Protein AF-A0A953PNM9-F1 (afdb_monomer)

Nearest PDB structures (foldseek):
  2f4l-assembly2_D  TM=9.201E-01  e=1.831E-27  Thermotoga maritima MSB8
  3tkk-assembly2_D  TM=8.934E-01  e=8.738E-28  Caldanaerobacter subterraneus subsp. tengcongensis
  2f4l-assembly1_B  TM=9.139E-01  e=3.236E-27  Thermotoga maritima MSB8
  2ii1-assembly2_B  TM=9.065E-01  e=7.600E-27  Halalkalibacterium halodurans
  5ubu-assembly1_A  TM=8.613E-01  e=2.979E-26  Yersinia enterocolitica subsp. palearctica Y11

Secondary structure (DSSP, 8-state):
---TT------------------------------PPPPP--SEEE---TTTEEESB--SSPPPSEEEETT-EEEEE---STTTSSSS-HHHHHHHTT--GGGS-HHHHHHHHHGGGS--TT--S-EEEEEEEEET--TT-EEEEEEEEEEESSSEEEEEE-TTSGGGSTTS-PPTTPPPP----EEEEEEEEEETTEEEEE-SSS-EEEP--EEEEEEPPPS---BTBTTEEETTEEBSSS-BTTEEE---TT--TT-EEEEE--STT--EEEEEEES---TB-TTT---B--EEEEEEEEEETT---SS-EEE-SSEEEEEEEESSHHHHHHHHHHHHHHHHHHHH---HHHHHHHHHHH-EEEEEES-SSSEEEEEEEEGGGS--

Foldseek 3Di:
DDAPPPPDDPDDDDDDDDDDDDDDDDDDDDPPPPDDDPDDDAPEEFELALLQKAFFFFAPPDDWPEEDEAQGKYKYWFAFLQLQPDPDHSCVRVVVLPDDPVLDDPRSRRNNVPCVVHDQVLGHRWIKGGQYFYAPDDALWKKKKAWADKFFPGQKFKDWAACCAFCNNPLHDDDVPDDGDHIDTDIHIWGWDDDPRFIWTCRDPPDTHGWQKAFQFKFFRDAWQDPPPQSRPDGSTRTQFFADQGGGRQLASVRGHQKMKMGGARHHRSRMMTYQIARDADFANRRNHHRRTIIITMIRIHIGPNHGDRGMWMDGPWKTKAKFKALDPVNRQVRQLVRQLVCCCPNVVDDSVVSSVCLVVAWDWTWSHNGRSMTMIITIHTPVVDDD

Sequence (388 aa):
MHSWDRRRSILAMVPIAACVFLAGASGGRLNAQARSAPSATATAHVLSTPENVVLGWFPIDRTPVVRVASGSTVRIETLSQRGATQEQDPVAFLGALGVKPDDILKDVRDVWASKATRPREERGGHILTGPIYVEGAEPGDTLAVEILELTPRVPYGINSTSSTTGVFASNYPAQAGDSVPNIPNTLHLIRTGQANGKPVAFFSDTIQVPMSPFMGTMAVAPGNPTVGQPGVRAAGVQTSGPPGAYGGNMDFRELKVGATLYLPVFHRGALFYTGDPHGVQGDGEVSGNALEQSLTGVFRFTVLKGKTIPGPRAESAAQYFLMGIDTDLNRATRKAVVETIEFLVKEKGLTPAKALSLCSLAIDFHIAEVVDGTQVVVGKIPKSLFPT

pLDDT: mean 89.61, std 19.66, range [27.55, 98.94]

Mean predicted aligned error: 7.38 Å

Radius of gyration: 22.22 Å; Cα contacts (8 Å, |Δi|>4): 926; chains: 1; bounding box: 67×71×57 Å

Solvent-accessible surface area (backbone atoms only — not comparable to full-atom values): 20612 Å² total; per-residue (Å²): 143,82,73,94,75,79,78,76,83,90,70,82,88,74,89,81,81,87,78,84,89,76,92,79,92,77,93,74,88,81,81,79,72,80,78,74,75,81,78,74,82,52,74,41,76,44,64,46,39,60,89,27,37,37,68,2,44,48,70,77,83,62,75,56,70,46,77,41,54,57,68,38,31,38,31,37,33,34,38,29,39,78,42,28,70,58,93,54,57,38,63,62,50,36,37,74,64,68,48,54,73,88,66,52,58,66,45,42,50,49,33,33,73,52,41,89,83,48,84,50,81,70,39,31,77,35,32,30,28,39,26,39,26,31,55,90,31,39,62,47,16,22,39,35,42,33,31,72,41,74,42,74,74,44,64,41,26,41,32,50,43,37,55,60,32,20,68,46,19,90,86,38,98,73,61,96,83,67,83,76,66,94,43,67,81,44,78,45,70,32,45,40,49,76,53,97,94,38,54,25,32,49,74,47,101,86,40,71,45,71,53,48,49,30,50,27,22,44,24,35,23,55,68,81,44,44,64,81,43,84,40,18,71,41,78,62,35,33,20,42,38,22,40,50,48,28,26,28,36,45,41,41,64,75,54,19,68,64,16,33,42,34,29,32,23,53,35,73,23,29,34,33,32,36,14,38,17,26,38,32,67,58,76,26,30,57,43,55,50,39,29,36,18,28,26,35,37,30,36,33,38,35,64,40,80,80,40,70,52,91,32,37,34,34,35,46,94,57,31,40,35,24,52,5,72,28,76,43,63,69,57,3,42,52,40,6,52,50,48,40,29,50,46,34,29,75,78,66,70,39,52,69,71,56,24,52,52,44,42,78,74,68,37,51,75,43,48,24,26,58,48,47,70,27,18,31,20,32,27,40,38,53,50,84,79,54,85,131

Structure (mmCIF, N/CA/C/O backbone):
data_AF-A0A953PNM9-F1
#
_entry.id   AF-A0A953PNM9-F1
#
loop_
_atom_site.group_PDB
_atom_site.id
_atom_site.type_symbol
_atom_site.label_atom_id
_atom_site.label_alt_id
_atom_site.label_comp_id
_atom_site.label_asym_id
_atom_site.label_entity_id
_atom_site.label_seq_id
_atom_site.pdbx_PDB_ins_code
_atom_site.Cartn_x
_atom_site.Cartn_y
_atom_site.Cartn_z
_atom_site.occupancy
_atom_site.B_iso_or_equiv
_atom_site.auth_seq_id
_atom_site.auth_comp_id
_atom_site.auth_asym_id
_atom_site.auth_atom_id
_atom_site.pdbx_PDB_model_num
ATOM 1 N N . MET A 1 1 ? -24.582 5.232 21.047 1.00 35.00 1 MET A N 1
ATOM 2 C CA . MET A 1 1 ? -24.405 3.770 21.193 1.00 35.00 1 MET A CA 1
ATOM 3 C C . MET A 1 1 ? -24.790 3.104 19.869 1.00 35.00 1 MET A C 1
ATOM 5 O O . MET A 1 1 ? -25.936 2.716 19.685 1.00 35.00 1 MET A O 1
ATOM 9 N N . HIS A 1 2 ? -23.872 3.068 18.898 1.00 31.19 2 HIS A N 1
ATOM 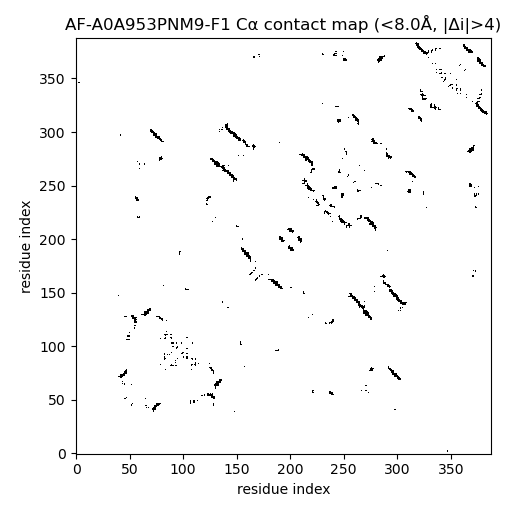10 C CA . HIS A 1 2 ? -24.097 2.464 17.578 1.00 31.19 2 HIS A CA 1
ATOM 11 C C . HIS A 1 2 ? -22.902 1.575 17.237 1.00 31.19 2 HIS A C 1
ATOM 13 O O . HIS A 1 2 ? -21.833 2.067 16.893 1.00 31.19 2 HIS A O 1
ATOM 19 N N . SER A 1 3 ? -23.101 0.269 17.423 1.00 36.06 3 SER A N 1
ATOM 20 C CA . SER A 1 3 ? -22.108 -0.778 17.217 1.00 36.06 3 SER A CA 1
ATOM 21 C C . SER A 1 3 ? -21.868 -1.040 15.731 1.00 36.06 3 SER A C 1
ATOM 23 O O . SER A 1 3 ? -22.791 -1.013 14.915 1.00 36.06 3 SER A O 1
ATOM 25 N N . TRP A 1 4 ? -20.617 -1.355 15.400 1.00 41.69 4 TRP A N 1
ATOM 26 C CA . TRP A 1 4 ? -20.172 -1.870 14.102 1.00 41.69 4 TRP A CA 1
ATOM 27 C C . TRP A 1 4 ? -20.804 -3.228 13.709 1.00 41.69 4 TRP A C 1
ATOM 29 O O . TRP A 1 4 ? -20.631 -3.670 12.579 1.00 41.69 4 TRP A O 1
ATOM 39 N N . ASP A 1 5 ? -21.596 -3.852 14.588 1.00 41.53 5 ASP A N 1
ATOM 40 C CA . ASP A 1 5 ? -22.060 -5.244 14.459 1.00 41.53 5 ASP A CA 1
ATOM 41 C C . ASP A 1 5 ? -23.437 -5.466 13.808 1.00 41.53 5 ASP A C 1
ATOM 43 O O . ASP A 1 5 ? -23.933 -6.591 13.767 1.00 41.53 5 ASP A O 1
ATOM 47 N N . ARG A 1 6 ? -24.108 -4.450 13.251 1.00 34.81 6 ARG A N 1
ATOM 48 C CA . ARG A 1 6 ? -25.392 -4.690 12.555 1.00 34.81 6 ARG A CA 1
ATOM 49 C C . ARG A 1 6 ? -25.222 -4.955 11.060 1.00 34.81 6 ARG A C 1
ATOM 51 O O . ARG A 1 6 ? -25.705 -4.186 10.235 1.00 34.81 6 ARG A O 1
ATOM 58 N N . ARG A 1 7 ? -24.656 -6.114 10.711 1.00 35.78 7 ARG A N 1
ATOM 59 C CA . ARG A 1 7 ? -25.043 -6.836 9.484 1.00 35.78 7 ARG A CA 1
ATOM 60 C C . ARG A 1 7 ? -26.083 -7.891 9.861 1.00 35.78 7 ARG A C 1
ATOM 62 O O . ARG A 1 7 ? -25.756 -9.040 10.129 1.00 35.78 7 ARG A O 1
ATOM 69 N N . ARG A 1 8 ? -27.358 -7.488 9.895 1.00 32.94 8 ARG A N 1
ATOM 70 C CA . ARG A 1 8 ? -28.462 -8.448 9.793 1.00 32.94 8 ARG A CA 1
ATOM 71 C C . ARG A 1 8 ? -28.576 -8.877 8.335 1.00 32.94 8 ARG A C 1
ATOM 73 O O . ARG A 1 8 ? -28.746 -8.048 7.447 1.00 32.94 8 ARG A O 1
ATOM 80 N N . SER A 1 9 ? -28.454 -10.180 8.154 1.00 33.62 9 SER A N 1
ATOM 81 C CA . SER A 1 9 ? -28.696 -10.982 6.967 1.00 33.62 9 SER A CA 1
ATOM 82 C C . SER A 1 9 ? -29.851 -10.464 6.104 1.00 33.62 9 SER A C 1
ATOM 84 O O . SER A 1 9 ? -31.007 -10.505 6.517 1.00 33.62 9 SER A O 1
ATOM 86 N N . ILE A 1 10 ? -29.538 -10.044 4.878 1.00 28.33 10 ILE A N 1
ATOM 87 C CA . ILE A 1 10 ? -30.486 -10.042 3.761 1.00 28.33 10 ILE A CA 1
ATOM 88 C C . ILE A 1 10 ? -30.075 -11.220 2.878 1.00 28.33 10 ILE A C 1
ATOM 90 O O . ILE A 1 10 ? -29.297 -11.083 1.941 1.00 28.33 10 ILE A O 1
ATOM 94 N N . LEU A 1 11 ? -30.551 -12.406 3.237 1.00 29.22 11 LEU A N 1
ATOM 95 C CA . LEU A 1 11 ? -30.625 -13.543 2.330 1.00 29.22 11 LEU A CA 1
ATOM 96 C C . LEU A 1 11 ? -32.034 -14.099 2.480 1.00 29.22 11 LEU A C 1
ATOM 98 O O . LEU A 1 11 ? -32.416 -14.602 3.535 1.00 29.22 11 LEU A O 1
ATOM 102 N N . ALA A 1 12 ? -32.822 -13.888 1.430 1.00 28.16 12 ALA A N 1
ATOM 103 C CA . ALA A 1 12 ? -34.154 -14.432 1.289 1.00 28.16 12 ALA A CA 1
ATOM 104 C C . ALA A 1 12 ? -34.109 -15.963 1.413 1.00 28.16 12 ALA A C 1
ATOM 106 O O . ALA A 1 12 ? -33.201 -16.620 0.903 1.00 28.16 12 ALA A O 1
ATOM 107 N N . MET A 1 13 ? -35.102 -16.499 2.121 1.00 28.52 13 MET A N 1
ATOM 108 C CA . MET A 1 13 ? -35.336 -17.925 2.312 1.00 28.52 13 MET A CA 1
ATOM 109 C C . MET A 1 13 ? -35.404 -18.669 0.972 1.00 28.52 13 MET A C 1
ATOM 111 O O . MET A 1 13 ? -36.197 -18.317 0.102 1.00 28.52 13 MET A O 1
ATOM 115 N N . VAL A 1 14 ? -34.648 -19.760 0.863 1.00 28.58 14 VAL A N 1
ATOM 116 C CA . VAL A 1 14 ? -34.940 -20.876 -0.045 1.00 28.58 14 VAL A CA 1
ATOM 117 C C . VAL A 1 14 ? -35.185 -22.094 0.852 1.00 28.58 14 VAL A C 1
ATOM 119 O O . VAL A 1 14 ? -34.369 -22.340 1.744 1.00 28.58 14 VAL A O 1
ATOM 122 N N . PRO A 1 15 ? -36.301 -22.832 0.707 1.00 28.92 15 PRO A N 1
ATOM 123 C CA . PRO A 1 15 ? -36.623 -23.919 1.619 1.00 28.92 15 PRO A CA 1
ATOM 124 C C . PRO A 1 15 ? -35.704 -25.118 1.360 1.00 28.92 15 PRO A C 1
ATOM 126 O O . PRO A 1 15 ? -35.554 -25.577 0.229 1.00 28.92 15 PRO A O 1
ATOM 129 N N . ILE A 1 16 ? -35.093 -25.630 2.428 1.00 29.89 16 ILE A N 1
ATOM 130 C CA . ILE A 1 16 ? -34.325 -26.876 2.418 1.00 29.89 16 ILE A CA 1
ATOM 131 C C . ILE A 1 16 ? -35.324 -28.036 2.468 1.00 29.89 16 ILE A C 1
ATOM 133 O O . ILE A 1 16 ? -36.017 -28.221 3.467 1.00 29.89 16 ILE A O 1
ATOM 137 N N . ALA A 1 17 ? -35.390 -28.822 1.394 1.00 28.69 17 ALA A N 1
ATOM 138 C CA . ALA A 1 17 ? -36.014 -30.137 1.418 1.00 28.69 17 ALA A CA 1
ATOM 139 C C . ALA A 1 17 ? -35.112 -31.105 2.202 1.00 28.69 17 ALA A C 1
ATOM 141 O O . ALA A 1 17 ? -33.921 -31.238 1.915 1.00 28.69 17 ALA A O 1
ATOM 142 N N . ALA A 1 18 ? -35.681 -31.760 3.212 1.00 29.88 18 ALA A N 1
ATOM 143 C CA . ALA A 1 18 ? -35.010 -32.777 4.004 1.00 29.88 18 ALA A CA 1
ATOM 144 C C . ALA A 1 18 ? -34.806 -34.055 3.172 1.00 29.88 18 ALA A C 1
ATOM 146 O O . ALA A 1 18 ? -35.779 -34.665 2.733 1.00 29.88 18 ALA A O 1
ATOM 147 N N . CYS A 1 19 ? -33.553 -34.484 3.001 1.00 27.55 19 CYS A N 1
ATOM 148 C CA . CYS A 1 19 ? -33.224 -35.827 2.526 1.00 27.55 19 CYS A CA 1
ATOM 149 C C . CYS A 1 19 ? -32.673 -36.659 3.686 1.00 27.55 19 CYS A C 1
ATOM 151 O O . CYS A 1 19 ? -31.671 -36.317 4.311 1.00 27.55 19 CYS A O 1
ATOM 153 N N . VAL A 1 20 ? -33.378 -37.754 3.956 1.00 28.30 20 VAL A N 1
ATOM 154 C CA . VAL A 1 20 ? -33.054 -38.811 4.913 1.00 28.30 20 VAL A CA 1
ATOM 155 C C . VAL A 1 20 ? -31.788 -39.547 4.458 1.00 28.30 20 VAL A C 1
ATOM 157 O O . VAL A 1 20 ? -31.692 -39.962 3.305 1.00 28.30 20 VAL A O 1
ATOM 160 N N . PHE A 1 21 ? -30.825 -39.731 5.364 1.00 28.52 21 PHE A N 1
ATOM 161 C CA . PHE A 1 21 ? -29.649 -40.571 5.132 1.00 28.52 21 PHE A CA 1
ATOM 162 C C . PHE A 1 21 ? -30.007 -42.053 5.306 1.00 28.52 21 PHE A C 1
ATOM 164 O O . PHE A 1 21 ? -30.369 -42.482 6.400 1.00 28.52 21 PHE A O 1
ATOM 171 N N . LEU A 1 22 ? -29.834 -42.841 4.245 1.00 28.97 22 LEU A N 1
ATOM 172 C CA . LEU A 1 22 ? -29.642 -44.289 4.322 1.00 28.97 22 LEU A CA 1
ATOM 173 C C . LEU A 1 22 ? -28.181 -44.592 3.979 1.00 28.97 22 LEU A C 1
ATOM 175 O O . LEU A 1 22 ? -27.663 -44.156 2.952 1.00 28.97 22 LEU A O 1
ATOM 179 N N . ALA A 1 23 ? -27.515 -45.302 4.887 1.00 33.41 23 ALA A N 1
ATOM 180 C CA . ALA A 1 23 ? -26.127 -45.712 4.763 1.00 33.41 23 ALA A CA 1
ATOM 181 C C . ALA A 1 23 ? -25.967 -46.818 3.707 1.00 33.41 23 ALA A C 1
ATOM 183 O O . ALA A 1 23 ? -26.688 -47.813 3.722 1.00 33.41 23 ALA A O 1
ATOM 184 N N . GLY A 1 24 ? -24.972 -46.662 2.836 1.00 28.06 24 GLY A N 1
ATOM 185 C CA . GLY A 1 24 ? -24.514 -47.683 1.899 1.00 28.06 24 GLY A CA 1
ATOM 186 C C . GLY A 1 24 ? -23.066 -47.403 1.513 1.00 28.06 24 GLY A C 1
ATOM 187 O O . GLY A 1 24 ? -22.760 -46.360 0.941 1.00 28.06 24 GLY A O 1
ATOM 188 N N . ALA A 1 25 ? -22.165 -48.306 1.893 1.00 38.12 25 ALA A N 1
ATOM 189 C CA . ALA A 1 25 ? -20.738 -48.217 1.626 1.00 38.12 25 ALA A CA 1
ATOM 190 C C . ALA A 1 25 ? -20.406 -48.633 0.184 1.00 38.12 25 ALA A C 1
ATOM 192 O O .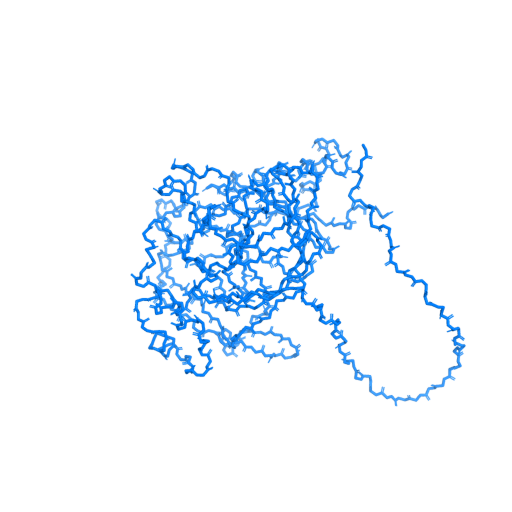 ALA A 1 25 ? -20.787 -49.721 -0.236 1.00 38.12 25 ALA A O 1
ATOM 193 N N . SER A 1 26 ? -19.614 -47.825 -0.524 1.00 31.78 26 SER A N 1
ATOM 194 C CA . SER A 1 26 ? -18.691 -48.285 -1.575 1.00 31.78 26 SER A CA 1
ATOM 195 C C . SER A 1 26 ? -17.762 -47.146 -1.998 1.00 31.78 26 SER A C 1
ATOM 197 O O . SER A 1 26 ? -18.201 -46.012 -2.175 1.00 31.78 26 SER A O 1
ATOM 199 N N . GLY A 1 27 ? -16.471 -47.456 -2.127 1.00 40.31 27 GLY A N 1
ATOM 200 C CA . GLY A 1 27 ? -15.398 -46.500 -2.377 1.00 40.31 27 GLY A CA 1
ATOM 201 C C . GLY A 1 27 ? -15.513 -45.732 -3.695 1.00 40.31 27 GLY A C 1
ATOM 202 O O . GLY A 1 27 ? -15.848 -46.280 -4.740 1.00 40.31 27 GLY A O 1
ATOM 203 N N . GLY A 1 28 ? -15.146 -44.454 -3.633 1.00 27.70 28 GLY A N 1
ATOM 204 C CA . GLY A 1 28 ? -14.969 -43.573 -4.780 1.00 27.70 28 GLY A CA 1
ATOM 205 C C . GLY A 1 28 ? -14.094 -42.393 -4.371 1.00 27.70 28 GLY A C 1
ATOM 206 O O . GLY A 1 28 ? -14.368 -41.726 -3.377 1.00 27.70 28 GLY A O 1
ATOM 207 N N . ARG A 1 29 ? -12.997 -42.177 -5.101 1.00 34.41 29 ARG A N 1
ATOM 208 C CA . ARG A 1 29 ? -12.044 -41.080 -4.888 1.00 34.41 29 ARG A CA 1
ATOM 209 C C . ARG A 1 29 ? -12.783 -39.737 -4.940 1.00 34.41 29 ARG A C 1
ATOM 211 O O . ARG A 1 29 ? -13.331 -39.378 -5.979 1.00 34.41 29 ARG A O 1
ATOM 218 N N . LEU A 1 30 ? -12.778 -38.992 -3.836 1.00 31.59 30 LEU A N 1
ATOM 219 C CA . LEU A 1 30 ? -13.311 -37.633 -3.791 1.00 31.59 30 LEU A CA 1
ATOM 220 C C . LEU A 1 30 ? -12.317 -36.682 -4.467 1.00 31.59 30 LEU A C 1
ATOM 222 O O . LEU A 1 30 ? -11.335 -36.251 -3.868 1.00 31.59 30 LEU A O 1
ATOM 226 N N . ASN A 1 31 ? -12.589 -36.356 -5.731 1.00 29.94 31 ASN A N 1
ATOM 227 C CA . ASN A 1 31 ? -12.048 -35.169 -6.385 1.00 29.94 31 ASN A CA 1
ATOM 228 C C . ASN A 1 31 ? -12.627 -33.936 -5.677 1.00 29.94 31 ASN A C 1
ATOM 230 O O . ASN A 1 31 ? -13.744 -33.505 -5.961 1.00 29.94 31 ASN A O 1
ATOM 234 N N . ALA A 1 32 ? -11.867 -33.367 -4.745 1.00 31.73 32 ALA A N 1
ATOM 235 C CA . ALA A 1 32 ? -12.149 -32.051 -4.196 1.00 31.73 32 ALA A CA 1
ATOM 236 C C . ALA A 1 32 ? -11.769 -30.988 -5.242 1.00 31.73 32 ALA A C 1
ATOM 238 O O . ALA A 1 32 ? -10.685 -30.413 -5.207 1.00 31.73 32 ALA A O 1
ATOM 239 N N . GLN A 1 33 ? -12.659 -30.738 -6.204 1.00 29.08 33 GLN A N 1
ATOM 240 C CA . GLN A 1 33 ? -12.631 -29.484 -6.952 1.00 29.08 33 GLN A CA 1
ATOM 241 C C . GLN A 1 33 ? -12.960 -28.361 -5.968 1.00 29.08 33 GLN A C 1
ATOM 243 O O . GLN A 1 33 ? -14.085 -28.258 -5.474 1.00 29.08 33 GLN A O 1
ATOM 248 N N . ALA A 1 34 ? -11.958 -27.537 -5.662 1.00 32.00 34 ALA A N 1
ATOM 249 C CA . ALA A 1 34 ? -12.154 -26.271 -4.980 1.00 32.00 34 ALA A CA 1
ATOM 250 C C . ALA A 1 34 ? -13.186 -25.458 -5.775 1.00 32.00 34 ALA A C 1
ATOM 252 O O . ALA A 1 34 ? -12.927 -25.033 -6.901 1.00 32.00 34 ALA A O 1
ATOM 253 N N . ARG A 1 35 ? -14.386 -25.286 -5.215 1.00 29.52 35 ARG A N 1
ATOM 254 C CA . ARG A 1 35 ? -15.390 -24.384 -5.777 1.00 29.52 35 ARG A CA 1
ATOM 255 C C . ARG A 1 35 ? -14.862 -22.961 -5.617 1.00 29.52 35 ARG A C 1
ATOM 257 O O . ARG A 1 35 ? -14.861 -22.428 -4.510 1.00 29.52 35 ARG A O 1
ATOM 264 N N . SER A 1 36 ? -14.400 -22.365 -6.711 1.00 36.91 36 SER A N 1
ATOM 265 C CA . SER A 1 36 ? -14.186 -20.924 -6.800 1.00 36.91 36 SER A CA 1
ATOM 266 C C . SER A 1 36 ? -15.509 -20.222 -6.493 1.00 36.91 36 SER A C 1
ATOM 268 O O . SER A 1 36 ? -16.539 -20.570 -7.077 1.00 36.91 36 SER A O 1
ATOM 270 N N . ALA A 1 37 ? -15.495 -19.253 -5.576 1.00 39.47 37 ALA A N 1
ATOM 271 C CA . ALA A 1 37 ? -16.629 -18.355 -5.401 1.00 39.47 37 ALA A CA 1
ATOM 272 C C . ALA A 1 37 ? -16.978 -17.709 -6.760 1.00 39.47 37 ALA A C 1
ATOM 274 O O . ALA A 1 37 ? -16.065 -17.450 -7.550 1.00 39.47 37 ALA A O 1
ATOM 275 N N . PRO A 1 38 ? -18.265 -17.481 -7.076 1.00 37.72 38 PRO A N 1
ATOM 276 C CA . PRO A 1 38 ? -18.636 -16.801 -8.311 1.00 37.72 38 PRO A CA 1
ATOM 277 C C . PRO A 1 38 ? -17.958 -15.425 -8.356 1.00 37.72 38 PRO A C 1
ATOM 279 O O . PRO A 1 38 ? -18.071 -14.654 -7.403 1.00 37.72 38 PRO A O 1
ATOM 282 N N . SER A 1 39 ? -17.231 -15.148 -9.446 1.00 51.16 39 SER A N 1
ATOM 283 C CA . SER A 1 39 ? -16.610 -13.842 -9.696 1.00 51.16 39 SER A CA 1
ATOM 284 C C . SER A 1 39 ? -17.693 -12.769 -9.594 1.00 51.16 39 SER A C 1
ATOM 286 O O . SER A 1 39 ? -18.727 -12.854 -10.262 1.00 51.16 39 SER A O 1
ATOM 288 N N . ALA A 1 40 ? -17.506 -11.804 -8.694 1.00 56.09 40 ALA A N 1
ATOM 289 C CA . ALA A 1 40 ? -18.445 -10.705 -8.542 1.00 56.09 40 ALA A CA 1
ATOM 290 C C . ALA A 1 40 ? -18.417 -9.873 -9.829 1.00 56.09 40 ALA A C 1
ATOM 292 O O . ALA A 1 40 ? -17.385 -9.296 -10.168 1.00 56.09 40 ALA A O 1
ATOM 293 N N . THR A 1 41 ? -19.535 -9.807 -10.554 1.00 72.12 41 THR A N 1
ATOM 294 C CA . THR A 1 41 ? -19.637 -8.991 -11.767 1.00 72.12 41 THR A CA 1
ATOM 295 C C . THR A 1 41 ? -19.389 -7.528 -11.402 1.00 72.12 41 THR A C 1
ATOM 297 O O . THR A 1 41 ? -20.204 -6.913 -10.713 1.00 72.12 41 THR A O 1
ATOM 300 N N . ALA A 1 42 ? -18.242 -6.985 -11.820 1.00 75.38 42 ALA A N 1
ATOM 301 C CA . ALA A 1 42 ? -17.862 -5.618 -11.496 1.00 75.38 42 ALA A CA 1
ATOM 302 C C . ALA A 1 42 ? -18.826 -4.613 -12.145 1.00 75.38 42 ALA A C 1
ATOM 304 O O . ALA A 1 42 ? -19.180 -4.748 -13.315 1.00 75.38 42 ALA A O 1
ATOM 305 N N . THR A 1 43 ? -19.230 -3.585 -11.398 1.00 88.81 43 THR A N 1
ATOM 306 C CA . THR A 1 43 ? -20.095 -2.499 -11.891 1.00 88.81 43 THR A CA 1
ATOM 307 C C . THR A 1 43 ? -19.374 -1.598 -12.899 1.00 88.81 43 THR A C 1
ATOM 309 O O . THR A 1 43 ? -20.012 -1.019 -13.773 1.00 88.81 43 THR A O 1
ATOM 312 N N . ALA A 1 44 ? -18.049 -1.484 -12.797 1.00 95.75 44 ALA A N 1
ATOM 313 C CA . ALA A 1 44 ? -17.207 -0.756 -13.741 1.00 95.75 44 ALA A CA 1
ATOM 314 C C . ALA A 1 44 ? -15.848 -1.448 -13.928 1.00 95.75 44 ALA A C 1
ATOM 316 O O . ALA A 1 44 ? -15.403 -2.206 -13.063 1.00 95.75 44 ALA A O 1
ATOM 317 N N . HIS A 1 45 ? -15.176 -1.156 -15.043 1.00 97.88 45 HIS A N 1
ATOM 318 C CA . HIS A 1 45 ? -13.825 -1.628 -15.339 1.00 97.88 45 HIS A CA 1
ATOM 319 C C . HIS A 1 45 ? -12.934 -0.449 -15.738 1.00 97.88 45 HIS A C 1
ATOM 321 O O . HIS A 1 45 ? -13.256 0.281 -16.673 1.00 97.88 45 HIS A O 1
ATOM 327 N N . VAL A 1 46 ? -11.824 -0.265 -15.025 1.00 98.50 46 VAL A N 1
ATOM 328 C CA . VAL A 1 46 ? -10.837 0.790 -15.264 1.00 98.50 46 VAL A CA 1
ATOM 329 C C . VAL A 1 46 ? -9.530 0.153 -15.720 1.00 98.50 46 VAL A C 1
ATOM 331 O O . VAL A 1 46 ? -8.883 -0.570 -14.964 1.00 98.50 46 VAL A O 1
ATOM 334 N N . LEU A 1 47 ? -9.158 0.436 -16.966 1.00 98.50 47 LEU A N 1
ATOM 335 C CA . LEU A 1 47 ? -7.916 -0.025 -17.587 1.00 98.50 47 LEU A CA 1
ATOM 336 C C . LEU A 1 47 ? -6.734 0.856 -17.162 1.00 98.50 47 LEU A C 1
ATOM 338 O O . LEU A 1 47 ? -6.910 2.061 -16.983 1.00 98.50 47 LEU A O 1
ATOM 342 N N . SER A 1 48 ? -5.524 0.301 -17.106 1.00 98.12 48 SER A N 1
ATOM 343 C CA . SER A 1 48 ? -4.273 1.025 -16.814 1.00 98.12 48 SER A CA 1
ATOM 344 C C . SER A 1 48 ? -3.681 1.739 -18.041 1.00 98.12 48 SER A C 1
ATOM 346 O O . SER A 1 48 ? -2.486 1.651 -18.312 1.00 98.12 48 SER A O 1
ATOM 348 N N . THR A 1 49 ? -4.510 2.457 -18.805 1.00 98.00 49 THR A N 1
ATOM 349 C CA . THR A 1 49 ? -4.047 3.266 -19.949 1.00 98.00 49 THR A CA 1
ATOM 350 C C . THR A 1 49 ? -3.349 4.549 -19.481 1.00 98.00 49 THR A C 1
ATOM 352 O O . THR A 1 49 ? -3.576 4.985 -18.346 1.00 98.00 49 THR A O 1
ATOM 355 N N . PRO A 1 50 ? -2.542 5.213 -20.334 1.00 97.06 50 PRO A N 1
ATOM 356 C CA . PRO A 1 50 ? -1.929 6.499 -19.998 1.00 97.06 50 PRO A CA 1
ATOM 357 C C . PRO A 1 50 ? -2.923 7.533 -19.449 1.00 97.06 50 PRO A C 1
ATOM 359 O O . PRO A 1 50 ? -2.603 8.264 -18.509 1.00 97.06 50 PRO A O 1
ATOM 362 N N . GLU A 1 51 ? -4.140 7.585 -19.984 1.00 96.31 51 GLU A N 1
ATOM 363 C CA . GLU A 1 51 ? -5.186 8.527 -19.576 1.00 96.31 51 GLU A CA 1
ATOM 364 C C . GLU A 1 51 ? -5.700 8.226 -18.167 1.00 96.31 51 GLU A C 1
ATOM 366 O O . GLU A 1 51 ? -6.007 9.153 -17.422 1.00 96.31 51 GLU A O 1
ATOM 371 N N . ASN A 1 52 ? -5.735 6.953 -17.770 1.00 98.12 52 ASN A N 1
ATOM 372 C CA . ASN A 1 52 ? -6.311 6.497 -16.505 1.00 98.12 52 ASN A CA 1
ATOM 373 C C . ASN A 1 52 ? -5.302 6.390 -15.358 1.00 98.12 52 ASN A C 1
ATOM 375 O O . ASN A 1 52 ? -5.716 6.331 -14.196 1.00 98.12 52 ASN A O 1
ATOM 379 N N . VAL A 1 53 ? -4.001 6.415 -15.656 1.00 97.69 53 VAL A N 1
ATOM 380 C CA . VAL A 1 53 ? -2.950 6.374 -14.632 1.00 97.69 53 VAL A CA 1
ATOM 381 C C . VAL A 1 53 ? -2.340 7.745 -14.344 1.00 97.69 53 VAL A C 1
ATOM 383 O O . VAL A 1 53 ? -2.333 8.651 -15.185 1.00 97.69 53 VAL A O 1
ATOM 386 N N . VAL A 1 54 ? -1.764 7.888 -13.155 1.00 95.75 54 VAL A N 1
ATOM 387 C CA . VAL A 1 54 ? -0.855 8.968 -12.747 1.00 95.75 54 VAL A CA 1
ATOM 388 C C . VAL A 1 54 ? 0.516 8.379 -12.423 1.00 95.75 54 VAL A C 1
ATOM 390 O O . VAL A 1 54 ? 0.629 7.216 -12.044 1.00 95.75 54 VAL A O 1
ATOM 393 N N . LEU A 1 55 ? 1.570 9.180 -12.600 1.00 95.31 55 LEU A N 1
ATOM 394 C CA . LEU A 1 55 ? 2.950 8.752 -12.361 1.00 95.31 55 LEU A CA 1
ATOM 395 C C . LEU A 1 55 ? 3.478 9.428 -11.094 1.00 95.31 55 LEU A C 1
ATOM 397 O O . LEU A 1 55 ? 3.822 10.610 -11.126 1.00 95.31 55 LEU A O 1
ATOM 401 N N . GLY A 1 56 ? 3.526 8.681 -9.994 1.00 94.12 56 GLY A N 1
ATOM 402 C CA . GLY A 1 56 ? 4.280 9.034 -8.794 1.00 94.12 56 GLY A CA 1
ATOM 403 C C . GLY A 1 56 ? 3.629 10.011 -7.812 1.00 94.12 56 GLY A C 1
ATOM 404 O O . GLY A 1 56 ? 4.325 10.522 -6.940 1.00 94.12 56 GLY A O 1
ATOM 405 N N . TRP A 1 57 ? 2.346 10.342 -7.920 1.00 95.44 57 TRP A N 1
ATOM 406 C CA . TRP A 1 57 ? 1.714 11.316 -7.016 1.00 95.44 57 TRP A CA 1
ATOM 407 C C . TRP A 1 57 ? 0.192 11.187 -7.005 1.00 95.44 57 TRP A C 1
ATOM 409 O O . TRP A 1 57 ? -0.371 10.502 -7.859 1.00 95.44 57 TRP A O 1
ATOM 419 N N . PHE A 1 58 ? -0.464 11.876 -6.070 1.00 95.69 58 PHE A N 1
ATOM 420 C CA . PHE A 1 58 ? -1.921 11.869 -5.909 1.00 95.69 58 PHE A CA 1
ATOM 421 C C . PHE A 1 58 ? -2.528 13.245 -6.244 1.00 95.69 58 PHE A C 1
ATOM 423 O O . PHE A 1 58 ? -2.673 14.077 -5.345 1.00 95.69 58 PHE A O 1
ATOM 430 N N . PRO A 1 59 ? -2.885 13.526 -7.512 1.00 92.56 59 PRO A N 1
ATOM 431 C CA . PRO A 1 59 ? -3.532 14.788 -7.853 1.00 92.56 59 PRO A CA 1
ATOM 432 C C . PRO A 1 59 ? -4.923 14.890 -7.219 1.00 92.56 59 PRO A C 1
ATOM 434 O O . PRO A 1 59 ? -5.733 13.963 -7.312 1.00 92.56 59 PRO A O 1
ATOM 437 N N . ILE A 1 60 ? -5.210 16.035 -6.605 1.00 90.81 60 ILE A N 1
ATOM 438 C CA . ILE A 1 60 ? -6.495 16.307 -5.939 1.00 90.81 60 ILE A CA 1
ATOM 439 C C . ILE A 1 60 ? -7.536 16.922 -6.890 1.00 90.81 60 ILE A C 1
ATOM 441 O O . ILE A 1 60 ? -8.732 16.867 -6.626 1.00 90.81 60 ILE A O 1
ATOM 445 N N . ASP A 1 61 ? -7.086 17.484 -8.011 1.00 91.06 61 ASP A N 1
ATOM 446 C CA . ASP A 1 61 ? -7.867 18.218 -9.015 1.00 91.06 61 ASP A CA 1
ATOM 447 C C . ASP A 1 61 ? -8.091 17.421 -10.314 1.00 91.06 61 ASP A C 1
ATOM 449 O O . ASP A 1 61 ? -8.734 17.890 -11.256 1.00 91.06 61 ASP A O 1
ATOM 453 N N . ARG A 1 62 ? -7.584 16.186 -10.375 1.00 93.62 62 ARG A N 1
ATOM 454 C CA . ARG A 1 62 ? -7.728 15.314 -11.541 1.00 93.62 62 ARG A CA 1
ATOM 455 C C . ARG A 1 62 ? -9.182 14.883 -11.728 1.00 93.62 62 ARG A C 1
ATOM 457 O O . ARG A 1 62 ? -9.845 14.430 -10.797 1.00 93.62 62 ARG A O 1
ATOM 464 N N . THR A 1 63 ? -9.649 14.949 -12.976 1.00 97.12 63 THR A N 1
ATOM 465 C CA . THR A 1 63 ? -10.971 14.431 -13.350 1.00 97.12 63 THR A CA 1
ATOM 466 C C . THR A 1 63 ? -11.051 12.932 -13.035 1.00 97.12 63 THR A C 1
ATOM 468 O O . THR A 1 63 ? -10.156 12.188 -13.446 1.00 97.12 63 THR A O 1
ATOM 471 N N . PRO A 1 64 ? -12.094 12.466 -12.324 1.00 98.25 64 PRO A N 1
ATOM 472 C CA . PRO A 1 64 ? -12.265 11.048 -12.048 1.00 98.25 64 PRO A CA 1
ATOM 473 C C . PRO A 1 64 ? -12.327 10.203 -13.313 1.00 98.25 64 PRO A C 1
ATOM 475 O O . PRO A 1 64 ? -13.053 10.537 -14.247 1.00 98.25 64 PRO A O 1
ATOM 478 N N . VAL A 1 65 ? -11.619 9.073 -13.308 1.00 98.12 65 VAL A N 1
ATOM 479 C CA . VAL A 1 65 ? -11.645 8.112 -14.427 1.00 98.12 65 VAL A CA 1
ATOM 480 C C . VAL A 1 65 ? -12.989 7.389 -14.499 1.00 98.12 65 VAL A C 1
ATOM 482 O O . VAL A 1 65 ? -13.444 7.004 -15.570 1.00 98.12 65 VAL A O 1
ATOM 485 N N . VAL A 1 66 ? -13.649 7.229 -13.349 1.00 98.31 66 VAL A N 1
ATOM 486 C CA . VAL A 1 66 ? -15.013 6.712 -13.238 1.00 98.31 66 VAL A CA 1
ATOM 487 C C . VAL A 1 66 ? -15.680 7.269 -11.981 1.00 98.31 66 VAL A C 1
ATOM 489 O O . VAL A 1 66 ? -15.011 7.575 -10.989 1.00 98.31 66 VAL A O 1
ATOM 492 N N . ARG A 1 67 ? -17.010 7.381 -12.017 1.00 98.50 67 ARG A N 1
ATOM 493 C CA . ARG A 1 67 ? -17.851 7.702 -10.857 1.00 98.50 67 ARG A CA 1
ATOM 494 C C . ARG A 1 67 ? -18.765 6.519 -10.564 1.00 98.50 67 ARG A C 1
ATOM 496 O O . ARG A 1 67 ? -19.375 5.981 -11.486 1.00 98.50 67 ARG A O 1
ATOM 503 N N . VAL A 1 68 ? -18.850 6.104 -9.305 1.00 98.50 68 VAL A N 1
ATOM 504 C CA . VAL A 1 68 ? -19.635 4.937 -8.881 1.00 98.50 68 VAL A CA 1
ATOM 505 C C . VAL A 1 68 ? -20.418 5.229 -7.607 1.00 98.50 68 VAL A C 1
ATOM 507 O O . VAL A 1 68 ? -19.980 6.003 -6.760 1.00 98.50 68 VAL A O 1
ATOM 510 N N . ALA A 1 69 ? -21.575 4.593 -7.438 1.00 98.44 69 ALA A N 1
ATOM 511 C CA . ALA A 1 69 ? -22.333 4.688 -6.195 1.00 98.44 69 ALA A CA 1
ATOM 512 C C . ALA A 1 69 ? -21.638 3.923 -5.053 1.00 98.44 69 ALA A C 1
ATOM 514 O O . ALA A 1 69 ? -20.961 2.920 -5.293 1.00 98.44 69 ALA A O 1
ATOM 515 N N . SER A 1 70 ? -21.862 4.336 -3.804 1.00 98.38 70 SER A N 1
ATOM 516 C CA . SER A 1 70 ? -21.516 3.519 -2.630 1.00 98.38 70 SER A CA 1
ATOM 517 C C . SER A 1 70 ? -22.133 2.111 -2.738 1.00 98.38 70 SER A C 1
ATOM 519 O O . SER A 1 70 ? -23.287 1.959 -3.132 1.00 98.38 70 SER A O 1
ATOM 521 N N . GLY A 1 71 ? -21.359 1.081 -2.406 1.00 97.62 71 GLY A N 1
ATOM 522 C CA . GLY A 1 71 ? -21.671 -0.338 -2.584 1.00 97.62 71 GLY A CA 1
ATOM 523 C C . GLY A 1 71 ? -21.246 -0.927 -3.936 1.00 97.62 71 GLY A C 1
ATOM 524 O O . GLY A 1 71 ? -21.258 -2.151 -4.085 1.00 97.62 71 GLY A O 1
ATOM 525 N N . SER A 1 72 ? -20.845 -0.099 -4.908 1.00 98.25 72 SER A N 1
ATOM 526 C CA . SER A 1 72 ? -20.439 -0.568 -6.241 1.00 98.25 72 SER A CA 1
ATOM 527 C C . SER A 1 72 ? -19.107 -1.307 -6.210 1.00 98.25 72 SER A C 1
ATOM 529 O O . SER A 1 72 ? -18.249 -1.057 -5.359 1.00 98.25 72 SER A O 1
ATOM 531 N N . THR A 1 73 ? -18.922 -2.189 -7.190 1.00 98.56 73 THR A N 1
ATOM 532 C CA . THR A 1 73 ? -17.663 -2.906 -7.411 1.00 98.56 73 THR A CA 1
ATOM 533 C C . THR A 1 73 ? -16.952 -2.372 -8.649 1.00 98.56 73 THR A C 1
ATOM 535 O O . THR A 1 73 ? -17.593 -2.085 -9.659 1.00 98.56 73 THR A O 1
ATOM 538 N N . VAL A 1 74 ? -15.631 -2.233 -8.595 1.00 98.75 74 VAL A N 1
ATOM 539 C CA . VAL A 1 74 ? -14.820 -1.770 -9.727 1.00 98.75 74 VAL A CA 1
ATOM 540 C C . VAL A 1 74 ? -13.666 -2.735 -9.931 1.00 98.75 74 VAL A C 1
ATOM 542 O O . VAL A 1 74 ? -12.916 -3.018 -8.997 1.00 98.75 74 VAL A O 1
ATOM 545 N N . ARG A 1 75 ? -13.526 -3.233 -11.159 1.00 98.81 75 ARG A N 1
ATOM 546 C CA . ARG A 1 75 ? -12.329 -3.933 -11.621 1.00 98.81 75 ARG A CA 1
ATOM 547 C C . ARG A 1 75 ? -11.304 -2.884 -12.041 1.00 98.81 75 ARG A C 1
ATOM 549 O O . ARG A 1 75 ? -11.638 -1.999 -12.823 1.00 98.81 75 ARG A O 1
ATOM 556 N N . ILE A 1 76 ? -10.089 -2.953 -11.517 1.00 98.88 76 ILE A N 1
ATOM 557 C CA . ILE A 1 76 ? -9.033 -1.964 -11.736 1.00 98.88 76 ILE A CA 1
ATOM 558 C C . ILE A 1 76 ? -7.767 -2.701 -12.158 1.00 98.88 76 ILE A C 1
ATOM 560 O O . ILE A 1 76 ? -7.239 -3.524 -11.407 1.00 98.88 76 ILE A O 1
ATOM 564 N N . GLU A 1 77 ? -7.285 -2.416 -13.360 1.00 98.81 77 GLU A N 1
ATOM 565 C CA . GLU A 1 77 ? -5.975 -2.873 -13.812 1.00 98.81 77 GLU A CA 1
ATOM 566 C C . GLU A 1 77 ? -4.884 -1.956 -13.254 1.00 98.81 77 GLU A C 1
ATOM 568 O O . GLU A 1 77 ? -5.018 -0.728 -13.258 1.00 98.81 77 GLU A O 1
ATOM 573 N N . THR A 1 78 ? -3.805 -2.552 -12.752 1.00 98.81 78 THR A N 1
ATOM 574 C CA . THR A 1 78 ? -2.629 -1.834 -12.264 1.00 98.81 78 THR A CA 1
ATOM 575 C C . THR A 1 78 ? -1.371 -2.355 -12.946 1.00 98.81 78 THR A C 1
ATOM 577 O O . THR A 1 78 ? -1.352 -3.426 -13.572 1.00 98.81 78 THR A O 1
ATOM 580 N N . LEU A 1 79 ? -0.314 -1.553 -12.859 1.00 98.00 79 LEU A N 1
ATOM 581 C CA . LEU A 1 79 ? 0.979 -1.827 -13.459 1.00 98.00 79 LEU A CA 1
ATOM 582 C C . LEU A 1 79 ? 2.068 -1.724 -12.409 1.00 98.00 79 LEU A C 1
ATOM 584 O O . LEU A 1 79 ? 2.119 -0.742 -11.672 1.00 98.00 79 LEU A O 1
ATOM 588 N N . SER A 1 80 ? 2.968 -2.703 -12.403 1.00 96.88 80 SER A N 1
ATOM 589 C CA . SER A 1 80 ? 4.275 -2.492 -11.796 1.00 96.88 80 SER A CA 1
ATOM 590 C C . SER A 1 80 ? 5.008 -1.376 -12.545 1.00 96.88 80 SER A C 1
ATOM 592 O O . SER A 1 80 ? 4.983 -1.304 -13.777 1.00 96.88 80 SER A O 1
ATOM 594 N N . GLN A 1 81 ? 5.721 -0.532 -11.805 1.00 93.50 81 GLN A N 1
ATOM 595 C CA . GLN A 1 81 ? 6.630 0.478 -12.345 1.00 93.50 81 GLN A CA 1
ATOM 596 C C . GLN A 1 81 ? 7.752 -0.121 -13.202 1.00 93.50 81 GLN A C 1
ATOM 598 O O . GLN A 1 81 ? 8.331 0.594 -14.027 1.00 93.50 81 GLN A O 1
ATOM 603 N N . ARG A 1 82 ? 8.091 -1.403 -13.016 1.00 93.69 82 ARG A N 1
ATOM 604 C CA . ARG A 1 82 ? 9.212 -2.066 -13.693 1.00 93.69 82 ARG A CA 1
ATOM 605 C C . ARG A 1 82 ? 8.880 -2.313 -15.169 1.00 93.69 82 ARG A C 1
ATOM 607 O O . ARG A 1 82 ? 7.913 -2.983 -15.510 1.00 93.69 82 ARG A O 1
ATOM 614 N N . GLY A 1 83 ? 9.701 -1.754 -16.051 1.00 91.44 83 GLY A N 1
ATOM 615 C CA . GLY A 1 83 ? 9.495 -1.681 -17.497 1.00 91.44 83 GLY A CA 1
ATOM 616 C C . GLY A 1 83 ? 8.769 -0.416 -17.948 1.00 91.44 83 GLY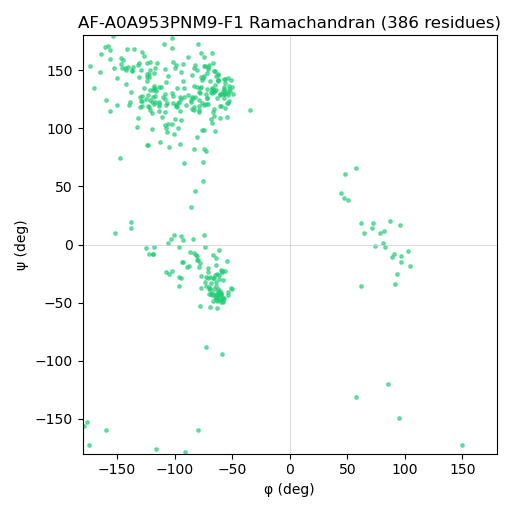 A C 1
ATOM 617 O O . GLY A 1 83 ? 9.088 0.111 -19.003 1.00 91.44 83 GLY A O 1
ATOM 618 N N . ALA A 1 84 ? 7.841 0.121 -17.155 1.00 93.25 84 ALA A N 1
ATOM 619 C CA . ALA A 1 84 ? 7.016 1.259 -17.569 1.00 93.25 84 ALA A CA 1
ATOM 620 C C . ALA A 1 84 ? 7.649 2.631 -17.271 1.00 93.25 84 ALA A C 1
ATOM 622 O O . ALA A 1 84 ? 7.242 3.646 -17.836 1.00 93.25 84 ALA A O 1
ATOM 623 N N . THR A 1 85 ? 8.633 2.683 -16.369 1.00 92.50 85 THR A N 1
ATOM 624 C CA . THR A 1 85 ? 9.167 3.947 -15.831 1.00 92.50 85 THR A CA 1
ATOM 625 C C . THR A 1 85 ? 10.647 4.188 -16.117 1.00 92.50 85 THR A C 1
ATOM 627 O O . THR A 1 85 ? 11.146 5.277 -15.833 1.00 92.50 85 THR A O 1
ATOM 630 N N . GLN A 1 86 ? 11.346 3.195 -16.667 1.00 92.88 86 GLN A N 1
ATOM 631 C CA . GLN A 1 86 ? 12.777 3.246 -16.977 1.00 92.88 86 GLN A CA 1
ATOM 632 C C . GLN A 1 86 ? 13.052 4.060 -18.245 1.00 92.88 86 GLN A C 1
ATOM 634 O O . GLN A 1 86 ? 12.142 4.365 -19.014 1.00 92.88 86 GLN A O 1
ATOM 639 N N . GLU A 1 87 ? 14.309 4.451 -18.463 1.00 92.81 87 GLU A N 1
ATOM 640 C CA . GLU A 1 87 ? 14.704 5.196 -19.668 1.00 92.81 87 GLU A CA 1
ATOM 641 C C . GLU A 1 87 ? 14.714 4.341 -20.927 1.00 92.81 87 GLU A C 1
ATOM 643 O O . GLU A 1 87 ? 14.336 4.808 -21.997 1.00 92.81 87 GLU A O 1
ATOM 648 N N . GLN A 1 88 ? 15.096 3.077 -20.797 1.00 95.56 88 GLN A N 1
ATOM 649 C CA . GLN A 1 88 ? 15.106 2.135 -21.904 1.00 95.56 88 GLN A CA 1
ATOM 650 C C . GLN A 1 88 ? 13.678 1.743 -22.291 1.00 95.56 88 GLN A C 1
ATOM 652 O O . GLN A 1 88 ? 12.805 1.645 -21.429 1.00 95.56 88 GLN A O 1
ATOM 657 N N . ASP A 1 89 ? 13.477 1.471 -23.582 1.00 96.25 89 ASP A N 1
ATOM 658 C CA . ASP A 1 89 ? 12.245 0.870 -24.097 1.00 96.25 89 ASP A CA 1
ATOM 659 C C . ASP A 1 89 ? 11.887 -0.410 -23.306 1.00 96.25 89 ASP A C 1
ATOM 661 O O . ASP A 1 89 ? 12.794 -1.181 -22.970 1.00 96.25 89 ASP A O 1
ATOM 665 N N . PRO A 1 90 ? 10.600 -0.683 -23.009 1.00 97.44 90 PRO A N 1
ATOM 666 C CA . PRO A 1 90 ? 10.224 -1.801 -22.151 1.00 97.44 90 PRO A CA 1
ATOM 667 C C . PRO A 1 90 ? 10.592 -3.166 -22.732 1.00 97.44 90 PRO A C 1
ATOM 669 O O . PRO A 1 90 ? 10.912 -4.074 -21.964 1.00 97.44 90 PRO A O 1
ATOM 672 N N . VAL A 1 91 ? 10.571 -3.328 -24.061 1.00 97.69 91 VAL A N 1
ATOM 673 C CA . VAL A 1 91 ? 10.974 -4.579 -24.725 1.00 97.69 91 VAL A CA 1
ATOM 674 C C . VAL A 1 91 ? 12.469 -4.796 -24.556 1.00 97.69 91 VAL A C 1
ATOM 676 O O . VAL A 1 91 ? 12.885 -5.902 -24.215 1.00 97.69 91 VAL A O 1
ATOM 679 N N . ALA A 1 92 ? 13.274 -3.745 -24.713 1.00 97.69 92 ALA A N 1
ATOM 680 C CA . ALA A 1 92 ? 14.712 -3.820 -24.471 1.00 97.69 92 ALA A CA 1
ATOM 681 C C . ALA A 1 92 ? 15.036 -4.068 -22.985 1.00 97.69 92 ALA A C 1
ATOM 683 O O . ALA A 1 92 ? 15.805 -4.974 -22.663 1.00 97.69 92 ALA A O 1
ATOM 684 N N . PHE A 1 93 ? 14.427 -3.301 -22.075 1.00 97.94 93 PHE A N 1
ATOM 685 C CA . PHE A 1 93 ? 14.676 -3.383 -20.634 1.00 97.94 93 PHE A CA 1
ATOM 686 C C . PHE A 1 93 ? 14.277 -4.740 -20.047 1.00 97.94 93 PHE A C 1
ATOM 688 O O . PHE A 1 93 ? 15.095 -5.415 -19.426 1.00 97.94 93 PHE A O 1
ATOM 695 N N . LEU A 1 94 ? 13.026 -5.161 -20.251 1.00 98.19 94 LEU A N 1
ATOM 696 C CA . LEU A 1 94 ? 12.526 -6.428 -19.713 1.00 98.19 94 LEU A CA 1
ATOM 697 C C . LEU A 1 94 ? 13.108 -7.623 -20.480 1.00 98.19 94 LEU A C 1
ATOM 699 O O . LEU A 1 94 ? 13.371 -8.666 -19.880 1.00 98.19 94 LEU A O 1
ATOM 703 N N . GLY A 1 95 ? 13.367 -7.468 -21.782 1.00 97.88 95 GLY A N 1
ATOM 704 C CA . GLY A 1 95 ? 14.039 -8.477 -22.599 1.00 97.88 95 GLY A CA 1
ATOM 705 C C . GLY A 1 95 ? 15.448 -8.793 -22.101 1.00 97.88 95 GLY A C 1
ATOM 706 O O . GLY A 1 95 ? 15.807 -9.966 -22.015 1.00 97.88 95 GLY A O 1
ATOM 707 N N . ALA A 1 96 ? 16.210 -7.781 -21.670 1.00 97.75 96 ALA A N 1
ATOM 708 C CA . ALA A 1 96 ? 17.530 -7.972 -21.063 1.00 97.75 96 ALA A CA 1
ATOM 709 C C . ALA A 1 96 ? 17.484 -8.764 -19.740 1.00 97.75 96 ALA A C 1
ATOM 711 O O . ALA A 1 96 ? 18.462 -9.418 -19.388 1.00 97.75 96 ALA A O 1
ATOM 712 N N . LEU A 1 97 ? 16.349 -8.747 -19.032 1.00 97.38 97 LEU A N 1
ATOM 713 C CA . LEU A 1 97 ? 16.110 -9.563 -17.835 1.00 97.38 97 LEU A CA 1
ATOM 714 C C . LEU A 1 97 ? 15.575 -10.968 -18.162 1.00 97.38 97 LEU A C 1
ATOM 716 O O . LEU A 1 97 ? 15.436 -11.795 -17.265 1.00 97.38 97 LEU A O 1
ATOM 720 N N . GLY A 1 98 ? 15.264 -11.250 -19.431 1.00 97.38 98 GLY A N 1
ATOM 721 C CA . GLY A 1 98 ? 14.747 -12.540 -19.890 1.00 97.38 98 GLY A CA 1
ATOM 722 C C . GLY A 1 98 ? 13.222 -12.624 -20.002 1.00 97.38 98 GLY A C 1
ATOM 723 O O . GLY A 1 98 ? 12.682 -13.732 -20.068 1.00 97.38 98 GLY A O 1
ATOM 724 N N . VAL A 1 99 ? 12.501 -11.497 -20.017 1.00 98.12 99 VAL A N 1
ATOM 725 C CA . VAL A 1 99 ? 11.056 -11.463 -20.309 1.00 98.12 99 VAL A CA 1
ATOM 726 C C . VAL A 1 99 ? 10.828 -11.588 -21.818 1.00 98.12 99 VAL A C 1
ATOM 728 O O . VAL A 1 99 ? 11.495 -10.933 -22.616 1.00 98.12 99 VAL A O 1
ATOM 731 N N . LYS A 1 100 ? 9.874 -12.429 -22.231 1.00 96.38 100 LYS A N 1
ATOM 732 C CA . LYS A 1 100 ? 9.521 -12.580 -23.649 1.00 96.38 100 LYS A CA 1
ATOM 733 C C . LYS A 1 100 ? 8.661 -11.392 -24.094 1.00 96.38 100 LYS A C 1
ATOM 735 O O . LYS A 1 100 ? 7.810 -10.983 -23.310 1.00 96.38 100 LYS A O 1
ATOM 740 N N . PRO A 1 101 ? 8.788 -10.885 -25.333 1.00 95.06 101 PRO A N 1
ATOM 741 C CA . PRO A 1 101 ? 7.959 -9.776 -25.816 1.00 95.06 101 PRO A CA 1
ATOM 742 C C . PRO A 1 101 ? 6.446 -9.979 -25.621 1.00 95.06 101 PRO A C 1
ATOM 744 O O . PRO A 1 101 ? 5.754 -9.035 -25.244 1.00 95.06 101 PRO A O 1
ATOM 747 N N . ASP A 1 102 ? 5.960 -11.213 -25.791 1.00 94.62 102 ASP A N 1
ATOM 748 C CA . ASP A 1 102 ? 4.545 -11.577 -25.612 1.00 94.62 102 ASP A CA 1
ATOM 749 C C . ASP A 1 102 ? 4.086 -11.565 -24.143 1.00 94.62 102 ASP A C 1
ATOM 751 O O . ASP A 1 102 ? 2.901 -11.384 -23.873 1.00 94.62 102 ASP A O 1
ATOM 755 N N . ASP A 1 103 ? 5.015 -11.712 -23.189 1.00 95.62 103 ASP A N 1
ATOM 756 C CA . ASP A 1 103 ? 4.731 -11.588 -21.752 1.00 95.62 103 ASP A CA 1
ATOM 757 C C . ASP A 1 103 ? 4.679 -10.109 -21.312 1.00 95.62 103 ASP A C 1
ATOM 759 O O . ASP A 1 103 ? 4.235 -9.809 -20.202 1.00 95.62 103 ASP A O 1
ATOM 763 N N . ILE A 1 104 ? 5.151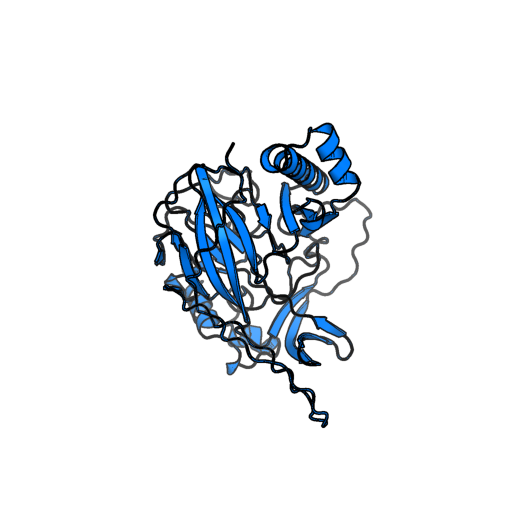 -9.172 -22.147 1.00 97.94 104 ILE A N 1
ATOM 764 C CA . ILE A 1 104 ? 5.145 -7.739 -21.836 1.00 97.94 104 ILE A CA 1
ATOM 765 C C . ILE A 1 104 ? 3.771 -7.175 -22.183 1.00 97.94 104 ILE A C 1
ATOM 767 O O . ILE A 1 104 ? 3.360 -7.151 -23.349 1.00 97.94 104 ILE A O 1
ATOM 771 N N . LEU A 1 105 ? 3.075 -6.663 -21.170 1.00 98.19 105 LEU A N 1
ATOM 772 C CA . LEU A 1 105 ? 1.753 -6.078 -21.352 1.00 98.19 105 LEU A CA 1
ATOM 773 C C . LEU A 1 105 ? 1.794 -4.859 -22.287 1.00 98.19 105 LEU A C 1
ATOM 775 O O . LEU A 1 105 ? 2.747 -4.075 -22.301 1.00 98.19 105 LEU A O 1
ATOM 779 N N . LYS A 1 106 ? 0.730 -4.679 -23.076 1.00 97.81 106 LYS A N 1
ATOM 780 C CA . LYS A 1 106 ? 0.609 -3.541 -23.999 1.00 97.81 106 LYS A CA 1
ATOM 781 C C . LYS A 1 106 ? 0.605 -2.203 -23.260 1.00 97.81 106 LYS A C 1
ATOM 783 O O . LYS A 1 106 ? 1.275 -1.272 -23.688 1.00 97.81 106 LYS A O 1
ATOM 788 N N . ASP A 1 107 ? -0.108 -2.125 -22.151 1.00 97.94 107 ASP A N 1
ATOM 789 C CA . ASP A 1 107 ? -0.228 -0.918 -21.337 1.00 97.94 107 ASP A CA 1
ATOM 790 C C . ASP A 1 107 ? 1.092 -0.500 -20.666 1.00 97.94 107 ASP A C 1
ATOM 792 O O . ASP A 1 107 ? 1.332 0.694 -20.531 1.00 97.94 107 ASP A O 1
ATOM 796 N N . VAL A 1 108 ? 2.009 -1.428 -20.357 1.00 98.06 108 VAL A N 1
ATOM 797 C CA . VAL A 1 108 ? 3.397 -1.082 -19.977 1.00 98.06 108 VAL A CA 1
ATOM 798 C C . VAL A 1 108 ? 4.075 -0.263 -21.081 1.00 98.06 108 VAL A C 1
ATOM 800 O O . VAL A 1 108 ? 4.686 0.767 -20.795 1.00 98.06 108 VAL A O 1
ATOM 803 N N . ARG A 1 109 ? 3.938 -0.690 -22.345 1.00 97.50 109 ARG A N 1
ATOM 804 C CA . ARG A 1 109 ? 4.495 0.025 -23.508 1.00 97.50 109 ARG A CA 1
ATOM 805 C C . ARG A 1 109 ? 3.809 1.367 -23.734 1.00 97.50 109 ARG A C 1
ATOM 807 O O . ARG A 1 109 ? 4.493 2.362 -23.957 1.00 97.50 109 ARG A O 1
ATOM 814 N N . ASP A 1 110 ? 2.484 1.402 -23.634 1.00 97.62 110 ASP A N 1
ATOM 815 C CA . ASP A 1 110 ? 1.707 2.628 -23.828 1.00 97.62 110 ASP A CA 1
ATOM 816 C C . ASP A 1 110 ? 2.052 3.683 -22.759 1.00 97.62 110 ASP A C 1
ATOM 818 O O . ASP A 1 110 ? 2.286 4.851 -23.079 1.00 97.62 110 ASP A O 1
ATOM 822 N N . VAL A 1 111 ? 2.133 3.278 -21.485 1.00 97.06 111 VAL A N 1
ATOM 823 C CA . VAL A 1 111 ? 2.495 4.177 -20.379 1.00 97.06 111 VAL A CA 1
ATOM 824 C C . VAL A 1 111 ? 3.924 4.679 -20.537 1.00 97.06 111 VAL A C 1
ATOM 826 O O . VAL A 1 111 ? 4.139 5.891 -20.434 1.00 97.06 111 VAL A O 1
ATOM 829 N N . TRP A 1 112 ? 4.875 3.797 -20.855 1.00 96.62 112 TRP A N 1
ATOM 830 C CA . TRP A 1 112 ? 6.257 4.193 -21.119 1.00 96.62 112 TRP A CA 1
ATOM 831 C C . TRP A 1 112 ? 6.354 5.210 -22.262 1.00 96.62 112 TRP A C 1
ATOM 833 O O . TRP A 1 112 ? 6.971 6.260 -22.092 1.00 96.62 112 TRP A O 1
ATOM 843 N N . ALA A 1 113 ? 5.678 4.964 -23.389 1.00 96.38 113 ALA A N 1
ATOM 844 C CA . ALA A 1 113 ? 5.691 5.864 -24.545 1.00 96.38 113 ALA A CA 1
ATOM 845 C C . ALA A 1 113 ? 5.114 7.253 -24.217 1.00 96.38 113 ALA A C 1
ATOM 847 O O . ALA A 1 113 ? 5.542 8.260 -24.780 1.00 96.38 113 ALA A O 1
ATOM 848 N N . SER A 1 114 ? 4.174 7.328 -23.270 1.00 95.12 114 SER A N 1
ATOM 849 C CA . SER A 1 114 ? 3.586 8.594 -22.820 1.00 95.12 114 SER A CA 1
ATOM 850 C C . SER A 1 114 ? 4.456 9.379 -21.826 1.00 95.12 114 SER A C 1
ATOM 852 O O . SER A 1 114 ? 4.164 10.544 -21.556 1.00 95.12 114 SER A O 1
ATOM 854 N N . LYS A 1 115 ? 5.505 8.777 -21.243 1.00 91.00 115 LYS A N 1
ATOM 855 C CA . LYS A 1 115 ? 6.207 9.350 -20.077 1.00 91.00 115 LYS A CA 1
ATOM 856 C C . LYS A 1 115 ? 6.944 10.658 -20.384 1.00 91.00 115 LYS A C 1
ATOM 858 O O . LYS A 1 115 ? 7.074 11.495 -19.499 1.00 91.00 115 LYS A O 1
ATOM 863 N N . ALA A 1 116 ? 7.389 10.852 -21.628 1.00 87.06 116 ALA A N 1
ATOM 864 C CA . ALA A 1 116 ? 8.195 12.008 -22.031 1.00 87.06 116 ALA A CA 1
ATOM 865 C C . ALA A 1 116 ? 7.471 13.356 -21.847 1.00 87.06 116 ALA A C 1
ATOM 867 O O . ALA A 1 116 ? 8.118 14.379 -21.648 1.00 87.06 116 ALA A O 1
ATOM 868 N N . THR A 1 117 ? 6.136 13.368 -21.878 1.00 86.50 117 THR A N 1
ATOM 869 C CA . THR A 1 117 ? 5.312 14.575 -21.676 1.00 86.50 117 THR A CA 1
ATOM 870 C C . THR A 1 117 ? 4.730 14.670 -20.265 1.00 86.50 117 THR A C 1
ATOM 872 O O . THR A 1 117 ? 3.886 15.523 -19.986 1.00 86.50 117 THR A O 1
ATOM 875 N N . ARG A 1 118 ? 5.149 13.781 -19.359 1.00 87.19 118 ARG A N 1
ATOM 876 C CA . ARG A 1 118 ? 4.559 13.599 -18.031 1.00 87.19 118 ARG A CA 1
ATOM 877 C C . ARG A 1 118 ? 5.655 13.759 -16.976 1.00 87.19 118 ARG A C 1
ATOM 879 O O . ARG A 1 118 ? 6.217 12.746 -16.557 1.00 87.19 118 ARG A O 1
ATOM 886 N N . PRO A 1 119 ? 5.956 14.999 -16.542 1.00 76.81 119 PRO A N 1
ATOM 887 C CA . PRO A 1 119 ? 7.054 15.266 -15.620 1.00 76.81 119 PRO A CA 1
ATOM 888 C C . PRO A 1 119 ? 6.920 14.447 -14.334 1.00 76.81 119 PRO A C 1
ATOM 890 O O . PRO A 1 119 ? 5.811 14.202 -13.830 1.00 76.81 119 PRO A O 1
ATOM 893 N N . ARG A 1 120 ? 8.069 13.991 -13.839 1.00 79.50 120 ARG A N 1
ATOM 894 C CA . ARG A 1 120 ? 8.207 13.117 -12.661 1.00 79.50 120 ARG A CA 1
ATOM 895 C C . ARG A 1 120 ? 9.141 13.689 -11.607 1.00 79.50 120 ARG A C 1
ATOM 897 O O . ARG A 1 120 ? 9.295 13.084 -10.547 1.00 79.50 120 ARG A O 1
ATOM 904 N N . GLU A 1 121 ? 9.744 14.837 -11.880 1.00 75.88 121 GLU A N 1
ATOM 905 C CA . GLU A 1 121 ? 10.466 15.620 -10.895 1.00 75.88 121 GLU A CA 1
ATOM 906 C C . GLU A 1 121 ? 9.565 15.806 -9.675 1.00 75.88 121 GLU A C 1
ATOM 908 O O . GLU A 1 121 ? 8.366 16.043 -9.808 1.00 75.88 121 GLU A O 1
ATOM 913 N N . GLU A 1 122 ? 10.135 15.624 -8.483 1.00 75.44 122 GLU A N 1
ATOM 914 C CA . GLU A 1 122 ? 9.410 15.781 -7.216 1.00 75.44 122 GLU A CA 1
ATOM 915 C C . GLU A 1 122 ? 8.270 14.776 -6.979 1.00 75.44 122 GLU A C 1
ATOM 917 O O . GLU A 1 122 ? 7.542 14.916 -6.001 1.00 75.44 122 GLU A O 1
ATOM 922 N N . ARG A 1 123 ? 8.148 13.732 -7.810 1.00 83.12 123 ARG A N 1
ATOM 923 C CA . ARG A 1 123 ? 7.166 12.644 -7.679 1.00 83.12 123 ARG A CA 1
ATOM 924 C C . ARG A 1 123 ? 7.840 11.326 -7.274 1.00 83.12 123 ARG A C 1
ATOM 926 O O . ARG A 1 123 ? 9.060 11.221 -7.176 1.00 83.12 123 ARG A O 1
ATOM 933 N N . GLY A 1 124 ? 7.020 10.327 -6.976 1.00 86.56 124 GLY A N 1
ATOM 934 C CA . GLY A 1 124 ? 7.391 8.975 -6.563 1.00 86.56 124 GLY A CA 1
ATOM 935 C C . GLY A 1 124 ? 7.536 7.966 -7.711 1.00 86.56 124 GLY A C 1
ATOM 936 O O . GLY A 1 124 ? 7.391 8.276 -8.902 1.00 86.56 124 GLY A O 1
ATOM 937 N N . GLY A 1 125 ? 7.850 6.727 -7.330 1.00 90.69 125 GLY A N 1
ATOM 938 C CA . GLY A 1 125 ? 8.149 5.623 -8.244 1.00 90.69 125 GLY A CA 1
ATOM 939 C C . GLY A 1 125 ? 6.928 4.983 -8.907 1.00 90.69 125 GLY A C 1
ATOM 940 O O . GLY A 1 125 ? 7.054 4.476 -10.021 1.00 90.69 125 GLY A O 1
ATOM 941 N N . HIS A 1 126 ? 5.767 5.049 -8.254 1.00 97.06 126 HIS A N 1
ATOM 942 C CA . HIS A 1 126 ? 4.622 4.180 -8.537 1.00 97.06 126 HIS A CA 1
ATOM 943 C C . HIS A 1 126 ? 3.757 4.671 -9.705 1.00 97.06 126 HIS A C 1
ATOM 945 O O . HIS A 1 126 ? 3.641 5.873 -9.973 1.00 97.06 126 HIS A O 1
ATOM 951 N N . ILE A 1 127 ? 3.099 3.728 -10.378 1.00 97.75 127 ILE A N 1
ATOM 952 C CA . ILE A 1 127 ? 2.032 3.992 -11.350 1.00 97.75 127 ILE A CA 1
ATOM 953 C C . ILE A 1 127 ? 0.706 3.725 -10.651 1.00 97.75 127 ILE A C 1
ATOM 955 O O . ILE A 1 127 ? 0.476 2.614 -10.176 1.00 97.75 127 ILE A O 1
ATOM 959 N N . LEU A 1 128 ? -0.166 4.730 -10.590 1.00 98.50 128 LEU A N 1
ATOM 960 C CA . LEU A 1 128 ? -1.426 4.629 -9.856 1.00 98.50 128 LEU A CA 1
ATOM 961 C C . LEU A 1 128 ? -2.605 4.807 -10.805 1.00 98.50 128 LEU A C 1
ATOM 963 O O . LEU A 1 128 ? -2.687 5.812 -11.509 1.00 98.50 128 LEU A O 1
ATOM 967 N N . THR A 1 129 ? -3.538 3.865 -10.798 1.00 98.81 129 THR A N 1
ATOM 968 C CA . THR A 1 129 ? -4.788 3.946 -11.555 1.00 98.81 129 THR A CA 1
ATOM 969 C C . THR A 1 129 ? -5.824 4.722 -10.736 1.00 98.81 129 THR A C 1
ATOM 971 O O . THR A 1 129 ? -6.067 4.396 -9.571 1.00 98.81 129 THR A O 1
ATOM 974 N N . GLY A 1 130 ? -6.431 5.762 -11.321 1.00 98.06 130 GLY A N 1
ATOM 975 C CA . GLY A 1 130 ? -7.437 6.594 -10.648 1.00 98.06 130 GLY A CA 1
ATOM 976 C C . GLY A 1 130 ? -7.495 8.066 -11.107 1.00 98.06 130 GLY A C 1
ATOM 977 O O . GLY A 1 130 ? -6.828 8.448 -12.077 1.00 98.06 130 GLY A O 1
ATOM 978 N N . PRO A 1 131 ? -8.291 8.916 -10.424 1.00 98.56 131 PRO A N 1
ATOM 979 C CA . PRO A 1 131 ? -9.065 8.589 -9.229 1.00 98.56 131 PRO A CA 1
ATOM 980 C C . PRO A 1 131 ? -10.427 7.965 -9.544 1.00 98.56 131 PRO A C 1
ATOM 982 O O . PRO A 1 131 ? -11.105 8.364 -10.492 1.00 98.56 131 PRO A O 1
ATOM 985 N N . ILE A 1 132 ? -10.866 7.045 -8.691 1.00 98.75 132 ILE A N 1
ATOM 986 C CA . ILE A 1 132 ? -12.245 6.554 -8.619 1.00 98.75 132 ILE A CA 1
ATOM 987 C C . ILE A 1 132 ? -13.043 7.502 -7.720 1.00 98.75 132 ILE A C 1
ATOM 989 O O . ILE A 1 132 ? -12.680 7.724 -6.564 1.00 98.75 132 ILE A O 1
ATOM 993 N N . TYR A 1 133 ? -14.139 8.054 -8.233 1.00 98.75 133 TYR A N 1
ATOM 994 C CA . TYR A 1 133 ? -15.042 8.905 -7.458 1.00 98.75 133 TYR A CA 1
ATOM 995 C C . TYR A 1 133 ? -16.208 8.086 -6.906 1.00 98.75 133 TYR A C 1
ATOM 997 O O . TYR A 1 133 ? -16.913 7.424 -7.669 1.00 98.75 133 TYR A O 1
ATOM 1005 N N . VAL A 1 134 ? -16.447 8.158 -5.597 1.00 98.75 134 VAL A N 1
ATOM 1006 C CA . VAL A 1 134 ? -17.536 7.435 -4.925 1.00 98.75 134 VAL A CA 1
ATOM 1007 C C . VAL A 1 134 ? -18.633 8.412 -4.507 1.00 98.75 134 VAL A C 1
ATOM 1009 O O . VAL A 1 134 ? -18.426 9.267 -3.647 1.00 98.75 134 VAL A O 1
ATOM 1012 N N . GLU A 1 135 ? -19.814 8.293 -5.112 1.00 98.56 135 GLU A N 1
ATOM 1013 C CA . GLU A 1 135 ? -20.938 9.198 -4.857 1.00 98.56 135 GLU A CA 1
ATOM 1014 C C . GLU A 1 135 ? -21.322 9.222 -3.370 1.00 98.56 135 GLU A C 1
ATOM 1016 O O . GLU A 1 135 ? -21.465 8.183 -2.720 1.00 98.56 135 GLU A O 1
ATOM 1021 N N . GLY A 1 136 ? -21.521 10.433 -2.843 1.00 97.50 136 GLY A N 1
ATOM 1022 C CA . GLY A 1 136 ? -21.943 10.670 -1.462 1.00 97.50 136 GLY A CA 1
ATOM 1023 C C . GLY A 1 136 ? -20.828 10.643 -0.411 1.00 97.50 136 GLY A C 1
ATOM 1024 O O . GLY A 1 136 ? -21.129 10.898 0.758 1.00 97.50 136 GLY A O 1
ATOM 1025 N N . ALA A 1 137 ? -19.574 10.363 -0.789 1.00 98.56 137 ALA A N 1
ATOM 1026 C CA . ALA A 1 137 ? -18.419 10.548 0.090 1.00 98.56 137 ALA A CA 1
ATOM 1027 C C . ALA A 1 137 ? -18.114 12.040 0.274 1.00 98.56 137 ALA A C 1
ATOM 1029 O O . ALA A 1 137 ? -17.922 12.758 -0.707 1.00 98.56 137 ALA A O 1
ATOM 1030 N N . GLU A 1 138 ? -18.038 12.489 1.521 1.00 98.44 138 GLU A N 1
ATOM 1031 C CA . GLU A 1 138 ? -17.731 13.868 1.908 1.00 98.44 138 GLU A CA 1
ATOM 1032 C C . GLU A 1 138 ? -16.631 13.889 2.984 1.00 98.44 138 GLU A C 1
ATOM 1034 O O . GLU A 1 138 ? -16.462 12.898 3.707 1.00 98.44 138 GLU A O 1
ATOM 1039 N N . PRO A 1 139 ? -15.878 14.996 3.129 1.00 98.12 139 PRO A N 1
ATOM 1040 C CA . PRO A 1 139 ? -14.904 15.135 4.204 1.00 98.12 139 PRO A CA 1
ATOM 1041 C C . PRO A 1 139 ? -15.510 14.833 5.582 1.00 98.12 139 PRO A C 1
ATOM 1043 O O . PRO A 1 139 ? -16.582 15.335 5.924 1.00 98.12 139 PRO A O 1
ATOM 1046 N N . GLY A 1 140 ? -14.820 14.008 6.372 1.00 96.75 140 GLY A N 1
ATOM 1047 C CA . GLY A 1 140 ? -15.302 13.523 7.675 1.00 96.75 140 GLY A CA 1
ATOM 1048 C C . GLY A 1 140 ? -15.970 12.142 7.641 1.00 96.75 140 GLY A C 1
ATOM 1049 O O . GLY A 1 140 ? -16.173 11.549 8.705 1.00 96.75 140 GLY A O 1
ATOM 1050 N N . ASP A 1 141 ? -16.247 11.599 6.454 1.00 98.62 141 ASP A N 1
ATOM 1051 C CA . ASP A 1 141 ? -16.614 10.193 6.275 1.00 98.62 141 ASP A CA 1
ATOM 1052 C C . ASP A 1 141 ? -15.382 9.267 6.292 1.00 98.62 141 ASP A C 1
ATOM 1054 O O . ASP A 1 141 ? -14.231 9.706 6.250 1.00 98.62 141 ASP A O 1
ATOM 1058 N N . THR A 1 142 ? -15.635 7.957 6.283 1.00 98.81 142 THR A N 1
ATOM 1059 C CA . THR A 1 142 ? -14.631 6.921 5.999 1.00 98.81 142 THR A CA 1
ATOM 1060 C C . THR A 1 142 ? -15.026 6.162 4.737 1.00 98.81 142 THR A C 1
ATOM 1062 O O . THR A 1 142 ? -16.173 5.732 4.602 1.00 98.81 142 THR A O 1
ATOM 1065 N N . LEU A 1 143 ? -14.078 5.945 3.831 1.00 98.94 143 LEU A N 1
ATOM 1066 C CA . LEU A 1 143 ? -14.227 5.040 2.700 1.00 98.94 143 LEU A CA 1
ATOM 1067 C C . LEU A 1 143 ? -13.765 3.637 3.106 1.00 98.94 143 LEU A C 1
ATOM 1069 O O . LEU A 1 143 ? -12.605 3.445 3.459 1.00 98.94 143 LEU A O 1
ATOM 1073 N N . ALA A 1 144 ? -14.663 2.660 3.029 1.00 98.94 144 ALA A N 1
ATOM 1074 C CA . ALA A 1 144 ? -14.335 1.244 3.128 1.00 98.94 144 ALA A CA 1
ATOM 1075 C C . ALA A 1 144 ? -14.076 0.671 1.727 1.00 98.94 144 ALA A C 1
ATOM 1077 O O . ALA A 1 144 ? -14.918 0.802 0.834 1.00 98.94 144 ALA A O 1
ATOM 1078 N N . VAL A 1 145 ? -12.926 0.028 1.551 1.00 98.94 145 VAL A N 1
ATOM 1079 C CA . VAL A 1 145 ? -12.453 -0.589 0.310 1.00 98.94 145 VAL A CA 1
ATOM 1080 C C . VAL A 1 145 ? -12.261 -2.079 0.571 1.00 98.94 145 VAL A C 1
ATOM 1082 O O . VAL A 1 145 ? -11.278 -2.499 1.177 1.00 98.94 145 VAL A O 1
ATOM 1085 N N . GLU A 1 146 ? -13.235 -2.883 0.162 1.00 98.88 146 GLU A N 1
ATOM 1086 C CA . GLU A 1 146 ? -13.201 -4.341 0.311 1.00 98.88 146 GLU A CA 1
ATOM 1087 C C . GLU A 1 146 ? -12.521 -4.969 -0.906 1.00 98.88 146 GLU A C 1
ATOM 1089 O O . GLU A 1 146 ? -12.891 -4.684 -2.048 1.00 98.88 146 GLU A O 1
ATOM 1094 N N . ILE A 1 147 ? -11.537 -5.830 -0.661 1.00 98.88 147 ILE A N 1
ATOM 1095 C CA . ILE A 1 147 ? -10.704 -6.453 -1.690 1.00 98.88 147 ILE A CA 1
ATOM 1096 C C . ILE A 1 147 ? -11.315 -7.809 -2.043 1.00 98.88 147 ILE A C 1
ATOM 1098 O O . ILE A 1 147 ? -11.260 -8.750 -1.252 1.00 98.88 147 ILE A O 1
ATOM 1102 N N . LEU A 1 148 ? -11.923 -7.913 -3.223 1.00 98.75 148 LEU A N 1
ATOM 1103 C CA . LEU A 1 148 ? -12.702 -9.087 -3.632 1.00 98.75 148 LEU A CA 1
ATOM 1104 C C . LEU A 1 148 ? -11.898 -10.076 -4.477 1.00 98.75 148 LEU A C 1
ATOM 1106 O O . LEU A 1 148 ? -12.095 -11.282 -4.369 1.00 98.75 148 LEU A O 1
ATOM 1110 N N . GLU A 1 149 ? -11.003 -9.571 -5.321 1.00 98.62 149 GLU A N 1
ATOM 1111 C CA . GLU A 1 149 ? -10.188 -10.372 -6.236 1.00 98.62 149 GLU A CA 1
ATOM 1112 C C . GLU A 1 149 ? -8.860 -9.655 -6.474 1.00 98.62 149 GLU A C 1
ATOM 1114 O O . GLU A 1 149 ? -8.831 -8.427 -6.559 1.00 98.62 149 GLU A O 1
ATOM 1119 N N . LEU A 1 150 ? -7.776 -10.420 -6.593 1.00 98.62 150 LEU A N 1
ATOM 1120 C CA . LEU A 1 150 ? -6.463 -9.952 -7.029 1.00 98.62 150 LEU A CA 1
ATOM 1121 C C . LEU A 1 150 ? -5.866 -11.018 -7.947 1.00 98.62 150 LEU A C 1
ATOM 1123 O O . LEU A 1 150 ? -5.694 -12.168 -7.538 1.00 98.62 150 LEU A O 1
ATOM 1127 N N . THR A 1 151 ? -5.575 -10.657 -9.192 1.00 98.25 151 THR A N 1
ATOM 1128 C CA . THR A 1 151 ? -5.120 -11.599 -10.222 1.00 98.25 151 THR A CA 1
ATOM 1129 C C . THR A 1 151 ? -3.845 -11.097 -10.889 1.00 98.25 151 THR A C 1
ATOM 1131 O O . THR A 1 151 ? -3.863 -10.004 -11.454 1.00 98.25 151 THR A O 1
ATOM 1134 N N . PRO A 1 152 ? -2.749 -11.879 -10.877 1.00 98.25 152 PRO A N 1
ATOM 1135 C CA . PRO A 1 152 ? -1.566 -11.572 -11.671 1.00 98.25 152 PRO A CA 1
ATOM 1136 C C . PRO A 1 152 ? -1.874 -11.430 -13.157 1.00 98.25 152 PRO A C 1
ATOM 1138 O O . PRO A 1 152 ? -2.537 -12.282 -13.745 1.00 98.25 152 PRO A O 1
ATOM 1141 N N . ARG A 1 153 ? -1.368 -10.355 -13.767 1.00 98.12 153 ARG A N 1
ATOM 1142 C CA . ARG A 1 153 ? -1.505 -10.080 -15.209 1.00 98.12 153 ARG A CA 1
ATOM 1143 C C . ARG A 1 153 ? -0.322 -10.603 -16.021 1.00 98.12 153 ARG A C 1
ATOM 1145 O O . ARG A 1 153 ? -0.416 -10.699 -17.237 1.00 98.12 153 ARG A O 1
ATOM 1152 N N . VAL A 1 154 ? 0.778 -10.942 -15.350 1.00 97.94 154 VAL A N 1
ATOM 1153 C CA . VAL A 1 154 ? 2.015 -11.454 -15.954 1.00 97.94 154 VAL A CA 1
ATOM 1154 C C . VAL A 1 154 ? 2.576 -12.629 -15.144 1.00 97.94 154 VAL A C 1
ATOM 1156 O O . VAL A 1 154 ? 2.406 -12.646 -13.924 1.00 97.94 154 VAL A O 1
ATOM 1159 N N . PRO A 1 155 ? 3.278 -13.597 -15.765 1.00 97.44 155 PRO A N 1
ATOM 1160 C CA . PRO A 1 155 ? 3.834 -14.777 -15.090 1.00 97.44 155 PRO A CA 1
ATOM 1161 C C . PRO A 1 155 ? 5.222 -14.518 -14.470 1.00 97.44 155 PRO A C 1
ATOM 1163 O O . PRO A 1 155 ? 6.090 -15.395 -14.435 1.00 97.44 155 PRO A O 1
ATOM 1166 N N . TYR A 1 156 ? 5.484 -13.295 -14.016 1.00 98.50 156 TYR A N 1
ATOM 1167 C CA . TYR A 1 156 ? 6.757 -12.898 -13.420 1.00 98.50 156 TYR A CA 1
ATOM 1168 C C . TYR A 1 156 ? 6.578 -11.693 -12.499 1.00 98.50 156 TYR A C 1
ATOM 1170 O O . TYR A 1 156 ? 5.620 -10.940 -12.646 1.00 98.50 156 TYR A O 1
ATOM 1178 N N . GLY A 1 157 ? 7.523 -11.492 -11.592 1.00 98.38 157 GLY A N 1
ATOM 1179 C CA . GLY A 1 157 ? 7.718 -10.226 -10.899 1.00 98.38 157 GLY A CA 1
ATOM 1180 C C . GLY A 1 157 ? 9.196 -9.862 -10.859 1.00 98.38 157 GLY A C 1
ATOM 1181 O O . GLY A 1 157 ? 10.052 -10.680 -11.211 1.00 98.38 157 GLY A 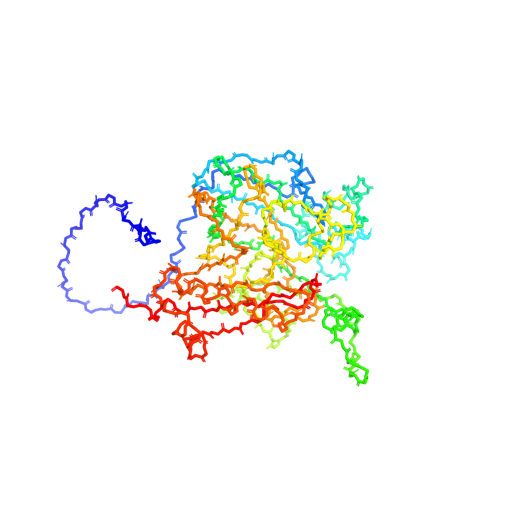O 1
ATOM 1182 N N . ILE A 1 158 ? 9.497 -8.629 -10.469 1.00 98.56 158 ILE A N 1
ATOM 1183 C CA . ILE A 1 158 ? 10.870 -8.127 -10.379 1.00 98.56 158 ILE A CA 1
ATOM 1184 C C . ILE A 1 158 ? 11.128 -7.637 -8.959 1.00 98.56 158 ILE A C 1
ATOM 1186 O O . ILE A 1 158 ? 10.378 -6.825 -8.437 1.00 98.56 158 ILE A O 1
ATOM 1190 N N . ASN A 1 159 ? 12.213 -8.102 -8.356 1.00 98.25 159 ASN A N 1
ATOM 1191 C CA . ASN A 1 159 ? 12.745 -7.570 -7.103 1.00 98.25 159 ASN A CA 1
ATOM 1192 C C . ASN A 1 159 ? 14.127 -6.955 -7.369 1.00 98.25 159 ASN A C 1
ATOM 1194 O O . ASN A 1 159 ? 14.784 -7.323 -8.344 1.00 98.25 159 ASN A O 1
ATOM 1198 N N . SER A 1 160 ? 14.589 -6.020 -6.543 1.00 96.50 160 SER A N 1
ATOM 1199 C CA . SER A 1 160 ? 15.934 -5.458 -6.667 1.00 96.50 160 SER A CA 1
ATOM 1200 C C . SER A 1 160 ? 16.696 -5.440 -5.355 1.00 96.50 160 SER A C 1
ATOM 1202 O O . SER A 1 160 ? 16.142 -5.115 -4.311 1.00 96.50 160 SER A O 1
ATOM 1204 N N . THR A 1 161 ? 18.003 -5.663 -5.437 1.00 95.81 161 THR A N 1
ATOM 1205 C CA . THR A 1 161 ? 18.922 -5.614 -4.295 1.00 95.81 161 THR A CA 1
ATOM 1206 C C . THR A 1 161 ? 20.046 -4.627 -4.556 1.00 95.81 161 THR A C 1
ATOM 1208 O O . THR A 1 161 ? 20.481 -4.502 -5.697 1.00 95.81 161 THR A O 1
ATOM 1211 N N . SER A 1 162 ? 20.546 -3.959 -3.516 1.00 96.75 162 SER A N 1
ATOM 1212 C CA . SER A 1 162 ? 21.804 -3.206 -3.562 1.00 96.75 162 SER A CA 1
ATOM 1213 C C . SER A 1 162 ? 22.310 -2.893 -2.149 1.00 96.75 162 SER A C 1
ATOM 1215 O O . SER A 1 162 ? 21.535 -2.929 -1.194 1.00 96.75 162 SER A O 1
ATOM 1217 N N . SER A 1 163 ? 23.580 -2.504 -2.020 1.00 96.62 163 SER A N 1
ATOM 1218 C CA . SER A 1 163 ? 24.140 -1.940 -0.777 1.00 96.62 163 SER A CA 1
ATOM 1219 C C . SER A 1 163 ? 23.711 -0.494 -0.479 1.00 96.62 163 SER A C 1
ATOM 1221 O O . SER A 1 163 ? 24.280 0.129 0.410 1.00 96.62 163 SER A O 1
ATOM 1223 N N . THR A 1 164 ? 22.774 0.079 -1.238 1.00 94.88 164 THR A N 1
ATOM 1224 C CA . THR A 1 164 ? 22.398 1.500 -1.138 1.00 94.88 164 THR A CA 1
ATOM 1225 C C . THR A 1 164 ? 20.884 1.734 -1.213 1.00 94.88 164 THR A C 1
ATOM 1227 O O . THR A 1 164 ? 20.454 2.858 -1.461 1.00 94.88 164 THR A O 1
ATOM 1230 N N . THR A 1 165 ? 20.063 0.689 -1.073 1.00 94.31 165 THR A N 1
ATOM 1231 C CA . THR A 1 165 ? 18.589 0.755 -1.148 1.00 94.31 165 THR A CA 1
ATOM 1232 C C . THR A 1 165 ? 17.951 0.099 0.070 1.00 94.31 165 THR A C 1
ATOM 1234 O O . THR A 1 165 ? 18.616 -0.626 0.811 1.00 94.31 165 THR A O 1
ATOM 1237 N N . GLY A 1 166 ? 16.654 0.350 0.270 1.00 94.81 166 GLY A N 1
ATOM 1238 C CA . GLY A 1 166 ? 15.913 -0.174 1.413 1.00 94.81 166 GLY A CA 1
ATOM 1239 C C . GLY A 1 166 ? 16.551 0.253 2.731 1.00 94.81 166 GLY A C 1
ATOM 1240 O O . GLY A 1 166 ? 16.937 1.410 2.892 1.00 94.81 166 GLY A O 1
ATOM 1241 N N . VAL A 1 167 ? 16.755 -0.700 3.639 1.00 95.50 167 VAL A N 1
ATOM 1242 C CA . VAL A 1 167 ? 17.397 -0.448 4.944 1.00 95.50 167 VAL A CA 1
ATOM 1243 C C . VAL A 1 167 ? 18.880 -0.057 4.853 1.00 95.50 167 VAL A C 1
ATOM 1245 O O . VAL A 1 167 ? 19.473 0.335 5.853 1.00 95.50 167 VAL A O 1
ATOM 1248 N N . PHE A 1 168 ? 19.491 -0.149 3.667 1.00 95.44 168 PHE A N 1
ATOM 1249 C CA . PHE A 1 168 ? 20.865 0.300 3.404 1.00 95.44 168 PHE A CA 1
ATOM 1250 C C . PHE A 1 168 ? 20.924 1.633 2.648 1.00 95.44 168 PHE A C 1
ATOM 1252 O O . PHE A 1 168 ? 22.004 2.078 2.255 1.00 95.44 168 PHE A O 1
ATOM 1259 N N . ALA A 1 169 ? 19.782 2.275 2.398 1.00 91.62 169 ALA A N 1
ATOM 1260 C CA . ALA A 1 169 ? 19.757 3.594 1.784 1.00 91.62 169 ALA A CA 1
ATOM 1261 C C . ALA A 1 169 ? 20.406 4.643 2.698 1.00 91.62 169 ALA A C 1
ATOM 1263 O O . ALA A 1 169 ? 20.326 4.567 3.922 1.00 91.62 169 ALA A O 1
ATOM 1264 N N . SER A 1 170 ? 21.020 5.668 2.103 1.00 87.12 170 SER A N 1
ATOM 1265 C CA . SER A 1 170 ? 21.734 6.715 2.852 1.00 87.12 170 SER A CA 1
ATOM 1266 C C . SER A 1 170 ? 20.837 7.556 3.766 1.00 87.12 170 SER A C 1
ATOM 1268 O O . SER A 1 170 ? 21.337 8.241 4.654 1.00 87.12 170 SER A O 1
ATOM 1270 N N . ASN A 1 171 ? 19.524 7.530 3.539 1.00 82.50 171 ASN A N 1
ATOM 1271 C CA . ASN A 1 171 ? 18.513 8.195 4.355 1.00 82.50 171 ASN A CA 1
ATOM 1272 C C . ASN A 1 171 ? 17.862 7.271 5.400 1.00 82.50 171 ASN A C 1
ATOM 1274 O O . ASN A 1 171 ? 17.015 7.747 6.156 1.00 82.50 171 ASN A O 1
ATOM 1278 N N . TYR A 1 172 ? 18.219 5.985 5.447 1.00 89.31 172 TYR A N 1
ATOM 1279 C CA . TYR A 1 172 ? 17.783 5.081 6.509 1.00 89.31 172 TYR A CA 1
ATOM 1280 C C . TYR A 1 172 ? 18.596 5.358 7.790 1.00 89.31 172 TYR A C 1
ATOM 1282 O O . TYR A 1 172 ? 19.790 5.658 7.689 1.00 89.31 172 TYR A O 1
ATOM 1290 N N . PRO A 1 173 ? 17.999 5.301 8.997 1.00 85.88 173 PRO A N 1
ATOM 1291 C CA . PRO A 1 173 ? 18.681 5.667 10.240 1.00 85.88 173 PRO A CA 1
ATOM 1292 C C . PRO A 1 173 ? 19.732 4.622 10.664 1.00 85.88 173 PRO A C 1
ATOM 1294 O O . PRO A 1 173 ? 19.484 3.798 11.542 1.00 85.88 173 PRO A O 1
ATOM 1297 N N . ALA A 1 174 ? 20.915 4.677 10.052 1.00 85.81 174 ALA A N 1
ATOM 1298 C CA . ALA A 1 174 ? 22.099 3.907 10.432 1.00 85.81 174 ALA A CA 1
ATOM 1299 C C . ALA A 1 174 ? 22.998 4.684 11.414 1.00 85.81 174 ALA A C 1
ATOM 1301 O O . ALA A 1 174 ? 23.002 5.919 11.448 1.00 85.81 174 ALA A O 1
ATOM 1302 N N . GLN A 1 175 ? 23.786 3.963 12.208 1.00 88.06 175 GLN A N 1
ATOM 1303 C CA . GLN A 1 175 ? 24.800 4.509 13.108 1.00 88.06 175 GLN A CA 1
ATOM 1304 C C . GLN A 1 175 ? 26.199 4.438 12.488 1.00 88.06 175 GLN A C 1
ATOM 1306 O O . GLN A 1 175 ? 26.506 3.601 11.637 1.00 88.06 175 GLN A O 1
ATOM 1311 N N . ALA A 1 176 ? 27.088 5.328 12.938 1.00 85.94 176 ALA A N 1
ATOM 1312 C CA . ALA A 1 176 ? 28.491 5.268 12.552 1.00 85.94 176 ALA A CA 1
ATOM 1313 C C . ALA A 1 176 ? 29.102 3.929 13.002 1.00 85.94 176 ALA A C 1
ATOM 1315 O O . ALA A 1 176 ? 29.148 3.638 14.195 1.00 85.94 176 ALA A O 1
ATOM 1316 N N . GLY A 1 177 ? 29.590 3.139 12.042 1.00 87.75 177 GLY A N 1
ATOM 1317 C CA . GLY A 1 177 ? 30.152 1.808 12.287 1.00 87.75 177 GLY A CA 1
ATOM 1318 C C . GLY A 1 177 ? 29.226 0.644 11.923 1.00 87.75 177 GLY A C 1
ATOM 1319 O O . GLY A 1 177 ? 29.689 -0.498 11.938 1.00 87.75 177 GLY A O 1
ATOM 1320 N N . ASP A 1 178 ? 27.972 0.904 11.539 1.00 92.56 178 ASP A N 1
ATOM 1321 C CA . ASP A 1 178 ? 27.087 -0.141 11.023 1.00 92.56 178 ASP A CA 1
ATOM 1322 C C . ASP A 1 178 ? 27.677 -0.766 9.752 1.00 92.56 178 ASP A C 1
ATOM 1324 O O . ASP A 1 178 ? 28.083 -0.085 8.806 1.00 92.56 178 ASP A O 1
ATOM 1328 N N . SER A 1 179 ? 27.752 -2.096 9.742 1.00 92.00 179 SER A N 1
ATOM 1329 C CA . SER A 1 179 ? 28.300 -2.844 8.613 1.00 92.00 179 SER A CA 1
ATOM 1330 C C . SER A 1 179 ? 27.268 -2.955 7.497 1.00 92.00 179 SER A C 1
ATOM 1332 O O . SER A 1 179 ? 26.182 -3.493 7.703 1.00 92.00 179 SER A O 1
ATOM 1334 N N . VAL A 1 180 ? 27.636 -2.518 6.294 1.00 93.12 180 VAL A N 1
ATOM 1335 C CA . VAL A 1 180 ? 26.832 -2.722 5.084 1.00 93.12 180 VAL A CA 1
ATOM 1336 C C . VAL A 1 180 ? 27.398 -3.921 4.319 1.00 93.12 180 VAL A C 1
ATOM 1338 O O . VAL A 1 180 ? 28.567 -3.886 3.921 1.00 93.12 180 VAL A O 1
ATOM 1341 N N . PRO A 1 181 ? 26.619 -4.995 4.100 1.00 93.69 181 PRO A N 1
ATOM 1342 C CA . PRO A 1 181 ? 27.078 -6.120 3.296 1.00 93.69 181 PRO A CA 1
ATOM 1343 C C . PRO A 1 181 ? 27.355 -5.684 1.850 1.00 93.69 181 PRO A C 1
ATOM 1345 O O . PRO A 1 181 ? 26.659 -4.824 1.308 1.00 93.69 181 PRO A O 1
ATOM 1348 N N . ASN A 1 182 ? 28.347 -6.302 1.202 1.00 96.25 182 ASN A N 1
ATOM 1349 C CA . ASN A 1 182 ? 28.610 -6.090 -0.222 1.00 96.25 182 ASN A CA 1
ATOM 1350 C C . ASN A 1 182 ? 27.544 -6.814 -1.063 1.00 96.25 182 ASN A C 1
ATOM 1352 O O . ASN A 1 182 ? 27.621 -8.026 -1.268 1.00 96.25 182 ASN A O 1
ATOM 1356 N N . ILE A 1 183 ? 26.541 -6.065 -1.514 1.00 97.06 183 ILE A N 1
ATOM 1357 C CA . ILE A 1 183 ? 25.366 -6.539 -2.241 1.00 97.06 183 ILE A CA 1
ATOM 1358 C C . ILE A 1 183 ? 25.366 -5.850 -3.609 1.00 97.06 183 ILE A C 1
ATOM 1360 O O . ILE A 1 183 ? 25.167 -4.632 -3.688 1.00 97.06 183 ILE A O 1
ATOM 1364 N N . PRO A 1 184 ? 25.558 -6.606 -4.703 1.00 97.00 184 PRO A N 1
ATOM 1365 C CA . PRO A 1 184 ? 25.489 -6.056 -6.047 1.00 97.00 184 PRO A CA 1
ATOM 1366 C C . PRO A 1 184 ? 24.144 -5.378 -6.319 1.00 97.00 184 PRO A C 1
ATOM 1368 O O . PRO A 1 184 ? 23.092 -5.879 -5.916 1.00 97.00 184 PRO A O 1
ATOM 1371 N N . ASN A 1 185 ? 24.183 -4.263 -7.054 1.00 96.94 185 ASN A N 1
ATOM 1372 C CA . ASN A 1 185 ? 22.976 -3.671 -7.618 1.00 96.94 185 ASN A CA 1
ATOM 1373 C C . ASN A 1 185 ? 22.438 -4.611 -8.703 1.00 96.94 185 ASN A C 1
ATOM 1375 O O . ASN A 1 185 ? 23.065 -4.779 -9.750 1.00 96.94 185 ASN A O 1
ATOM 1379 N N . THR A 1 186 ? 21.333 -5.295 -8.431 1.00 96.81 186 THR A N 1
ATOM 1380 C CA . THR A 1 186 ? 20.807 -6.348 -9.305 1.00 96.81 186 THR A CA 1
ATOM 1381 C C . THR A 1 186 ? 19.291 -6.300 -9.347 1.00 96.81 186 THR A C 1
ATOM 1383 O O . THR A 1 186 ? 18.636 -6.118 -8.322 1.00 96.81 186 THR A O 1
ATOM 1386 N N . LEU A 1 187 ? 18.743 -6.480 -10.550 1.00 97.31 187 LEU A N 1
ATOM 1387 C CA . LEU A 1 187 ? 17.329 -6.747 -10.775 1.00 97.31 187 LEU A CA 1
ATOM 1388 C C . LEU A 1 187 ? 17.137 -8.254 -10.938 1.00 97.31 187 LEU A C 1
ATOM 1390 O O . LEU A 1 187 ? 17.715 -8.865 -11.835 1.00 97.31 187 LEU A O 1
ATOM 1394 N N . HIS A 1 188 ? 16.305 -8.835 -10.087 1.00 97.62 188 HIS A N 1
ATOM 1395 C CA . HIS A 1 188 ? 15.970 -10.252 -10.078 1.00 97.62 188 HIS A CA 1
ATOM 1396 C C . HIS A 1 188 ? 14.627 -10.445 -10.774 1.00 97.62 188 HIS A C 1
ATOM 1398 O O . HIS A 1 188 ? 13.587 -10.081 -10.224 1.00 97.62 188 HIS A O 1
ATOM 1404 N N . LEU A 1 189 ? 14.635 -11.014 -11.983 1.00 98.19 189 LEU A N 1
ATOM 1405 C CA . LEU A 1 189 ? 13.410 -11.501 -12.616 1.00 98.19 189 LEU A CA 1
ATOM 1406 C C . LEU A 1 189 ? 13.040 -12.850 -12.002 1.00 98.19 189 LEU A C 1
ATOM 1408 O O . LEU A 1 189 ? 13.751 -13.836 -12.186 1.00 98.19 189 LEU A O 1
ATOM 1412 N N . ILE A 1 190 ? 11.900 -12.908 -11.325 1.00 98.56 190 ILE A N 1
ATOM 1413 C CA . ILE A 1 190 ? 11.427 -14.123 -10.664 1.00 98.56 190 ILE A CA 1
ATOM 1414 C C . ILE A 1 190 ? 10.155 -14.591 -11.366 1.00 98.56 190 ILE A C 1
ATOM 1416 O O . ILE A 1 190 ? 9.161 -13.866 -11.448 1.00 98.56 190 ILE A O 1
ATOM 1420 N N . ARG A 1 191 ? 10.177 -15.817 -11.898 1.00 98.25 191 ARG A N 1
ATOM 1421 C CA . ARG A 1 191 ? 9.012 -16.414 -12.567 1.00 98.25 191 ARG A CA 1
ATOM 1422 C C . ARG A 1 191 ? 7.975 -16.852 -11.541 1.00 98.25 191 ARG A C 1
ATOM 1424 O O . ARG A 1 191 ? 8.319 -17.356 -10.475 1.00 98.25 191 ARG A O 1
ATOM 1431 N N . THR A 1 192 ? 6.701 -16.687 -11.883 1.00 98.38 192 THR A N 1
ATOM 1432 C CA . THR A 1 192 ? 5.575 -17.116 -11.047 1.00 98.38 192 THR A CA 1
ATOM 1433 C C . THR A 1 192 ? 4.752 -18.175 -11.767 1.00 98.38 192 THR A C 1
ATOM 1435 O O . THR A 1 192 ? 4.673 -18.204 -12.996 1.00 98.38 192 THR A O 1
ATOM 1438 N N . GLY A 1 193 ? 4.167 -19.093 -11.008 1.00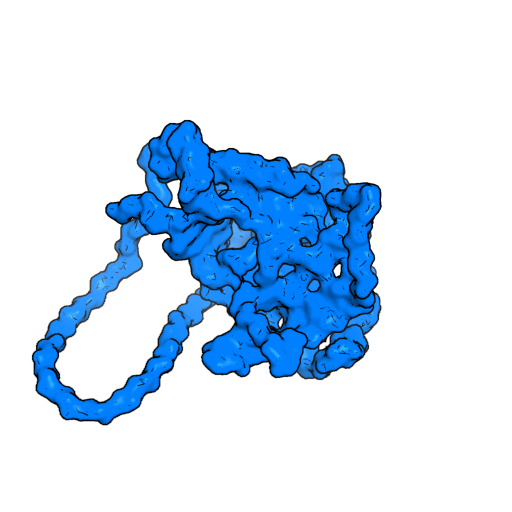 97.31 193 GLY A N 1
ATOM 1439 C CA . GLY A 1 193 ? 3.385 -20.197 -11.553 1.00 97.31 193 GLY A CA 1
ATOM 1440 C C . GLY A 1 193 ? 2.754 -21.033 -10.452 1.00 97.31 193 GLY A C 1
ATOM 1441 O O . GLY A 1 193 ? 2.470 -20.524 -9.372 1.00 97.31 193 GLY A O 1
ATOM 1442 N N . GLN A 1 194 ? 2.510 -22.311 -10.728 1.00 97.62 194 GLN A N 1
ATOM 1443 C CA . GLN A 1 194 ? 1.882 -23.239 -9.787 1.00 97.62 194 GLN A CA 1
ATOM 1444 C C . GLN A 1 194 ? 2.874 -24.323 -9.363 1.00 97.62 194 GLN A C 1
ATOM 1446 O O . GLN A 1 194 ? 3.535 -24.922 -10.209 1.00 97.62 194 GLN A O 1
ATOM 1451 N N . ALA A 1 195 ? 2.920 -24.628 -8.069 1.00 96.56 195 ALA A N 1
ATOM 1452 C CA . ALA A 1 195 ? 3.614 -25.789 -7.523 1.00 96.56 195 ALA A CA 1
ATOM 1453 C C . ALA A 1 195 ? 2.749 -26.429 -6.435 1.00 96.56 195 ALA A C 1
ATOM 1455 O O . ALA A 1 195 ? 2.217 -25.741 -5.565 1.00 96.56 195 ALA A O 1
ATOM 1456 N N . ASN A 1 196 ? 2.564 -27.752 -6.496 1.00 94.75 196 ASN A N 1
ATOM 1457 C CA . ASN A 1 196 ? 1.713 -28.500 -5.556 1.00 94.75 196 ASN A CA 1
ATOM 1458 C C . ASN A 1 196 ? 0.301 -27.893 -5.388 1.00 94.75 196 ASN A C 1
ATOM 1460 O O . ASN A 1 196 ? -0.242 -27.842 -4.285 1.00 94.75 196 ASN A O 1
ATOM 1464 N N . GLY A 1 197 ? -0.274 -27.393 -6.488 1.00 94.94 197 GLY A N 1
ATOM 1465 C CA . GLY A 1 197 ? -1.599 -26.764 -6.510 1.00 94.94 197 GLY A CA 1
ATOM 1466 C C . GLY A 1 197 ? -1.678 -25.389 -5.837 1.00 94.94 197 GLY A C 1
ATOM 1467 O O . GLY A 1 197 ? -2.782 -24.929 -5.552 1.00 94.94 197 GLY A O 1
ATOM 1468 N N . LYS A 1 198 ? -0.540 -24.746 -5.549 1.00 96.06 198 LYS A N 1
ATOM 1469 C CA . LYS A 1 198 ? -0.473 -23.408 -4.954 1.00 96.06 198 LYS A CA 1
ATOM 1470 C C . LYS A 1 198 ? 0.322 -22.455 -5.846 1.00 96.06 198 LYS A C 1
ATOM 1472 O O . LYS A 1 198 ? 1.328 -22.873 -6.426 1.00 96.06 198 LYS A O 1
ATOM 1477 N N . PRO A 1 199 ? -0.076 -21.175 -5.922 1.00 97.69 199 PRO A N 1
ATOM 1478 C CA . PRO A 1 199 ? 0.694 -20.182 -6.644 1.00 97.69 199 PRO A CA 1
ATOM 1479 C C . PRO A 1 199 ? 2.013 -19.907 -5.909 1.00 97.69 199 PRO A C 1
ATOM 1481 O O . PRO A 1 199 ? 2.021 -19.666 -4.698 1.00 97.69 199 PRO A O 1
ATOM 1484 N N . VAL A 1 200 ? 3.124 -19.935 -6.641 1.00 98.56 200 VAL A N 1
ATOM 1485 C CA . VAL A 1 200 ? 4.474 -19.695 -6.112 1.00 98.56 200 VAL A CA 1
ATOM 1486 C C . VAL A 1 200 ? 5.284 -18.782 -7.029 1.00 98.56 200 VAL A C 1
ATOM 1488 O O . VAL A 1 200 ? 5.079 -18.759 -8.244 1.00 98.56 200 VAL A O 1
ATOM 1491 N N . ALA A 1 201 ? 6.237 -18.072 -6.436 1.00 98.56 201 ALA A N 1
ATOM 1492 C CA . ALA A 1 201 ? 7.377 -17.479 -7.111 1.00 98.56 201 ALA A CA 1
ATOM 1493 C C . ALA A 1 201 ? 8.568 -18.446 -7.019 1.00 98.56 201 ALA A C 1
ATOM 1495 O O . ALA A 1 201 ? 8.951 -18.876 -5.927 1.00 98.56 201 ALA A O 1
ATOM 1496 N N . PHE A 1 202 ? 9.144 -18.805 -8.163 1.00 98.31 202 PHE A N 1
ATOM 1497 C CA . PHE A 1 202 ? 10.305 -19.688 -8.262 1.00 98.31 202 PHE A CA 1
ATOM 1498 C C . PHE A 1 202 ? 11.577 -18.863 -8.049 1.00 98.31 202 PHE A C 1
ATOM 1500 O O . PHE A 1 202 ? 12.184 -18.389 -9.007 1.00 98.31 202 PHE A O 1
ATOM 1507 N N . PHE A 1 203 ? 11.922 -18.628 -6.782 1.00 97.81 203 PHE A N 1
ATOM 1508 C CA . PHE A 1 203 ? 13.047 -17.774 -6.393 1.00 97.81 203 PHE A CA 1
ATOM 1509 C C . PHE A 1 203 ? 14.400 -18.400 -6.757 1.00 97.81 203 PHE A C 1
ATOM 1511 O O . PHE A 1 203 ? 15.305 -17.701 -7.200 1.00 97.81 203 PHE A O 1
ATOM 1518 N N . SER A 1 204 ? 14.530 -19.719 -6.601 1.00 96.50 204 SER A N 1
ATOM 1519 C CA . SER A 1 204 ? 15.682 -20.502 -7.060 1.00 96.50 204 SER A CA 1
ATOM 1520 C C . SER A 1 204 ? 15.274 -21.956 -7.324 1.00 96.50 204 SER A C 1
ATOM 1522 O O . SER A 1 204 ? 14.130 -22.338 -7.066 1.00 96.50 204 SER A O 1
ATOM 1524 N N . ASP A 1 205 ? 16.219 -22.793 -7.763 1.00 93.94 205 ASP A N 1
ATOM 1525 C CA . ASP A 1 205 ? 16.007 -24.236 -7.968 1.00 93.94 205 ASP A CA 1
ATOM 1526 C C . ASP A 1 205 ? 15.517 -24.969 -6.707 1.00 93.94 205 ASP A C 1
ATOM 1528 O O . ASP A 1 205 ? 14.906 -26.034 -6.792 1.00 93.94 205 ASP A O 1
ATOM 1532 N N . THR A 1 206 ? 15.775 -24.403 -5.525 1.00 96.62 206 THR A N 1
ATOM 1533 C CA . THR A 1 206 ? 15.460 -25.012 -4.226 1.00 96.62 206 THR A CA 1
ATOM 1534 C C . THR A 1 206 ? 14.487 -24.194 -3.382 1.00 96.62 206 THR A C 1
ATOM 1536 O O . THR A 1 206 ? 14.019 -24.687 -2.356 1.00 96.62 206 THR A O 1
ATOM 1539 N N . ILE A 1 207 ? 14.155 -22.964 -3.791 1.00 98.06 207 ILE A N 1
ATOM 1540 C CA . ILE A 1 207 ? 13.315 -22.049 -3.013 1.00 98.06 207 ILE A CA 1
ATOM 1541 C C . ILE A 1 207 ? 12.093 -21.641 -3.832 1.00 98.06 207 ILE A C 1
ATOM 1543 O O . ILE A 1 207 ? 12.186 -20.978 -4.865 1.00 98.06 207 ILE A O 1
ATOM 1547 N N . GLN A 1 208 ? 10.924 -21.992 -3.301 1.00 98.12 208 GLN A N 1
ATOM 1548 C CA . GLN A 1 208 ? 9.627 -21.542 -3.791 1.00 98.12 208 GLN A CA 1
ATOM 1549 C C . GLN A 1 208 ? 8.987 -20.649 -2.733 1.00 98.12 208 GLN A C 1
ATOM 1551 O O . GLN A 1 208 ? 8.775 -21.079 -1.598 1.00 98.12 208 GLN A O 1
ATOM 1556 N N . VAL A 1 209 ? 8.665 -19.414 -3.105 1.00 98.50 209 VAL A N 1
ATOM 1557 C CA . VAL A 1 209 ? 8.005 -18.457 -2.214 1.00 98.50 209 VAL A CA 1
ATOM 1558 C C . VAL A 1 209 ? 6.499 -18.503 -2.484 1.00 98.50 209 VAL A C 1
ATOM 1560 O O . VAL A 1 209 ? 6.092 -18.281 -3.625 1.00 98.50 209 VAL A O 1
ATOM 1563 N N . PRO A 1 210 ? 5.646 -18.793 -1.484 1.00 98.38 210 PRO A N 1
ATOM 1564 C CA . PRO A 1 210 ? 4.199 -18.760 -1.672 1.00 98.38 210 PRO A CA 1
ATOM 1565 C C . PRO A 1 210 ? 3.721 -17.367 -2.082 1.00 98.38 210 PRO A C 1
ATOM 1567 O O . PRO A 1 210 ? 4.033 -16.383 -1.411 1.00 98.38 210 PRO A O 1
ATOM 1570 N N . MET A 1 211 ? 2.933 -17.285 -3.154 1.00 98.44 211 MET A N 1
ATOM 1571 C CA . MET A 1 211 ? 2.342 -16.015 -3.577 1.00 98.44 211 MET A CA 1
ATOM 1572 C C . MET A 1 211 ? 1.286 -15.562 -2.571 1.00 98.44 211 MET A C 1
ATOM 1574 O O . MET A 1 211 ? 0.489 -16.366 -2.081 1.00 98.44 211 MET A O 1
ATOM 1578 N N . SER A 1 212 ? 1.242 -14.260 -2.307 1.00 98.19 212 SER A N 1
ATOM 1579 C CA . SER A 1 212 ? 0.199 -13.627 -1.499 1.00 98.19 212 SER A CA 1
ATOM 1580 C C . SER A 1 212 ? -0.047 -12.218 -2.037 1.00 98.19 212 SER A C 1
ATOM 1582 O O . SER A 1 212 ? 0.424 -11.262 -1.420 1.00 98.19 212 SER A O 1
ATOM 1584 N N . PRO A 1 213 ? -0.732 -12.088 -3.189 1.00 98.62 213 PRO A N 1
ATOM 1585 C CA . PRO A 1 213 ? -0.844 -10.810 -3.878 1.00 98.62 213 PRO A CA 1
ATOM 1586 C C . PRO A 1 213 ? -1.609 -9.756 -3.076 1.00 98.62 213 PRO A C 1
ATOM 1588 O O . PRO A 1 213 ? -2.592 -10.083 -2.403 1.00 98.62 213 PRO A O 1
ATOM 1591 N N . PHE A 1 214 ? -1.186 -8.499 -3.199 1.00 98.81 214 PHE A N 1
ATOM 1592 C CA . PHE A 1 214 ? -1.827 -7.313 -2.622 1.00 98.81 214 PHE A CA 1
ATOM 1593 C C . PHE A 1 214 ? -1.414 -6.049 -3.398 1.00 98.81 214 PHE A C 1
ATOM 1595 O O . PHE A 1 214 ? -0.556 -6.107 -4.277 1.00 98.81 214 PHE A O 1
ATOM 1602 N N . MET A 1 215 ? -2.068 -4.921 -3.114 1.00 98.75 215 MET A N 1
ATOM 1603 C CA . MET A 1 215 ? -1.662 -3.609 -3.633 1.00 98.75 215 MET A CA 1
ATOM 1604 C C . MET A 1 215 ? -0.869 -2.883 -2.543 1.00 98.75 215 MET A C 1
ATOM 1606 O O . MET A 1 215 ? -1.434 -2.654 -1.468 1.00 98.75 215 MET A O 1
ATOM 1610 N N . GLY A 1 216 ? 0.387 -2.525 -2.812 1.00 98.62 216 GLY A N 1
ATOM 1611 C CA . GLY A 1 216 ? 1.228 -1.734 -1.909 1.00 98.62 216 GLY A CA 1
ATOM 1612 C C . GLY A 1 216 ? 0.649 -0.338 -1.691 1.00 98.62 216 GLY A C 1
ATOM 1613 O O . GLY A 1 216 ? 0.395 0.092 -0.559 1.00 98.62 216 GLY A O 1
ATOM 1614 N N . THR A 1 217 ? 0.237 0.304 -2.793 1.00 98.81 217 THR A N 1
ATOM 1615 C CA . THR A 1 217 ? -0.453 1.594 -2.761 1.00 98.81 217 THR A CA 1
ATOM 1616 C C . THR A 1 217 ? -1.980 1.466 -2.870 1.00 98.81 217 THR A C 1
ATOM 1618 O O . THR A 1 217 ? -2.542 1.094 -3.909 1.00 98.81 217 THR A O 1
ATOM 1621 N N . MET A 1 218 ? -2.682 1.925 -1.830 1.00 98.88 218 MET A N 1
ATOM 1622 C CA . MET A 1 218 ? -4.117 2.244 -1.857 1.00 98.88 218 MET A CA 1
ATOM 1623 C C . MET A 1 218 ? -4.375 3.537 -1.089 1.00 98.88 218 MET A C 1
ATOM 1625 O O . MET A 1 218 ? -4.060 3.639 0.096 1.00 98.88 218 MET A O 1
ATOM 1629 N N . ALA A 1 219 ? -4.963 4.529 -1.750 1.00 98.62 219 ALA A N 1
ATOM 1630 C CA . ALA A 1 219 ? -5.088 5.872 -1.203 1.00 98.62 219 ALA A CA 1
ATOM 1631 C C . ALA A 1 219 ? -6.421 6.516 -1.561 1.00 98.62 219 ALA A C 1
ATOM 1633 O O . ALA A 1 219 ? -6.958 6.295 -2.640 1.00 98.62 219 ALA A O 1
ATOM 1634 N N . VAL A 1 220 ? -6.914 7.388 -0.693 1.00 98.62 220 VAL A N 1
ATOM 1635 C CA . VAL A 1 220 ? -7.779 8.497 -1.115 1.00 98.62 220 VAL A CA 1
ATOM 1636 C C . VAL A 1 220 ? -6.897 9.689 -1.475 1.00 98.62 220 VAL A C 1
ATOM 1638 O O . VAL A 1 220 ? -5.739 9.741 -1.053 1.00 98.62 220 VAL A O 1
ATOM 1641 N N . ALA A 1 221 ? -7.412 10.661 -2.228 1.00 96.19 221 ALA A N 1
ATOM 1642 C CA . ALA A 1 221 ? -6.652 11.882 -2.465 1.00 96.19 221 ALA A CA 1
ATOM 1643 C C . ALA A 1 221 ? -6.272 12.527 -1.114 1.00 96.19 221 ALA A C 1
ATOM 1645 O O . ALA A 1 221 ? -7.136 12.670 -0.238 1.00 96.19 221 ALA A O 1
ATOM 1646 N N . PRO A 1 222 ? -4.996 12.895 -0.914 1.00 94.88 222 PRO A N 1
ATOM 1647 C CA . PRO A 1 222 ? -4.535 13.495 0.330 1.00 94.88 222 PRO A CA 1
ATOM 1648 C C . PRO A 1 222 ? -5.180 14.866 0.507 1.00 94.88 222 PRO A C 1
ATOM 1650 O O . PRO A 1 222 ? -5.453 15.540 -0.478 1.00 94.88 222 PRO A O 1
ATOM 1653 N N . GLY A 1 223 ? -5.406 15.289 1.754 1.00 90.06 223 GLY A N 1
ATOM 1654 C CA . GLY A 1 223 ? -6.052 16.569 2.073 1.00 90.06 223 GLY A CA 1
ATOM 1655 C C . GLY A 1 223 ? -5.308 17.790 1.517 1.00 90.06 223 GLY A C 1
ATOM 1656 O O . GLY A 1 223 ? -5.526 18.181 0.377 1.00 90.06 223 GLY A O 1
ATOM 1657 N N . ASN A 1 224 ? -4.435 18.397 2.326 1.00 86.25 224 ASN A N 1
ATOM 1658 C CA . ASN A 1 224 ? -3.650 19.577 1.939 1.00 86.25 224 ASN A CA 1
ATOM 1659 C C . ASN A 1 224 ? -2.142 19.302 2.097 1.00 86.25 224 ASN A C 1
ATOM 1661 O O . ASN A 1 224 ? -1.576 19.613 3.153 1.00 86.25 224 ASN A O 1
ATOM 1665 N N . PRO A 1 225 ? -1.485 18.712 1.078 1.00 87.06 225 PRO A N 1
ATOM 1666 C CA . PRO A 1 225 ? -0.049 18.447 1.103 1.00 87.06 225 PRO A CA 1
ATOM 1667 C C . PRO A 1 225 ? 0.752 19.743 1.263 1.00 87.06 225 PRO A C 1
ATOM 1669 O O . PRO A 1 225 ? 0.677 20.645 0.424 1.00 87.06 225 PRO A O 1
ATOM 1672 N N . THR A 1 226 ? 1.525 19.836 2.342 1.00 88.81 226 THR A N 1
ATOM 1673 C CA . THR A 1 226 ? 2.335 21.015 2.686 1.00 88.81 226 THR A CA 1
ATOM 1674 C C . THR A 1 226 ? 3.815 20.656 2.708 1.00 88.81 226 THR A C 1
ATOM 1676 O O . THR A 1 226 ? 4.193 19.632 3.275 1.00 88.81 226 THR A O 1
ATOM 1679 N N . VAL A 1 227 ? 4.659 21.497 2.101 1.00 91.19 227 VAL A N 1
ATOM 1680 C CA . VAL A 1 227 ? 6.116 21.289 2.058 1.00 91.19 227 VAL A CA 1
ATOM 1681 C C . VAL A 1 227 ? 6.664 21.066 3.470 1.00 91.19 227 VAL A C 1
ATOM 1683 O O . VAL A 1 227 ? 6.312 21.785 4.404 1.00 91.19 227 VAL A O 1
ATOM 1686 N N . GLY A 1 228 ? 7.514 20.049 3.612 1.00 86.94 228 GLY A N 1
ATOM 1687 C CA . GLY A 1 228 ? 8.055 19.594 4.897 1.00 86.94 228 GLY A CA 1
ATOM 1688 C C . GLY A 1 228 ? 7.297 18.410 5.504 1.00 86.94 228 GLY A C 1
ATOM 1689 O O . GLY A 1 228 ? 7.832 17.738 6.383 1.00 86.94 228 GLY A O 1
ATOM 1690 N N . GLN A 1 229 ? 6.093 18.097 5.016 1.00 91.81 229 GLN A N 1
ATOM 1691 C CA . GLN A 1 229 ? 5.461 16.804 5.286 1.00 91.81 229 GLN A CA 1
ATOM 1692 C C . GLN A 1 229 ? 6.189 15.680 4.526 1.00 91.81 229 GLN A C 1
ATOM 1694 O O . GLN A 1 229 ? 6.735 15.927 3.443 1.00 91.81 229 GLN A O 1
ATOM 1699 N N . PRO A 1 230 ? 6.183 14.436 5.044 1.00 91.94 230 PRO A N 1
ATOM 1700 C CA . PRO A 1 230 ? 6.758 13.299 4.333 1.00 91.94 230 PRO A CA 1
ATOM 1701 C C . PRO A 1 230 ? 6.194 13.167 2.913 1.00 91.94 230 PRO A C 1
ATOM 1703 O O . PRO A 1 230 ? 4.984 13.086 2.707 1.00 91.94 230 PRO A O 1
ATOM 1706 N N . GLY A 1 231 ? 7.087 13.166 1.922 1.00 92.00 231 GLY A N 1
ATOM 1707 C CA . GLY A 1 231 ? 6.717 13.028 0.511 1.00 92.00 231 GLY A CA 1
ATOM 1708 C C . GLY A 1 231 ? 6.166 14.291 -0.142 1.00 92.00 231 GLY A C 1
ATOM 1709 O O . GLY A 1 231 ? 5.707 14.211 -1.275 1.00 92.00 231 GLY A O 1
ATOM 1710 N N . VAL A 1 232 ? 6.234 15.457 0.507 1.00 93.00 232 VAL A N 1
ATOM 1711 C CA . VAL A 1 232 ? 5.815 16.728 -0.101 1.00 93.00 232 VAL A CA 1
ATOM 1712 C C . VAL A 1 232 ? 7.033 17.578 -0.436 1.00 93.00 232 VAL A C 1
ATOM 1714 O O . VAL A 1 232 ? 7.621 18.233 0.427 1.00 93.00 232 VAL A O 1
ATOM 1717 N N . ARG A 1 233 ? 7.416 17.545 -1.714 1.00 88.56 233 ARG A N 1
ATOM 1718 C CA . ARG A 1 233 ? 8.574 18.275 -2.260 1.00 88.56 233 ARG A CA 1
ATOM 1719 C C . ARG A 1 233 ? 8.183 19.613 -2.895 1.00 88.56 233 ARG A C 1
ATOM 1721 O O . ARG A 1 233 ? 8.964 20.553 -2.834 1.00 88.56 233 ARG A O 1
ATOM 1728 N N . ALA A 1 234 ? 6.951 19.715 -3.390 1.00 87.94 234 ALA A N 1
ATOM 1729 C CA . ALA A 1 234 ? 6.327 20.952 -3.846 1.00 87.94 234 ALA A CA 1
ATOM 1730 C C . ALA A 1 234 ? 4.926 21.108 -3.252 1.00 87.94 234 ALA A C 1
ATOM 1732 O O . ALA A 1 234 ? 4.269 20.129 -2.893 1.00 87.94 234 ALA A O 1
ATOM 1733 N N . ALA A 1 235 ? 4.465 22.354 -3.138 1.00 86.00 235 ALA A N 1
ATOM 1734 C CA . ALA A 1 235 ? 3.149 22.665 -2.590 1.00 86.00 235 ALA A CA 1
ATOM 1735 C C . ALA A 1 235 ? 2.041 21.938 -3.373 1.00 86.00 235 ALA A C 1
ATOM 1737 O O . ALA A 1 235 ? 2.004 21.992 -4.600 1.00 86.00 235 ALA A O 1
ATOM 1738 N N . GLY A 1 236 ? 1.149 21.243 -2.660 1.00 85.44 236 GLY A N 1
ATOM 1739 C CA . GLY A 1 236 ? 0.060 20.474 -3.269 1.00 85.44 236 GLY A CA 1
ATOM 1740 C C . GLY A 1 236 ? 0.475 19.157 -3.941 1.00 85.44 236 GLY A C 1
ATOM 1741 O O . GLY A 1 236 ? -0.397 18.431 -4.412 1.00 85.44 236 GLY A O 1
ATOM 1742 N N . VAL A 1 237 ? 1.767 18.803 -3.961 1.00 89.88 237 VAL A N 1
ATOM 1743 C CA . VAL A 1 237 ? 2.269 17.566 -4.580 1.00 89.88 237 VAL A CA 1
ATOM 1744 C C . VAL A 1 237 ? 2.667 16.565 -3.499 1.00 89.88 237 VAL A C 1
ATOM 1746 O O . VAL A 1 237 ? 3.777 16.602 -2.974 1.00 89.88 237 VAL A O 1
ATOM 1749 N N . GLN A 1 238 ? 1.762 15.636 -3.190 1.00 95.56 238 GLN A N 1
ATOM 1750 C CA . GLN A 1 238 ? 2.082 14.452 -2.392 1.00 95.56 238 GLN A CA 1
ATOM 1751 C C . GLN A 1 238 ? 2.646 13.359 -3.301 1.00 95.56 238 GLN A C 1
ATOM 1753 O O . GLN A 1 238 ? 1.931 12.857 -4.175 1.00 95.56 238 GLN A O 1
ATOM 1758 N N . THR A 1 239 ? 3.904 12.971 -3.096 1.00 95.50 239 THR A N 1
ATOM 1759 C CA . THR A 1 239 ? 4.495 11.844 -3.824 1.00 95.50 239 THR A CA 1
ATOM 1760 C C . THR A 1 239 ? 3.820 10.532 -3.434 1.00 95.50 239 THR A C 1
ATOM 1762 O O . THR A 1 239 ? 3.284 10.389 -2.337 1.00 95.50 239 THR A O 1
ATOM 1765 N N . SER A 1 240 ? 3.886 9.548 -4.328 1.00 95.94 240 SER A N 1
ATOM 1766 C CA . SER A 1 240 ? 3.377 8.198 -4.085 1.00 95.94 240 SER A CA 1
ATOM 1767 C C . SER A 1 240 ? 4.238 7.368 -3.134 1.00 95.94 240 SER A C 1
ATOM 1769 O O . SER A 1 240 ? 3.885 6.219 -2.931 1.00 95.94 240 SER A O 1
ATOM 1771 N N . GLY A 1 241 ? 5.371 7.900 -2.655 1.00 94.50 241 GLY A N 1
ATOM 1772 C CA . GLY A 1 241 ? 6.330 7.177 -1.815 1.00 94.50 241 GLY A CA 1
ATOM 1773 C C . GLY A 1 241 ? 5.792 6.977 -0.399 1.00 94.50 241 GLY A C 1
ATOM 1774 O O . GLY A 1 241 ? 5.133 5.987 -0.158 1.00 94.50 241 GLY A O 1
ATOM 1775 N N . PRO A 1 242 ? 5.993 7.915 0.536 1.00 95.75 242 PRO A N 1
ATOM 1776 C CA . PRO A 1 242 ? 5.632 7.688 1.928 1.00 95.75 242 PRO A CA 1
ATOM 1777 C C . PRO A 1 242 ? 4.112 7.598 2.122 1.00 95.75 242 PRO A C 1
ATOM 1779 O O . PRO A 1 242 ? 3.397 8.518 1.700 1.00 95.75 242 PRO A O 1
ATOM 1782 N N . PRO A 1 243 ? 3.602 6.571 2.821 1.00 97.56 243 PRO A N 1
ATOM 1783 C CA . PRO A 1 243 ? 2.214 6.529 3.258 1.00 97.56 243 PRO A CA 1
ATOM 1784 C C . PRO A 1 243 ? 1.914 7.591 4.325 1.00 97.56 243 PRO A C 1
ATOM 1786 O O . PRO A 1 243 ? 2.799 8.163 4.970 1.00 97.56 243 PRO A O 1
ATOM 1789 N N . GLY A 1 244 ? 0.626 7.837 4.553 1.00 97.00 244 GLY A N 1
ATOM 1790 C CA . GLY A 1 244 ? 0.136 8.768 5.564 1.00 97.00 244 GLY A CA 1
ATOM 1791 C C . GLY A 1 244 ? -1.315 8.508 5.961 1.00 97.00 244 GLY A C 1
ATOM 1792 O O . GLY A 1 244 ? -1.869 7.435 5.740 1.00 97.00 244 GLY A O 1
ATOM 1793 N N . ALA A 1 245 ? -1.971 9.519 6.541 1.00 96.50 245 ALA A N 1
ATOM 1794 C CA . ALA A 1 245 ? -3.367 9.399 6.982 1.00 96.50 245 ALA A CA 1
ATOM 1795 C C . ALA A 1 245 ? -4.339 9.036 5.841 1.00 96.50 245 ALA A C 1
ATOM 1797 O O . ALA A 1 245 ? -5.399 8.472 6.085 1.00 96.50 245 ALA A O 1
ATOM 1798 N N . TYR A 1 246 ? -3.963 9.332 4.598 1.00 97.62 246 TYR A N 1
ATOM 1799 C CA . TYR A 1 246 ? -4.718 9.047 3.379 1.00 97.62 246 TYR A CA 1
ATOM 1800 C C . TYR A 1 246 ? -4.527 7.627 2.832 1.00 97.62 246 TYR A C 1
ATOM 1802 O O . TYR A 1 246 ? -5.079 7.312 1.777 1.00 97.62 246 TYR A O 1
ATOM 1810 N N . GLY A 1 247 ? -3.785 6.770 3.539 1.00 98.38 247 GLY A N 1
ATOM 1811 C CA . GLY A 1 247 ? -3.295 5.501 3.012 1.00 98.38 247 GLY A CA 1
ATOM 1812 C C . GLY A 1 247 ? -1.987 5.745 2.271 1.00 98.38 247 GLY A C 1
ATOM 1813 O O . GLY A 1 247 ? -1.040 6.260 2.862 1.00 98.38 247 GLY A O 1
ATOM 1814 N N . GLY A 1 248 ? -1.942 5.431 0.981 1.00 98.19 248 GLY A N 1
ATOM 1815 C CA . GLY A 1 248 ? -0.721 5.536 0.179 1.00 98.19 248 GLY A CA 1
ATOM 1816 C C . GLY A 1 248 ? 0.011 4.201 0.119 1.00 98.19 248 GLY A C 1
ATOM 1817 O O . GLY A 1 248 ? -0.653 3.163 0.155 1.00 98.19 248 GLY A O 1
ATOM 1818 N N . ASN A 1 249 ? 1.339 4.250 0.002 1.00 98.62 249 ASN A N 1
ATOM 1819 C CA . ASN A 1 249 ? 2.223 3.084 -0.078 1.00 98.62 249 ASN A CA 1
ATOM 1820 C C . ASN A 1 249 ? 2.394 2.429 1.293 1.00 98.62 249 ASN A C 1
ATOM 1822 O O . ASN A 1 249 ? 3.370 2.632 1.991 1.00 98.62 249 ASN A O 1
ATOM 1826 N N . MET A 1 250 ? 1.349 1.779 1.794 1.00 98.62 250 MET A N 1
ATOM 1827 C CA . MET A 1 250 ? 1.400 1.223 3.151 1.00 98.62 250 MET A CA 1
ATOM 1828 C C . MET A 1 250 ? 2.176 -0.087 3.205 1.00 98.62 250 MET A C 1
ATOM 1830 O O . MET A 1 250 ? 2.485 -0.544 4.305 1.00 98.62 250 MET A O 1
ATOM 1834 N N . ASP A 1 251 ? 2.342 -0.732 2.047 1.00 98.69 251 ASP A N 1
ATOM 1835 C CA . ASP A 1 251 ? 3.053 -1.993 1.862 1.00 98.69 251 ASP A CA 1
ATOM 1836 C C . ASP A 1 251 ? 2.689 -3.020 2.931 1.00 98.69 251 ASP A C 1
ATOM 1838 O O . ASP A 1 251 ? 3.500 -3.723 3.527 1.00 98.69 251 ASP A O 1
ATOM 1842 N N . PHE A 1 252 ? 1.386 -3.101 3.203 1.00 98.69 252 PHE A N 1
ATOM 1843 C CA . PHE A 1 252 ? 0.847 -3.977 4.223 1.00 98.69 252 PHE A CA 1
ATOM 1844 C C . PHE A 1 252 ? 0.283 -5.240 3.581 1.00 98.69 252 PHE A C 1
ATOM 1846 O O . PHE A 1 252 ? -0.882 -5.298 3.184 1.00 98.69 252 PHE A O 1
ATOM 1853 N N . ARG A 1 253 ? 1.106 -6.293 3.546 1.00 98.06 253 ARG A N 1
ATOM 1854 C CA . ARG A 1 253 ? 0.823 -7.591 2.898 1.00 98.06 253 ARG A CA 1
ATOM 1855 C C . ARG A 1 253 ? -0.468 -8.308 3.327 1.00 98.06 253 ARG A C 1
ATOM 1857 O O . ARG A 1 253 ? -0.881 -9.274 2.687 1.00 98.06 253 ARG A O 1
ATOM 1864 N N . GLU A 1 254 ? -1.101 -7.889 4.424 1.00 98.44 254 GLU A N 1
ATOM 1865 C CA . GLU A 1 254 ? -2.398 -8.429 4.861 1.00 98.44 254 GLU A CA 1
ATOM 1866 C C . GLU A 1 254 ? -3.596 -7.770 4.154 1.00 98.44 254 GLU A C 1
ATOM 1868 O O . GLU A 1 254 ? -4.719 -8.262 4.290 1.00 98.44 254 GLU A O 1
ATOM 1873 N N . LEU A 1 255 ? -3.384 -6.713 3.356 1.00 98.56 255 LEU A N 1
ATOM 1874 C CA . LEU A 1 255 ? -4.381 -6.115 2.455 1.00 98.56 255 LEU A CA 1
ATOM 1875 C C . LEU A 1 255 ? -4.605 -6.983 1.207 1.00 98.56 255 LEU A C 1
ATOM 1877 O O . LEU A 1 255 ? -4.488 -6.545 0.065 1.00 98.56 255 LEU A O 1
ATOM 1881 N N . LYS A 1 256 ? -4.936 -8.247 1.446 1.00 97.12 256 LYS A N 1
ATOM 1882 C CA . LYS A 1 256 ? -5.198 -9.276 0.438 1.00 97.12 256 LYS A CA 1
ATOM 1883 C C . LYS A 1 256 ? -6.698 -9.519 0.269 1.00 97.12 256 LYS A C 1
ATOM 1885 O O . LYS A 1 256 ? -7.522 -8.946 0.981 1.00 97.12 256 LYS A O 1
ATOM 1890 N N . VAL A 1 257 ? -7.057 -10.406 -0.660 1.00 98.56 257 VAL A N 1
ATOM 1891 C CA . VAL A 1 257 ? -8.454 -10.812 -0.892 1.00 98.56 257 VAL A CA 1
ATOM 1892 C C . VAL A 1 257 ? -9.147 -11.197 0.422 1.00 98.56 257 VAL A C 1
ATOM 1894 O O . VAL A 1 257 ? -8.628 -11.994 1.205 1.00 98.56 257 VAL A O 1
ATOM 1897 N N . GLY A 1 258 ? -10.328 -10.623 0.653 1.00 98.19 258 GLY A N 1
ATOM 1898 C CA . GLY A 1 258 ? -11.127 -10.784 1.869 1.00 98.19 258 GLY A CA 1
ATOM 1899 C C . GLY A 1 258 ? -10.843 -9.752 2.967 1.00 98.19 258 GLY A C 1
ATOM 1900 O O . GLY A 1 258 ? -11.580 -9.715 3.953 1.00 98.19 258 GLY A O 1
ATOM 1901 N N . ALA A 1 259 ? -9.815 -8.912 2.822 1.00 98.81 259 ALA A N 1
ATOM 1902 C CA . ALA A 1 259 ? -9.598 -7.770 3.703 1.00 98.81 259 ALA A CA 1
ATOM 1903 C C . ALA A 1 259 ? -10.453 -6.561 3.284 1.00 98.81 259 ALA A C 1
ATOM 1905 O O . ALA A 1 259 ? -10.822 -6.398 2.119 1.00 98.81 259 ALA A O 1
ATOM 1906 N N . THR A 1 260 ? -10.752 -5.692 4.246 1.00 98.94 260 THR A N 1
ATOM 1907 C CA . THR A 1 260 ? -11.331 -4.363 4.014 1.00 98.94 260 THR A CA 1
ATOM 1908 C C . THR A 1 260 ? -10.406 -3.307 4.592 1.00 98.94 260 THR A C 1
ATOM 1910 O O . THR A 1 260 ? -10.083 -3.358 5.778 1.00 98.94 260 THR A O 1
ATOM 1913 N N . LEU A 1 261 ? -9.996 -2.354 3.760 1.00 98.94 261 LEU A N 1
ATOM 1914 C CA . LEU A 1 261 ? -9.255 -1.161 4.156 1.00 98.94 261 LEU A CA 1
ATOM 1915 C C . LEU A 1 261 ? -10.234 -0.014 4.426 1.00 98.94 261 LEU A C 1
ATOM 1917 O O . LEU A 1 261 ? -11.195 0.178 3.689 1.00 98.94 261 LEU A O 1
ATOM 1921 N N . TYR A 1 262 ? -9.971 0.773 5.458 1.00 98.94 262 TYR A N 1
ATOM 1922 C CA . TYR A 1 262 ? -10.740 1.944 5.852 1.00 98.94 262 TYR A CA 1
ATOM 1923 C C . TYR A 1 262 ? -9.847 3.178 5.770 1.00 98.94 262 TYR A C 1
ATOM 1925 O O . TYR A 1 262 ? -8.822 3.240 6.448 1.00 98.94 262 TYR A O 1
ATOM 1933 N N . LEU A 1 263 ? -10.251 4.156 4.959 1.00 98.88 263 LEU A N 1
ATOM 1934 C CA . LEU A 1 263 ? -9.511 5.396 4.725 1.00 98.88 263 LEU A CA 1
ATOM 1935 C C . LEU A 1 263 ? -10.365 6.617 5.095 1.00 98.88 263 LEU A C 1
ATOM 1937 O O . LEU A 1 263 ? -11.524 6.685 4.676 1.00 98.88 263 LEU A O 1
ATOM 1941 N N . PRO A 1 264 ? -9.833 7.596 5.846 1.00 98.31 264 PRO A N 1
ATOM 1942 C CA . PRO A 1 264 ? -10.552 8.837 6.123 1.00 98.31 264 PRO A CA 1
ATOM 1943 C C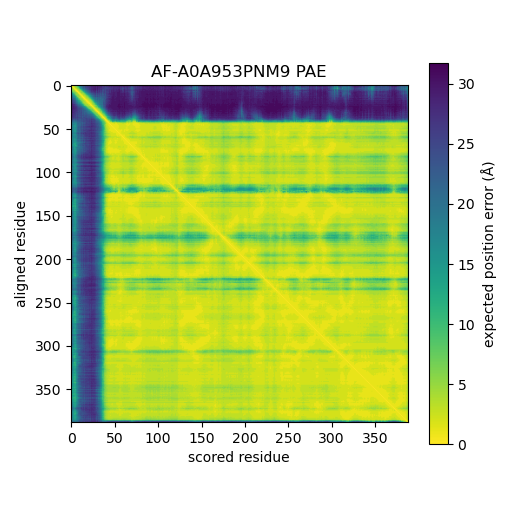 . PRO A 1 264 ? -10.717 9.669 4.849 1.00 98.31 264 PRO A C 1
ATOM 1945 O O . PRO A 1 264 ? -9.765 9.857 4.101 1.00 98.31 264 PRO A O 1
ATOM 1948 N N . VAL A 1 265 ? -11.917 10.190 4.598 1.00 98.62 265 VAL A N 1
ATOM 1949 C CA . VAL A 1 265 ? -12.210 10.994 3.404 1.00 98.62 265 VAL A CA 1
ATOM 1950 C C . VAL A 1 265 ? -11.811 12.453 3.638 1.00 98.62 265 VAL A C 1
ATOM 1952 O O . VAL A 1 265 ? -12.282 13.081 4.588 1.00 98.62 265 VAL A O 1
ATOM 1955 N N . PHE A 1 266 ? -10.982 13.002 2.743 1.00 97.25 266 PHE A N 1
ATOM 1956 C CA . PHE A 1 266 ? -10.546 14.410 2.775 1.00 97.25 266 PHE A CA 1
ATOM 1957 C C . PHE A 1 266 ? -11.177 15.284 1.696 1.00 97.25 266 PHE A C 1
ATOM 1959 O O . PHE A 1 266 ? -11.272 16.495 1.868 1.00 97.25 266 PHE A O 1
ATOM 1966 N N . HIS A 1 267 ? -11.615 14.667 0.601 1.00 97.75 267 HIS A N 1
ATOM 1967 C CA . HIS A 1 267 ? -12.186 15.344 -0.557 1.00 97.75 267 HIS A CA 1
ATOM 1968 C C . HIS A 1 267 ? -13.508 14.703 -0.934 1.00 97.75 267 HIS A C 1
ATOM 1970 O O . HIS A 1 267 ? -13.709 13.498 -0.753 1.00 97.75 267 HIS A O 1
ATOM 1976 N N . ARG A 1 268 ? -14.410 15.504 -1.500 1.00 98.19 268 ARG A N 1
ATOM 1977 C CA . ARG A 1 268 ? -15.682 14.997 -2.003 1.00 98.19 268 ARG A CA 1
ATOM 1978 C C . ARG A 1 268 ? -15.437 13.906 -3.049 1.00 98.19 268 ARG A C 1
ATOM 1980 O O . ARG A 1 268 ? -14.654 14.078 -3.980 1.00 98.19 268 ARG A O 1
ATOM 1987 N N . GLY A 1 269 ? -16.136 12.788 -2.900 1.00 98.31 269 GLY A N 1
ATOM 1988 C CA . GLY A 1 269 ? -15.960 11.601 -3.731 1.00 98.31 269 GLY A CA 1
ATOM 1989 C C . GLY A 1 269 ? -14.792 10.702 -3.335 1.00 98.31 269 GLY A C 1
ATOM 1990 O O . GLY A 1 269 ? -14.573 9.707 -4.023 1.00 98.31 269 GLY A O 1
ATOM 1991 N N . ALA A 1 270 ? -14.055 11.034 -2.267 1.00 98.31 270 ALA A N 1
ATOM 1992 C CA . ALA A 1 270 ? -12.839 10.378 -1.773 1.00 98.31 270 ALA A CA 1
ATOM 1993 C C . ALA A 1 270 ? -11.636 10.380 -2.736 1.00 98.31 270 ALA A C 1
ATOM 1995 O O . ALA A 1 270 ? -10.509 10.547 -2.282 1.00 98.31 270 ALA A O 1
ATOM 1996 N N . LEU A 1 271 ? -11.867 10.262 -4.048 1.00 98.50 271 LEU A N 1
ATOM 1997 C CA . LEU A 1 271 ? -10.853 10.256 -5.103 1.00 98.50 271 LEU A CA 1
ATOM 1998 C C . LEU A 1 271 ? -9.824 9.140 -4.876 1.00 98.50 271 LEU A C 1
ATOM 2000 O O . LEU A 1 271 ? -8.659 9.392 -4.583 1.00 98.50 271 LEU A O 1
ATOM 2004 N N . PHE A 1 272 ? -10.280 7.892 -4.965 1.00 98.88 272 PHE A N 1
ATOM 2005 C CA . PHE A 1 272 ? -9.462 6.726 -4.646 1.00 98.88 272 PHE A CA 1
ATOM 2006 C C . PHE A 1 272 ? -8.468 6.374 -5.762 1.00 98.88 272 PHE A C 1
ATOM 2008 O O . PHE A 1 272 ? -8.842 6.306 -6.932 1.00 98.88 272 PHE A O 1
ATOM 2015 N N . TYR A 1 273 ? -7.230 6.074 -5.389 1.00 98.88 273 TYR A N 1
ATOM 2016 C CA . TYR A 1 273 ? -6.153 5.596 -6.248 1.00 98.88 273 TYR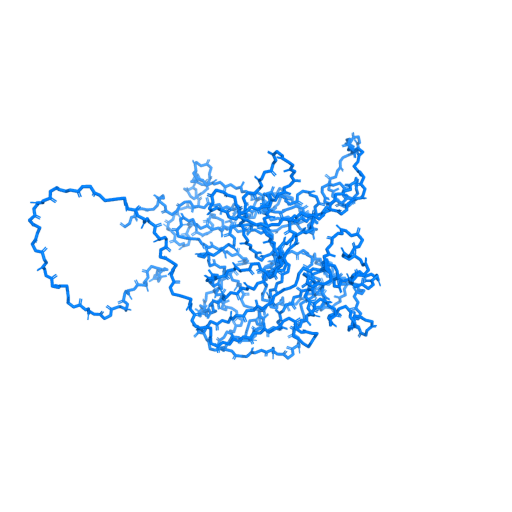 A CA 1
ATOM 2017 C C . TYR A 1 273 ? -5.633 4.251 -5.743 1.00 98.88 273 TYR A C 1
ATOM 2019 O O . TYR A 1 273 ? -5.552 4.019 -4.535 1.00 98.88 273 TYR A O 1
ATOM 2027 N N . THR A 1 274 ? -5.203 3.389 -6.659 1.00 98.88 274 THR A N 1
ATOM 2028 C CA . THR A 1 274 ? -4.438 2.189 -6.303 1.00 98.88 274 THR A CA 1
ATOM 2029 C C . THR A 1 274 ? -3.400 1.856 -7.362 1.00 98.88 274 THR A C 1
ATOM 2031 O O . THR A 1 274 ? -3.558 2.198 -8.535 1.00 98.88 274 THR A O 1
ATOM 2034 N N . GLY A 1 275 ? -2.321 1.217 -6.943 1.00 98.56 275 GLY A N 1
ATOM 2035 C CA . GLY A 1 275 ? -1.201 0.836 -7.779 1.00 98.56 275 GLY A CA 1
ATOM 2036 C C . GLY A 1 275 ? -0.177 0.096 -6.940 1.00 98.56 275 GLY A C 1
ATOM 2037 O O . GLY A 1 275 ? -0.529 -0.465 -5.905 1.00 98.56 275 GLY A O 1
ATOM 2038 N N . ASP A 1 276 ? 1.065 0.115 -7.408 1.00 98.62 276 ASP A N 1
ATOM 2039 C CA . ASP A 1 276 ? 2.176 -0.610 -6.788 1.00 98.62 276 ASP A CA 1
ATOM 2040 C C . ASP A 1 276 ? 1.827 -2.079 -6.457 1.00 98.62 276 ASP A C 1
ATOM 2042 O O . ASP A 1 276 ? 1.698 -2.486 -5.304 1.00 98.62 276 ASP A O 1
ATOM 2046 N N . PRO A 1 277 ? 1.482 -2.873 -7.484 1.00 98.69 277 PRO A N 1
ATOM 2047 C CA . PRO A 1 277 ? 0.974 -4.217 -7.276 1.00 98.69 277 PRO A CA 1
ATOM 2048 C C . PRO A 1 277 ? 2.100 -5.209 -6.955 1.00 98.69 277 PRO A C 1
ATOM 2050 O O . PRO A 1 277 ? 3.085 -5.317 -7.692 1.00 98.69 277 PRO A O 1
ATOM 2053 N N . HIS A 1 278 ? 1.917 -5.993 -5.893 1.00 98.81 278 HIS A N 1
ATOM 2054 C CA . HIS A 1 278 ? 2.920 -6.934 -5.396 1.00 98.81 278 HIS A CA 1
ATOM 2055 C C . HIS A 1 278 ? 2.420 -8.375 -5.466 1.00 98.81 278 HIS A C 1
ATOM 2057 O O . HIS A 1 278 ? 1.301 -8.695 -5.063 1.00 98.81 278 HIS A O 1
ATOM 2063 N N . GLY A 1 279 ? 3.276 -9.285 -5.925 1.00 98.50 279 GLY A N 1
ATOM 2064 C CA . GLY A 1 279 ? 3.003 -10.721 -5.920 1.00 98.50 279 GLY A CA 1
ATOM 2065 C C . GLY A 1 279 ? 3.179 -11.364 -4.539 1.00 98.50 279 GLY A C 1
ATOM 2066 O O . GLY A 1 279 ? 2.424 -12.263 -4.152 1.00 98.50 279 GLY A O 1
ATOM 2067 N N . VAL A 1 280 ? 4.180 -10.902 -3.790 1.00 98.56 280 VAL A N 1
ATOM 2068 C CA . VAL A 1 280 ? 4.462 -11.288 -2.403 1.00 98.56 280 VAL A CA 1
ATOM 2069 C C . VAL A 1 280 ? 5.430 -10.283 -1.781 1.00 98.56 280 VAL A C 1
ATOM 2071 O O . VAL A 1 280 ? 6.302 -9.756 -2.466 1.00 98.56 280 VAL A O 1
ATOM 2074 N N . GLN A 1 281 ? 5.303 -10.076 -0.474 1.00 98.69 281 GLN A N 1
ATOM 2075 C CA . GLN A 1 281 ? 6.200 -9.263 0.342 1.00 98.69 281 GLN A CA 1
ATOM 2076 C C . GLN A 1 281 ? 6.417 -9.937 1.707 1.00 98.69 281 GLN A C 1
ATOM 2078 O O . GLN A 1 281 ? 5.547 -10.683 2.176 1.00 98.69 281 GLN A O 1
ATOM 2083 N N . GLY A 1 282 ? 7.564 -9.675 2.338 1.00 98.31 282 GLY A N 1
ATOM 2084 C CA . GLY A 1 282 ? 7.805 -9.931 3.761 1.00 98.31 282 GLY A CA 1
ATOM 2085 C C . GLY A 1 282 ? 7.653 -8.659 4.604 1.00 98.31 282 GLY A C 1
ATOM 2086 O O . GLY A 1 282 ? 7.894 -7.562 4.113 1.00 98.31 282 GLY A O 1
ATOM 2087 N N . ASP A 1 283 ? 7.284 -8.815 5.874 1.00 98.12 283 ASP A N 1
ATOM 2088 C CA . ASP A 1 283 ? 7.188 -7.703 6.831 1.00 98.12 283 ASP A CA 1
ATOM 2089 C C . ASP A 1 283 ? 8.517 -6.919 6.882 1.00 98.12 283 ASP A C 1
ATOM 2091 O O . ASP A 1 283 ? 9.580 -7.493 7.134 1.00 98.12 283 ASP A O 1
ATOM 2095 N N . GLY A 1 284 ? 8.450 -5.619 6.590 1.00 97.25 284 GLY A N 1
ATOM 2096 C CA . GLY A 1 284 ? 9.577 -4.685 6.557 1.00 97.25 284 GLY A CA 1
ATOM 2097 C C . GLY A 1 284 ? 10.064 -4.286 5.162 1.00 97.25 284 GLY A C 1
ATOM 2098 O O . GLY A 1 284 ? 10.749 -3.277 5.059 1.00 97.25 284 GLY A O 1
ATOM 2099 N N . GLU A 1 285 ? 9.737 -5.042 4.107 1.00 97.94 285 GLU A N 1
ATOM 2100 C CA . GLU A 1 285 ? 10.125 -4.731 2.716 1.00 97.94 285 GLU A CA 1
ATOM 2101 C C . GLU A 1 285 ? 11.614 -4.341 2.537 1.00 97.94 285 GLU A C 1
ATOM 2103 O O . GLU A 1 285 ? 11.991 -3.431 1.806 1.00 97.94 285 GLU A O 1
ATOM 2108 N N . VAL A 1 286 ? 12.504 -5.039 3.244 1.00 97.38 286 VAL A N 1
ATOM 2109 C CA . VAL A 1 286 ? 13.829 -4.514 3.625 1.00 97.38 286 VAL A CA 1
ATOM 2110 C C . VAL A 1 286 ? 14.769 -4.110 2.480 1.00 97.38 286 VAL A C 1
ATOM 2112 O O . VAL A 1 286 ? 15.680 -3.312 2.698 1.00 97.38 286 VAL A O 1
ATOM 2115 N N . SER A 1 287 ? 14.583 -4.635 1.265 1.00 96.94 287 SER A N 1
ATOM 2116 C CA . SER A 1 287 ? 15.366 -4.244 0.081 1.00 96.94 287 SER A CA 1
ATOM 2117 C C . SER A 1 287 ? 14.895 -2.939 -0.576 1.00 96.94 287 SER A C 1
ATOM 2119 O O . SER A 1 287 ? 15.599 -2.418 -1.449 1.00 96.94 287 SER A O 1
ATOM 2121 N N . GLY A 1 288 ? 13.743 -2.408 -0.153 1.00 95.88 288 GLY A N 1
ATOM 2122 C CA . GLY A 1 288 ? 13.061 -1.256 -0.749 1.00 95.88 288 GLY A CA 1
ATOM 2123 C C . GLY A 1 288 ? 12.116 -1.614 -1.898 1.00 95.88 288 GLY A C 1
ATOM 2124 O O . GLY A 1 288 ? 11.961 -0.808 -2.810 1.00 95.88 288 GLY A O 1
ATOM 2125 N N . ASN A 1 289 ? 11.683 -2.873 -1.982 1.00 95.88 289 ASN A N 1
ATOM 2126 C CA . ASN A 1 289 ? 10.602 -3.341 -2.856 1.00 95.88 289 ASN A CA 1
ATOM 2127 C C . ASN A 1 289 ? 10.278 -4.809 -2.563 1.00 95.88 289 ASN A C 1
ATOM 2129 O O . ASN A 1 289 ? 11.148 -5.597 -2.167 1.00 95.88 289 ASN A O 1
ATOM 2133 N N . ALA A 1 290 ? 9.041 -5.176 -2.854 1.00 98.00 290 ALA A N 1
ATOM 2134 C CA . ALA A 1 290 ? 8.513 -6.526 -2.853 1.00 98.00 290 ALA A CA 1
ATOM 2135 C C . ALA A 1 290 ? 8.882 -7.320 -4.127 1.00 98.00 290 ALA A C 1
ATOM 2137 O O . ALA A 1 290 ? 9.837 -7.022 -4.853 1.00 98.00 290 ALA A O 1
ATOM 2138 N N . LEU A 1 291 ? 8.115 -8.380 -4.408 1.00 98.69 291 LEU A N 1
ATOM 2139 C CA . LEU A 1 291 ? 8.023 -8.944 -5.752 1.00 98.69 291 LEU A CA 1
ATOM 2140 C C . LEU A 1 291 ? 7.053 -8.096 -6.585 1.00 98.69 291 LEU A C 1
ATOM 2142 O O . LEU A 1 291 ? 5.848 -8.355 -6.600 1.00 98.69 291 LEU A O 1
ATOM 2146 N N . GLU A 1 292 ? 7.589 -7.112 -7.297 1.00 98.56 292 GLU A N 1
ATOM 2147 C CA . GLU A 1 292 ? 6.825 -6.162 -8.109 1.00 98.56 292 GLU A CA 1
ATOM 2148 C C . GLU A 1 292 ? 6.169 -6.869 -9.298 1.00 98.56 292 GLU A C 1
ATOM 2150 O O . GLU A 1 292 ? 6.867 -7.364 -10.190 1.00 98.56 292 GLU A O 1
ATOM 2155 N N . GLN A 1 293 ? 4.838 -6.940 -9.335 1.00 98.44 293 GLN A N 1
ATOM 2156 C CA . GLN A 1 293 ? 4.113 -7.739 -10.325 1.00 98.44 293 GLN A CA 1
ATOM 2157 C C . GLN A 1 293 ? 2.750 -7.130 -10.643 1.00 98.44 293 GLN A C 1
ATOM 2159 O O . GLN A 1 293 ? 1.887 -7.061 -9.781 1.00 98.44 293 GLN A O 1
ATOM 2164 N N . SER A 1 294 ? 2.509 -6.772 -11.909 1.00 98.69 294 SER A N 1
ATOM 2165 C CA . SER A 1 294 ? 1.225 -6.210 -12.353 1.00 98.69 294 SER A CA 1
ATOM 2166 C C . SER A 1 294 ? 0.034 -7.103 -11.978 1.00 98.69 294 SER A C 1
ATOM 2168 O O . SER A 1 294 ? 0.011 -8.293 -12.311 1.00 98.69 294 SER A O 1
ATOM 2170 N N . LEU A 1 295 ? -0.980 -6.511 -11.338 1.00 98.75 295 LEU A N 1
ATOM 2171 C CA . LEU A 1 295 ? -2.205 -7.181 -10.901 1.00 98.75 295 LEU A CA 1
ATOM 2172 C C . LEU A 1 295 ? -3.445 -6.522 -11.528 1.00 98.75 295 LEU A C 1
ATOM 2174 O O . LEU A 1 295 ? -3.447 -5.354 -11.908 1.00 98.75 295 LEU A O 1
ATOM 2178 N N . THR A 1 296 ? -4.538 -7.271 -11.605 1.00 98.81 296 THR A N 1
ATOM 2179 C CA . THR A 1 296 ? -5.888 -6.709 -11.689 1.00 98.81 296 THR A CA 1
ATOM 2180 C C . THR A 1 296 ? -6.581 -6.950 -10.359 1.00 98.81 296 THR A C 1
ATOM 2182 O O . THR A 1 296 ? -6.597 -8.083 -9.879 1.00 98.81 296 THR A O 1
ATOM 2185 N N . GLY A 1 297 ? -7.158 -5.905 -9.772 1.00 98.56 297 GLY A N 1
ATOM 2186 C CA . GLY A 1 297 ? -7.963 -6.012 -8.559 1.00 98.56 297 GLY A CA 1
ATOM 2187 C C . GLY A 1 297 ? -9.450 -5.799 -8.822 1.00 98.56 297 GLY A C 1
ATOM 2188 O O . GLY A 1 297 ? -9.822 -5.062 -9.732 1.00 98.56 297 GLY A O 1
ATOM 2189 N N . VAL A 1 298 ? -10.310 -6.418 -8.016 1.00 98.88 298 VAL A N 1
ATOM 2190 C CA . VAL A 1 298 ? -11.738 -6.074 -7.935 1.00 98.88 298 VAL A CA 1
ATOM 2191 C C . VAL A 1 298 ? -12.027 -5.585 -6.526 1.00 98.88 298 VAL A C 1
ATOM 2193 O O . VAL A 1 298 ? -11.804 -6.309 -5.556 1.00 98.88 298 VAL A O 1
ATOM 2196 N N . PHE A 1 299 ? -12.538 -4.362 -6.418 1.00 98.88 299 PHE A N 1
ATOM 2197 C CA . PHE A 1 299 ? -12.753 -3.684 -5.142 1.00 98.88 299 PHE A CA 1
ATOM 2198 C C . PHE A 1 299 ? -14.207 -3.259 -4.990 1.00 98.88 299 PHE A C 1
ATOM 2200 O O . PHE A 1 299 ? -14.810 -2.794 -5.958 1.00 98.88 299 PHE A O 1
ATOM 2207 N N . ARG A 1 300 ? -14.773 -3.375 -3.786 1.00 98.88 300 ARG A N 1
ATOM 2208 C CA . ARG A 1 300 ? -16.062 -2.759 -3.436 1.00 98.88 300 ARG A CA 1
ATOM 2209 C C . ARG A 1 300 ? -15.827 -1.507 -2.609 1.00 98.88 300 ARG A C 1
ATOM 2211 O O . ARG A 1 300 ? -15.135 -1.560 -1.597 1.00 98.88 300 ARG A O 1
ATOM 2218 N N . PHE A 1 301 ? -16.468 -0.413 -2.997 1.00 98.88 301 PHE A N 1
ATOM 2219 C CA . PHE A 1 301 ? -16.345 0.874 -2.317 1.00 98.88 301 PHE A CA 1
ATOM 2220 C C . PHE A 1 301 ? -17.607 1.175 -1.528 1.00 98.88 301 PHE A C 1
ATOM 2222 O O . PHE A 1 301 ? -18.680 1.238 -2.115 1.00 98.88 301 PHE A O 1
ATOM 2229 N N . THR A 1 302 ? -17.506 1.382 -0.218 1.00 98.81 302 THR A N 1
ATOM 2230 C CA . THR A 1 302 ? -18.647 1.747 0.635 1.00 98.81 302 THR A CA 1
ATOM 2231 C C . THR A 1 302 ? -18.319 2.983 1.458 1.00 98.81 302 THR A C 1
ATOM 2233 O O . THR A 1 302 ? -17.314 3.021 2.160 1.00 98.81 302 THR A O 1
ATOM 2236 N N . VAL A 1 303 ? -19.186 3.990 1.409 1.00 98.81 303 VAL A N 1
ATOM 2237 C CA . VAL A 1 303 ? -19.056 5.205 2.221 1.00 98.81 303 VAL A CA 1
ATOM 2238 C C . VAL A 1 303 ? -19.696 4.985 3.589 1.00 98.81 303 VAL A C 1
ATOM 2240 O O . VAL A 1 303 ? -20.890 4.695 3.691 1.00 98.81 303 VAL A O 1
ATOM 2243 N N . LEU A 1 304 ? -18.913 5.162 4.649 1.00 98.50 304 LEU A N 1
ATOM 2244 C CA . LEU A 1 304 ? -19.371 5.150 6.033 1.00 98.50 304 LEU A CA 1
ATOM 2245 C C . LEU A 1 304 ? -19.593 6.589 6.507 1.00 98.50 304 LEU A C 1
ATOM 2247 O O . LEU A 1 304 ? -18.647 7.296 6.861 1.00 98.50 304 LEU A O 1
ATOM 2251 N N . LYS A 1 305 ? -20.859 7.016 6.505 1.00 98.19 305 LYS A N 1
ATOM 2252 C CA . LYS A 1 305 ? -21.240 8.404 6.787 1.00 98.19 305 LYS A CA 1
ATOM 2253 C C . LYS A 1 305 ? -20.938 8.823 8.224 1.00 98.19 305 LYS A C 1
ATOM 2255 O O . LYS A 1 305 ? -21.293 8.107 9.161 1.00 98.19 305 LYS A O 1
ATOM 2260 N N . GLY A 1 306 ? -20.319 9.995 8.384 1.00 95.44 306 GLY A N 1
ATOM 2261 C CA . GLY A 1 306 ? -20.045 10.620 9.683 1.00 95.44 306 GLY A CA 1
ATOM 2262 C C . GLY A 1 306 ? -19.123 9.808 10.597 1.00 95.44 306 GLY A C 1
ATOM 2263 O O . GLY A 1 306 ? -19.120 10.014 11.810 1.00 95.44 306 GLY A O 1
ATOM 2264 N N . LYS A 1 307 ? -18.371 8.854 10.036 1.00 93.06 307 LYS A N 1
ATOM 2265 C CA . LYS A 1 307 ? -17.356 8.088 10.758 1.00 93.06 307 LYS A CA 1
ATOM 2266 C C . LYS A 1 307 ? -15.985 8.636 10.399 1.00 93.06 307 LYS A C 1
ATOM 2268 O O . LYS A 1 307 ? -15.469 8.319 9.336 1.00 93.06 307 LYS A O 1
ATOM 2273 N N . THR A 1 308 ? -15.383 9.410 11.291 1.00 92.75 308 THR A N 1
ATOM 2274 C CA . THR A 1 308 ? -14.000 9.869 11.127 1.00 92.75 308 THR A CA 1
ATOM 2275 C C . THR A 1 308 ? -13.034 8.895 11.795 1.00 92.75 308 THR A C 1
ATOM 2277 O O . THR A 1 308 ? -13.248 8.483 12.937 1.00 92.75 308 THR A O 1
ATOM 2280 N N . ILE A 1 309 ? -11.950 8.563 11.098 1.00 96.12 309 ILE A N 1
ATOM 2281 C CA . ILE A 1 309 ? -10.795 7.838 11.638 1.00 96.12 309 ILE A CA 1
ATOM 2282 C C . ILE A 1 309 ? -9.530 8.691 11.450 1.00 96.12 309 ILE A C 1
ATOM 2284 O O . ILE A 1 309 ? -9.484 9.493 10.518 1.00 96.12 309 ILE A O 1
ATOM 2288 N N . PRO A 1 310 ? -8.516 8.577 12.325 1.00 93.75 310 PRO A N 1
ATOM 2289 C CA . PRO A 1 310 ? -7.330 9.437 12.256 1.00 93.75 310 PRO A CA 1
ATOM 2290 C C . PRO A 1 310 ? -6.330 9.017 11.165 1.00 93.75 310 PRO A C 1
ATOM 2292 O O . PRO A 1 310 ? -5.448 9.793 10.804 1.00 93.75 310 PRO A O 1
ATOM 2295 N N . GLY A 1 311 ? -6.460 7.800 10.642 1.00 96.81 311 GLY A N 1
ATOM 2296 C CA . GLY A 1 311 ? -5.584 7.226 9.631 1.00 96.81 311 GLY A CA 1
ATOM 2297 C C . GLY A 1 311 ? -6.103 5.866 9.163 1.00 96.81 311 GLY A C 1
ATOM 2298 O O . GLY A 1 311 ? -7.220 5.484 9.532 1.00 96.81 311 GLY A O 1
ATOM 2299 N N . PRO A 1 312 ? -5.321 5.139 8.351 1.00 98.50 312 PRO A N 1
ATOM 2300 C CA . PRO A 1 312 ? -5.747 3.866 7.798 1.00 98.50 312 PRO A CA 1
ATOM 2301 C C . PRO A 1 312 ? -5.965 2.813 8.891 1.00 98.50 312 PRO A C 1
ATOM 2303 O O . PRO A 1 312 ? -5.136 2.598 9.779 1.00 98.50 312 PRO A O 1
ATOM 2306 N N . ARG A 1 313 ? -7.097 2.119 8.793 1.00 98.69 313 ARG A N 1
ATOM 2307 C CA . ARG A 1 313 ? -7.386 0.883 9.530 1.00 98.69 313 ARG A CA 1
ATOM 2308 C C . ARG A 1 313 ? -7.735 -0.195 8.528 1.00 98.69 313 ARG A C 1
ATOM 2310 O O . ARG A 1 313 ? -8.230 0.111 7.452 1.00 98.69 313 ARG A O 1
ATOM 2317 N N . ALA A 1 314 ? -7.574 -1.454 8.886 1.00 98.88 314 ALA A N 1
ATOM 2318 C CA . ALA A 1 314 ? -8.093 -2.540 8.072 1.00 98.88 314 ALA A CA 1
ATOM 2319 C C . ALA A 1 314 ? -8.659 -3.660 8.938 1.00 98.88 314 ALA A C 1
ATOM 2321 O O . ALA A 1 314 ? -8.466 -3.702 10.153 1.00 98.88 314 ALA A O 1
ATOM 2322 N N . GLU A 1 315 ? -9.372 -4.584 8.317 1.00 98.69 315 GLU A N 1
ATOM 2323 C CA . GLU A 1 315 ? -9.753 -5.833 8.958 1.00 98.69 315 GLU A CA 1
ATOM 2324 C C . GLU A 1 315 ? -9.803 -6.981 7.957 1.00 98.69 315 GLU A C 1
ATOM 2326 O O . GLU A 1 315 ? -10.023 -6.786 6.765 1.00 98.69 315 GLU A O 1
ATOM 2331 N N . SER A 1 316 ? -9.641 -8.192 8.471 1.00 98.50 316 SER A N 1
ATOM 2332 C CA . SER A 1 316 ? -9.958 -9.439 7.779 1.00 98.50 316 SER A CA 1
ATOM 2333 C C . SER A 1 316 ? -11.082 -10.167 8.520 1.00 98.50 316 SER A C 1
ATOM 2335 O O . SER A 1 316 ? -11.606 -9.687 9.532 1.00 98.50 316 SER A O 1
ATOM 2337 N N . ALA A 1 317 ? -11.430 -11.372 8.069 1.00 97.69 317 ALA A N 1
ATOM 2338 C CA . ALA A 1 317 ? -12.317 -12.253 8.825 1.00 97.69 317 ALA A CA 1
ATOM 2339 C C . ALA A 1 317 ? -11.780 -12.569 10.238 1.00 97.69 317 ALA A C 1
ATOM 2341 O O . ALA A 1 317 ? -12.570 -12.755 11.158 1.00 97.69 317 ALA A O 1
ATOM 2342 N N . ALA A 1 318 ? -10.454 -12.597 10.422 1.00 98.06 318 ALA A N 1
ATOM 2343 C CA . ALA A 1 318 ? -9.823 -13.061 11.657 1.00 98.06 318 ALA A CA 1
ATOM 2344 C C . ALA A 1 318 ? -9.274 -11.941 12.551 1.00 98.06 318 ALA A C 1
ATOM 2346 O O . ALA A 1 318 ? -9.139 -12.152 13.754 1.00 98.06 318 ALA A O 1
ATOM 2347 N N . GLN A 1 319 ? -8.926 -10.773 12.002 1.00 98.50 319 GLN A N 1
ATOM 2348 C CA . GLN A 1 319 ? -8.171 -9.752 12.740 1.00 98.50 319 GLN A CA 1
ATOM 2349 C C . GLN A 1 319 ? -8.612 -8.324 12.401 1.00 98.50 319 GLN A C 1
ATOM 2351 O O . GLN A 1 319 ? -9.070 -8.066 11.287 1.00 98.50 319 GLN A O 1
ATOM 2356 N N . TYR A 1 320 ? -8.448 -7.406 13.355 1.00 98.81 320 TYR A N 1
ATOM 2357 C CA . TYR A 1 320 ? -8.402 -5.960 13.104 1.00 98.81 320 TYR A CA 1
ATOM 2358 C C . TYR A 1 320 ? -6.944 -5.507 12.961 1.00 98.81 320 TYR A C 1
ATOM 2360 O O . TYR A 1 320 ? -6.064 -6.065 13.618 1.00 98.81 320 TYR A O 1
ATOM 2368 N N . PHE A 1 321 ? -6.706 -4.485 12.143 1.00 98.88 321 PHE A N 1
ATOM 2369 C CA . P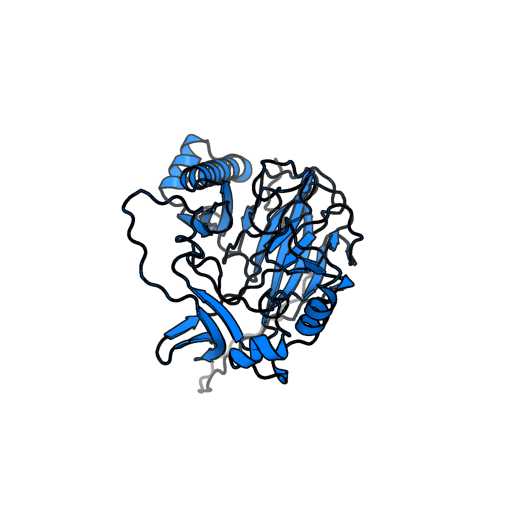HE A 1 321 ? -5.387 -3.940 11.826 1.00 98.88 321 PHE A CA 1
ATOM 2370 C C . PHE A 1 321 ? -5.372 -2.422 12.035 1.00 98.88 321 PHE A C 1
ATOM 2372 O O . PHE A 1 321 ? -6.142 -1.699 11.397 1.00 98.88 321 PHE A O 1
ATOM 2379 N N . LEU A 1 322 ? -4.522 -1.947 12.945 1.00 98.69 322 LEU A N 1
ATOM 2380 C CA . LEU A 1 322 ? -4.464 -0.551 13.384 1.00 98.69 322 LEU A CA 1
ATOM 2381 C C . LEU A 1 322 ? -3.067 0.004 13.116 1.00 98.69 322 LEU A C 1
ATOM 2383 O O . LEU A 1 322 ? -2.095 -0.488 13.689 1.00 98.69 322 LEU A O 1
ATOM 2387 N N . MET A 1 323 ? -2.961 0.995 12.234 1.00 98.62 323 MET A N 1
ATOM 2388 C CA . MET A 1 323 ? -1.670 1.439 11.708 1.00 98.62 323 MET A CA 1
ATOM 2389 C C . MET A 1 323 ? -1.144 2.675 12.437 1.00 98.62 323 MET A C 1
ATOM 2391 O O . MET A 1 323 ? -1.859 3.655 12.644 1.00 98.62 323 MET A O 1
ATOM 2395 N N . GLY A 1 324 ? 0.137 2.644 12.780 1.00 98.62 324 GLY A N 1
ATOM 2396 C CA . GLY A 1 324 ? 0.928 3.800 13.167 1.00 98.62 324 GLY A CA 1
ATOM 2397 C C . GLY A 1 324 ? 1.950 4.112 12.085 1.00 98.62 324 GLY A C 1
ATOM 2398 O O . GLY A 1 324 ? 2.709 3.232 11.693 1.00 98.62 324 GLY A O 1
ATOM 2399 N N . ILE A 1 325 ? 1.961 5.364 11.624 1.00 98.38 325 ILE A N 1
ATOM 2400 C CA . ILE A 1 325 ? 2.824 5.834 10.534 1.00 98.38 325 ILE A CA 1
ATOM 2401 C C . ILE A 1 325 ? 3.630 7.039 11.022 1.00 98.38 325 ILE A C 1
ATOM 2403 O O . ILE A 1 325 ? 3.059 8.017 11.529 1.00 98.38 325 ILE A O 1
ATOM 2407 N N . ASP A 1 326 ? 4.952 6.980 10.910 1.00 97.06 326 ASP A N 1
ATOM 2408 C CA . ASP A 1 326 ? 5.875 8.063 11.283 1.00 97.06 326 ASP A CA 1
ATOM 2409 C C . ASP A 1 326 ? 7.194 7.928 10.513 1.00 97.06 326 ASP A C 1
ATOM 2411 O O . ASP A 1 326 ? 7.425 6.905 9.896 1.00 97.06 326 ASP A O 1
ATOM 2415 N N . THR A 1 327 ? 8.054 8.944 10.527 1.00 95.06 327 THR A N 1
ATOM 2416 C CA . THR A 1 327 ? 9.401 8.870 9.931 1.00 95.06 327 THR A CA 1
ATOM 2417 C C . THR A 1 327 ? 10.418 8.183 10.845 1.00 95.06 327 THR A C 1
ATOM 2419 O O . THR A 1 327 ? 11.543 7.938 10.414 1.00 95.06 327 THR A O 1
ATOM 2422 N N . ASP A 1 328 ? 10.045 7.917 12.102 1.00 95.00 328 ASP A N 1
ATOM 2423 C CA . ASP A 1 328 ? 10.801 7.094 13.049 1.00 95.00 328 ASP A CA 1
ATOM 2424 C C . ASP A 1 328 ? 10.006 5.852 13.499 1.00 95.00 328 ASP A C 1
ATOM 2426 O O . ASP A 1 328 ? 8.853 5.947 13.933 1.00 95.00 328 ASP A O 1
ATOM 2430 N N . LEU A 1 329 ? 10.654 4.683 13.477 1.00 96.50 329 LEU A N 1
ATOM 2431 C CA . LEU A 1 329 ? 10.018 3.392 13.750 1.00 96.50 329 LEU A CA 1
ATOM 2432 C C . LEU A 1 329 ? 9.480 3.281 15.188 1.00 96.50 329 LEU A C 1
ATOM 2434 O O . LEU A 1 329 ? 8.417 2.694 15.422 1.00 96.50 329 LEU A O 1
ATOM 2438 N N . ASN A 1 330 ? 10.168 3.872 16.169 1.00 97.31 330 ASN A N 1
ATOM 2439 C CA . ASN A 1 330 ? 9.710 3.863 17.562 1.00 97.31 330 ASN A CA 1
ATOM 2440 C C . ASN A 1 330 ? 8.466 4.743 17.732 1.00 97.31 330 ASN A C 1
ATOM 2442 O O . ASN A 1 330 ? 7.525 4.387 18.451 1.00 97.31 330 ASN A O 1
ATOM 2446 N N . ARG A 1 331 ? 8.417 5.885 17.041 1.00 98.00 331 ARG A N 1
ATOM 2447 C CA . ARG A 1 331 ? 7.233 6.749 16.984 1.00 98.00 331 ARG A CA 1
ATOM 2448 C C . ARG A 1 331 ? 6.082 6.082 16.238 1.00 98.00 331 ARG A C 1
ATOM 2450 O O . ARG A 1 331 ? 4.954 6.160 16.728 1.00 98.00 331 ARG A O 1
ATOM 2457 N N . ALA A 1 332 ? 6.345 5.401 15.123 1.00 98.31 332 ALA A N 1
ATOM 2458 C CA . ALA A 1 332 ? 5.353 4.607 14.397 1.00 98.31 332 ALA A CA 1
ATOM 2459 C C . ALA A 1 332 ? 4.754 3.523 15.308 1.00 98.31 332 ALA A C 1
ATOM 2461 O O . ALA A 1 332 ? 3.534 3.433 15.443 1.00 98.31 332 ALA A O 1
ATOM 2462 N N . THR A 1 333 ? 5.599 2.808 16.058 1.00 98.75 333 THR A N 1
ATOM 2463 C CA . THR A 1 333 ? 5.173 1.829 17.072 1.00 98.75 333 THR A CA 1
ATOM 2464 C C . THR A 1 333 ? 4.282 2.470 18.135 1.00 98.75 333 THR A C 1
ATOM 2466 O O . THR A 1 333 ? 3.181 1.986 18.407 1.00 98.75 333 THR A O 1
ATOM 2469 N N . ARG A 1 334 ? 4.698 3.604 18.715 1.00 98.62 334 ARG A N 1
ATOM 2470 C CA . ARG A 1 334 ? 3.893 4.318 19.719 1.00 98.62 334 ARG A CA 1
ATOM 2471 C C . ARG A 1 334 ? 2.534 4.742 19.160 1.00 98.62 334 ARG A C 1
ATOM 2473 O O . ARG A 1 334 ? 1.532 4.612 19.860 1.00 98.62 334 ARG A O 1
ATOM 2480 N N . LYS A 1 335 ? 2.487 5.228 17.918 1.00 98.69 335 LYS A N 1
ATOM 2481 C CA . LYS A 1 335 ? 1.236 5.588 17.236 1.00 98.69 335 LYS A CA 1
ATOM 2482 C C . LYS A 1 335 ? 0.336 4.373 17.020 1.00 98.69 335 LYS A C 1
ATOM 2484 O O . LYS A 1 335 ? -0.848 4.469 17.316 1.00 98.69 335 LYS A O 1
ATOM 2489 N N . ALA A 1 336 ? 0.887 3.237 16.594 1.00 98.81 336 ALA A N 1
ATOM 2490 C CA . ALA A 1 336 ? 0.126 2.003 16.407 1.00 98.81 336 ALA A CA 1
ATOM 2491 C C . ALA A 1 336 ? -0.499 1.525 17.727 1.00 98.81 336 ALA A C 1
ATOM 2493 O O . ALA A 1 336 ? -1.671 1.146 17.766 1.00 98.81 336 ALA A O 1
ATOM 2494 N N . VAL A 1 337 ? 0.253 1.596 18.833 1.00 98.88 337 VAL A N 1
ATOM 2495 C CA . VAL A 1 337 ? -0.246 1.258 20.178 1.00 98.88 337 VAL A CA 1
ATOM 2496 C C . VAL A 1 337 ? -1.354 2.217 20.615 1.00 98.88 337 VAL A C 1
ATOM 2498 O O . VAL A 1 337 ? -2.396 1.763 21.085 1.00 98.88 337 VAL A O 1
ATOM 2501 N N . VAL A 1 338 ? -1.167 3.530 20.445 1.00 98.69 338 VAL A N 1
ATOM 2502 C CA . VAL A 1 338 ? -2.196 4.532 20.776 1.00 98.69 338 VAL A CA 1
ATOM 2503 C C . VAL A 1 338 ? -3.468 4.285 19.970 1.00 98.69 338 VAL A C 1
ATOM 2505 O O . VAL A 1 338 ? -4.546 4.214 20.553 1.00 98.69 338 VAL A O 1
ATOM 2508 N N . GLU A 1 339 ? -3.347 4.066 18.664 1.00 98.50 339 GLU A N 1
ATOM 2509 C CA . GLU A 1 339 ? -4.488 3.796 17.788 1.00 98.50 339 GLU A CA 1
ATOM 2510 C C . GLU A 1 339 ? -5.220 2.501 18.174 1.00 98.50 339 GLU A C 1
ATOM 2512 O O . GLU A 1 339 ? -6.451 2.451 18.210 1.00 98.50 339 GLU A O 1
ATOM 2517 N N . THR A 1 340 ? -4.468 1.463 18.547 1.00 98.81 340 THR A N 1
ATOM 2518 C CA . THR A 1 340 ? -5.013 0.197 19.059 1.00 98.81 340 THR A CA 1
ATOM 2519 C C . THR A 1 340 ? -5.782 0.409 20.362 1.00 98.81 340 THR A C 1
ATOM 2521 O O . THR A 1 340 ? -6.903 -0.083 20.507 1.00 98.81 340 THR A O 1
ATOM 2524 N N . ILE A 1 341 ? -5.228 1.178 21.303 1.00 98.75 341 ILE A N 1
ATOM 2525 C CA . ILE A 1 341 ? -5.901 1.527 22.561 1.00 98.75 341 ILE A CA 1
ATOM 2526 C C . ILE A 1 341 ? -7.179 2.310 22.281 1.00 98.75 341 ILE A C 1
ATOM 2528 O O . ILE A 1 341 ? -8.228 1.978 22.832 1.00 98.75 341 ILE A O 1
ATOM 2532 N N . GLU A 1 342 ? -7.118 3.323 21.419 1.00 98.19 342 GLU A N 1
ATOM 2533 C CA . GLU A 1 342 ? -8.285 4.124 21.062 1.00 98.19 342 GLU A CA 1
ATOM 2534 C C . GLU A 1 342 ? -9.390 3.277 20.438 1.00 98.19 342 GLU A C 1
ATOM 2536 O O . GLU A 1 342 ? -10.556 3.430 20.810 1.00 98.19 342 GLU A O 1
ATOM 2541 N N . PHE A 1 343 ? -9.038 2.360 19.535 1.00 98.31 343 PHE A N 1
ATOM 2542 C CA . PHE A 1 343 ? -9.977 1.406 18.958 1.00 98.31 343 PHE A CA 1
ATOM 2543 C C . PHE A 1 343 ? -10.613 0.521 20.038 1.00 98.31 343 PHE A C 1
ATOM 2545 O O . PHE A 1 343 ? -11.836 0.422 20.110 1.00 98.31 343 PHE A O 1
ATOM 2552 N N . LEU A 1 344 ? -9.816 -0.083 20.922 1.00 98.56 344 LEU A N 1
ATOM 2553 C CA . LEU A 1 344 ? -10.320 -0.947 21.996 1.00 98.56 344 LEU A CA 1
ATOM 2554 C C . LEU A 1 344 ? -11.226 -0.199 22.983 1.00 98.56 344 LEU A C 1
ATOM 2556 O O . LEU A 1 344 ? -12.229 -0.743 23.444 1.00 98.56 344 LEU A O 1
ATOM 2560 N N . VAL A 1 345 ? -10.904 1.052 23.303 1.00 98.38 345 VAL A N 1
ATOM 2561 C CA . VAL A 1 345 ? -11.733 1.883 24.183 1.00 98.38 345 VAL A CA 1
ATOM 2562 C C . VAL A 1 345 ? -13.045 2.244 23.487 1.00 98.38 345 VAL A C 1
ATOM 2564 O O . VAL A 1 345 ? -14.120 1.979 24.024 1.00 98.38 345 VAL A O 1
ATOM 2567 N N . LYS A 1 346 ? -12.973 2.818 22.279 1.00 96.31 346 LYS A N 1
ATOM 2568 C CA . LYS A 1 346 ? -14.144 3.345 21.558 1.00 96.31 346 LYS A CA 1
ATOM 2569 C C . LYS A 1 346 ? -15.076 2.236 21.065 1.00 96.31 346 LYS A C 1
ATOM 2571 O O . LYS A 1 346 ? -16.290 2.366 21.191 1.00 96.31 346 LYS A O 1
ATOM 2576 N N . GLU A 1 347 ? -14.519 1.157 20.520 1.00 95.00 347 GLU A N 1
ATOM 2577 C CA . GLU A 1 347 ? -15.283 0.119 19.814 1.00 95.00 347 GLU A CA 1
ATOM 2578 C C . GLU A 1 347 ? -15.520 -1.138 20.653 1.00 95.00 347 GLU A C 1
ATOM 2580 O O . GLU A 1 347 ? -16.451 -1.893 20.372 1.00 95.00 347 GLU A O 1
ATOM 2585 N N . LYS A 1 348 ? -14.689 -1.387 21.674 1.00 96.19 348 LYS A N 1
ATOM 2586 C CA . LYS A 1 348 ? -14.779 -2.589 22.524 1.00 96.19 348 LYS A CA 1
ATOM 2587 C C . LYS A 1 348 ? -15.066 -2.279 23.996 1.00 96.19 348 LYS A C 1
ATOM 2589 O O . LYS A 1 348 ? -15.259 -3.206 24.775 1.00 96.19 348 LYS A O 1
ATOM 2594 N N . GLY A 1 349 ? -15.166 -1.001 24.373 1.00 96.56 349 GLY A N 1
ATOM 2595 C CA . GLY A 1 349 ? -15.610 -0.573 25.703 1.00 96.56 349 GLY A CA 1
ATOM 2596 C C . GLY A 1 349 ? -14.598 -0.821 26.824 1.00 96.56 349 GLY A C 1
ATOM 2597 O O . GLY A 1 349 ? -14.977 -0.844 27.995 1.00 96.56 349 GLY A O 1
ATOM 2598 N N . LEU A 1 350 ? -13.320 -1.027 26.494 1.00 98.19 350 LEU A N 1
ATOM 2599 C CA . LEU A 1 350 ? -12.271 -1.196 27.500 1.00 98.19 350 LEU A CA 1
ATOM 2600 C C . LEU A 1 350 ? -11.933 0.150 28.156 1.00 98.19 350 LEU A C 1
ATOM 2602 O O . LEU A 1 350 ? -12.041 1.210 27.545 1.00 98.19 350 LEU A O 1
ATOM 2606 N N . THR A 1 351 ? -11.441 0.112 29.396 1.00 98.62 351 THR A N 1
ATOM 2607 C CA . THR A 1 351 ? -10.748 1.273 29.971 1.00 98.62 351 THR A CA 1
ATOM 2608 C C . THR A 1 351 ? -9.361 1.418 29.333 1.00 98.62 351 THR A C 1
ATOM 2610 O O . THR A 1 351 ? -8.775 0.402 28.945 1.00 98.62 351 THR A O 1
ATOM 2613 N N . PRO A 1 352 ? -8.769 2.628 29.277 1.00 98.69 352 PRO A N 1
ATOM 2614 C CA . PRO A 1 352 ? -7.426 2.815 28.718 1.00 98.69 352 PRO A CA 1
ATOM 2615 C C . PRO A 1 352 ? -6.366 1.895 29.344 1.00 98.69 352 PRO A C 1
ATOM 2617 O O . PRO A 1 352 ? -5.557 1.303 28.634 1.00 98.69 352 PRO A O 1
ATOM 2620 N N . ALA A 1 353 ? -6.419 1.696 30.667 1.00 98.75 353 ALA A N 1
ATOM 2621 C CA . ALA A 1 353 ? -5.500 0.807 31.378 1.00 98.75 353 ALA A CA 1
ATOM 2622 C C . ALA A 1 353 ? -5.655 -0.665 30.952 1.00 98.75 353 ALA A C 1
ATOM 2624 O O . ALA A 1 353 ? -4.660 -1.355 30.728 1.00 98.75 353 ALA A O 1
ATOM 2625 N N . LYS A 1 354 ? -6.895 -1.154 30.797 1.00 98.62 354 LYS A N 1
ATOM 2626 C CA . LYS A 1 354 ? -7.146 -2.521 30.315 1.00 98.62 354 LYS A CA 1
ATOM 2627 C C . LYS A 1 354 ? -6.798 -2.685 28.838 1.00 98.62 354 LYS A C 1
ATOM 2629 O O . LYS A 1 354 ? -6.275 -3.732 28.478 1.00 98.62 354 LYS A O 1
ATOM 2634 N N . ALA A 1 355 ? -7.035 -1.670 28.011 1.00 98.75 355 ALA A N 1
ATOM 2635 C CA . ALA A 1 355 ? -6.670 -1.686 26.599 1.00 98.75 355 ALA A CA 1
ATOM 2636 C C . ALA A 1 355 ? -5.149 -1.792 26.409 1.00 98.75 355 ALA A C 1
ATOM 2638 O O . ALA A 1 355 ? -4.696 -2.679 25.690 1.00 98.75 355 ALA A O 1
ATOM 2639 N N . LEU A 1 356 ? -4.357 -0.972 27.112 1.00 98.81 356 LEU A N 1
ATOM 2640 C CA . LEU A 1 356 ? -2.892 -1.076 27.074 1.00 98.81 356 LEU A CA 1
ATOM 2641 C C . LEU A 1 356 ? -2.408 -2.433 27.607 1.00 98.81 356 LEU A C 1
ATOM 2643 O O . LEU A 1 356 ? -1.536 -3.057 27.007 1.00 98.81 356 LEU A O 1
ATOM 2647 N N . SER A 1 357 ? -2.998 -2.921 28.703 1.00 98.81 357 SER A N 1
ATOM 2648 C CA . SER A 1 357 ? -2.678 -4.252 29.228 1.00 98.81 357 SER A CA 1
ATOM 2649 C C . SER A 1 357 ? -2.961 -5.354 28.203 1.00 98.81 357 SER A C 1
ATOM 2651 O O . SER A 1 357 ? -2.137 -6.249 28.059 1.00 98.81 357 SER A O 1
ATOM 2653 N N . LEU A 1 358 ? -4.082 -5.292 27.477 1.00 98.69 358 LEU A N 1
ATOM 2654 C CA . LEU A 1 358 ? -4.404 -6.262 26.430 1.00 98.69 358 LEU A CA 1
ATOM 2655 C C . LEU A 1 358 ? -3.421 -6.175 25.256 1.00 98.69 358 LEU A C 1
ATOM 2657 O O . LEU A 1 358 ? -3.018 -7.218 24.747 1.00 98.69 358 LEU A O 1
ATOM 2661 N N . CYS A 1 359 ? -2.996 -4.962 24.879 1.00 98.69 359 CYS A N 1
ATOM 2662 C CA . CYS A 1 359 ? -1.974 -4.768 23.847 1.00 98.69 359 CYS A CA 1
ATOM 2663 C C . CYS A 1 359 ? -0.702 -5.561 24.156 1.00 98.69 359 CYS A C 1
ATOM 2665 O O . CYS A 1 359 ? -0.176 -6.225 23.278 1.00 98.69 359 CYS A O 1
ATOM 2667 N N . SER A 1 360 ? -0.251 -5.540 25.412 1.00 98.50 360 SER A N 1
ATOM 2668 C CA . SER A 1 360 ? 0.961 -6.252 25.837 1.00 98.50 360 SER A CA 1
ATOM 2669 C C . SER A 1 360 ? 0.793 -7.778 25.910 1.00 98.50 360 SER A C 1
ATOM 2671 O O . SER A 1 360 ? 1.759 -8.519 25.770 1.00 98.50 360 SER A O 1
ATOM 2673 N N . LEU A 1 361 ? -0.428 -8.264 26.157 1.00 98.38 361 LEU A N 1
ATOM 2674 C CA . LEU A 1 361 ? -0.680 -9.685 26.418 1.00 98.38 361 LEU A CA 1
ATOM 2675 C C . LEU A 1 361 ? -1.082 -10.488 25.176 1.00 98.38 361 LEU A C 1
ATOM 2677 O O . LEU A 1 361 ? -0.882 -11.700 25.168 1.00 98.38 361 LEU A O 1
ATOM 2681 N N . ALA A 1 362 ? -1.724 -9.859 24.186 1.00 98.31 362 ALA A N 1
ATOM 2682 C CA . ALA A 1 362 ? -2.425 -10.601 23.132 1.00 98.31 362 ALA A CA 1
ATOM 2683 C C . ALA A 1 362 ? -2.526 -9.888 21.770 1.00 98.31 362 ALA A C 1
ATOM 2685 O O . ALA A 1 362 ? -3.292 -10.339 20.916 1.00 98.31 362 ALA A O 1
ATOM 2686 N N . ILE A 1 363 ? -1.829 -8.767 21.566 1.00 98.69 363 ILE A N 1
ATOM 2687 C CA . ILE A 1 363 ? -1.856 -8.028 20.295 1.00 98.69 363 ILE A CA 1
ATOM 2688 C C . ILE A 1 363 ? -0.442 -7.974 19.737 1.00 98.69 363 ILE A C 1
ATOM 2690 O O . ILE A 1 363 ? 0.465 -7.453 20.381 1.00 98.69 363 ILE A O 1
ATOM 2694 N N . ASP A 1 364 ? -0.278 -8.479 18.520 1.00 98.62 364 ASP A N 1
ATOM 2695 C CA . ASP A 1 364 ? 1.007 -8.442 17.834 1.00 98.62 364 ASP A CA 1
ATOM 2696 C C . ASP A 1 364 ? 1.190 -7.085 17.150 1.00 98.62 364 ASP A C 1
ATOM 2698 O O . ASP A 1 364 ? 0.271 -6.581 16.500 1.00 98.62 364 ASP A O 1
ATOM 2702 N N . PHE A 1 365 ? 2.383 -6.503 17.253 1.00 98.69 365 PHE A N 1
ATOM 2703 C CA . PHE A 1 365 ? 2.754 -5.285 16.532 1.00 98.69 365 PHE A CA 1
ATOM 2704 C C . PHE A 1 365 ? 3.796 -5.634 15.476 1.00 98.69 365 PHE A C 1
ATOM 2706 O O . PHE A 1 365 ? 4.926 -5.989 15.802 1.00 98.69 365 PHE A O 1
ATOM 2713 N N . HIS A 1 366 ? 3.388 -5.571 14.212 1.00 98.31 366 HIS A N 1
ATOM 2714 C CA . HIS A 1 366 ? 4.213 -5.953 13.069 1.00 98.31 366 HIS A CA 1
ATOM 2715 C C . HIS A 1 366 ? 4.710 -4.724 12.323 1.00 98.31 366 HIS A C 1
ATOM 2717 O O . HIS A 1 366 ? 3.982 -3.746 12.179 1.00 98.31 366 HIS A O 1
ATOM 2723 N N . ILE A 1 367 ? 5.927 -4.803 11.800 1.00 98.56 367 ILE A N 1
ATOM 2724 C CA . ILE A 1 367 ? 6.468 -3.824 10.862 1.00 98.56 367 ILE A CA 1
ATOM 2725 C C . ILE A 1 367 ? 5.955 -4.197 9.468 1.00 98.56 367 ILE A C 1
ATOM 2727 O O . ILE A 1 367 ? 6.279 -5.274 8.977 1.00 98.56 367 ILE A O 1
ATOM 2731 N N . ALA A 1 368 ? 5.147 -3.346 8.840 1.00 98.50 368 ALA A N 1
ATOM 2732 C CA . ALA A 1 368 ? 4.700 -3.577 7.466 1.00 98.50 368 ALA A CA 1
ATOM 2733 C C . ALA A 1 368 ? 5.809 -3.209 6.468 1.00 98.50 368 ALA A C 1
ATOM 2735 O O . ALA A 1 368 ? 6.235 -4.068 5.696 1.00 98.50 368 ALA A O 1
ATOM 2736 N N . GLU A 1 369 ? 6.346 -1.991 6.581 1.00 98.19 369 GLU A N 1
ATOM 2737 C CA . GLU A 1 369 ? 7.468 -1.468 5.791 1.00 98.19 369 GLU A CA 1
ATOM 2738 C C . GLU A 1 369 ? 8.331 -0.498 6.616 1.00 98.19 369 GLU A C 1
ATOM 2740 O O . GLU A 1 369 ? 7.892 -0.003 7.663 1.00 98.19 369 GLU A O 1
ATOM 2745 N N . VAL A 1 370 ? 9.574 -0.275 6.169 1.00 97.00 370 VAL A N 1
ATOM 2746 C CA . VAL A 1 370 ? 10.497 0.717 6.760 1.00 97.00 370 VAL A CA 1
ATOM 2747 C C . VAL A 1 370 ? 11.285 1.530 5.724 1.00 97.00 370 VAL A C 1
ATOM 2749 O O . VAL A 1 370 ? 12.344 2.073 6.034 1.00 97.00 370 VAL A O 1
ATOM 2752 N N . VAL A 1 371 ? 10.838 1.587 4.477 1.00 95.25 371 VAL A N 1
ATOM 2753 C CA . VAL A 1 371 ? 11.691 1.968 3.336 1.00 95.25 371 VAL A CA 1
ATOM 2754 C C . VAL A 1 371 ? 11.175 3.171 2.549 1.00 95.25 371 VAL A C 1
ATOM 2756 O O . VAL A 1 371 ? 11.935 3.748 1.767 1.00 95.25 371 VAL A O 1
ATOM 2759 N N . ASP A 1 372 ? 9.962 3.645 2.834 1.00 93.69 372 ASP A N 1
ATOM 2760 C CA . ASP A 1 372 ? 9.295 4.674 2.022 1.00 93.69 372 ASP A CA 1
ATOM 2761 C C . ASP A 1 372 ? 9.528 6.116 2.484 1.00 93.69 372 ASP A C 1
ATOM 2763 O O . ASP A 1 372 ? 8.985 7.083 1.937 1.00 93.69 372 ASP A O 1
ATOM 2767 N N . GLY A 1 373 ? 10.366 6.286 3.505 1.00 90.62 373 GLY A N 1
ATOM 2768 C CA . GLY A 1 373 ? 10.639 7.557 4.176 1.00 90.62 373 GLY A CA 1
ATOM 2769 C C . GLY A 1 373 ? 9.750 7.793 5.397 1.00 90.62 373 GLY A C 1
ATOM 2770 O O . GLY A 1 373 ? 10.178 8.471 6.331 1.00 90.62 373 GLY A O 1
ATOM 2771 N N . THR A 1 374 ? 8.564 7.191 5.434 1.00 94.56 374 THR A N 1
ATOM 2772 C CA . THR A 1 374 ? 7.876 6.827 6.680 1.00 94.56 374 THR A CA 1
ATOM 2773 C C . THR A 1 374 ? 8.051 5.327 6.937 1.00 94.56 374 THR A C 1
ATOM 2775 O O . THR A 1 374 ? 8.628 4.628 6.115 1.00 94.56 374 THR A O 1
ATOM 2778 N N . GLN A 1 375 ? 7.675 4.875 8.130 1.00 96.50 375 GLN A N 1
ATOM 2779 C CA . GLN A 1 375 ? 7.587 3.477 8.526 1.00 96.50 375 GLN A CA 1
ATOM 2780 C C . GLN A 1 375 ? 6.173 3.199 9.021 1.00 96.50 375 GLN A C 1
ATOM 2782 O O . GLN A 1 375 ? 5.571 4.032 9.718 1.00 96.50 375 GLN A O 1
ATOM 2787 N N . VAL A 1 376 ? 5.676 2.003 8.727 1.00 98.62 376 VAL A N 1
ATOM 2788 C CA . VAL A 1 376 ? 4.339 1.545 9.104 1.00 98.62 376 VAL A CA 1
ATOM 2789 C C . VAL A 1 376 ? 4.458 0.396 10.102 1.00 98.62 376 VAL A C 1
ATOM 2791 O O . VAL A 1 376 ? 4.969 -0.681 9.796 1.00 98.62 376 VAL A O 1
ATOM 2794 N N . VAL A 1 377 ? 3.914 0.597 11.303 1.00 98.88 377 VAL A N 1
ATOM 2795 C CA . VAL A 1 377 ? 3.726 -0.461 12.307 1.00 98.88 377 VAL A CA 1
ATOM 2796 C C . VAL A 1 377 ? 2.239 -0.734 12.472 1.00 98.88 377 VAL A C 1
ATOM 2798 O O . VAL A 1 377 ? 1.441 0.196 12.567 1.00 98.88 377 VAL A O 1
ATOM 2801 N N . VAL A 1 378 ? 1.845 -2.004 12.527 1.00 98.88 378 VAL A N 1
ATOM 2802 C CA . VAL A 1 378 ? 0.443 -2.424 12.557 1.00 98.88 378 VAL A CA 1
ATOM 2803 C C . VAL A 1 378 ? 0.161 -3.275 13.787 1.00 98.88 378 VAL A C 1
ATOM 2805 O O . VAL A 1 378 ? 0.724 -4.357 13.941 1.00 98.88 378 VAL A O 1
ATOM 2808 N N . GLY A 1 379 ? -0.751 -2.808 14.640 1.00 98.81 379 GLY A N 1
ATOM 2809 C CA . GLY A 1 379 ? -1.347 -3.614 15.702 1.00 98.81 379 GLY A CA 1
ATOM 2810 C C . GLY A 1 379 ? -2.365 -4.593 15.119 1.00 98.81 379 GLY A C 1
ATOM 2811 O O . GLY A 1 379 ? -3.342 -4.173 14.491 1.00 98.81 379 GLY A O 1
ATOM 2812 N N . LYS A 1 380 ? -2.146 -5.894 15.315 1.00 98.75 380 LYS A N 1
ATOM 2813 C CA . LYS A 1 380 ? -2.985 -6.988 14.810 1.00 98.75 380 LYS A CA 1
ATOM 2814 C C . LYS A 1 380 ? -3.788 -7.587 15.960 1.00 98.75 380 LYS A C 1
ATOM 2816 O O . LYS A 1 380 ? -3.263 -8.353 16.761 1.00 98.75 380 LYS A O 1
ATOM 2821 N N . ILE A 1 381 ? -5.075 -7.257 16.041 1.00 98.75 381 ILE A N 1
ATOM 2822 C CA . ILE A 1 381 ? -5.964 -7.736 17.110 1.00 98.75 381 ILE A CA 1
ATOM 2823 C C . ILE A 1 381 ? -6.726 -8.975 16.625 1.00 98.75 381 ILE A C 1
ATOM 2825 O O . ILE A 1 381 ? -7.566 -8.832 15.731 1.00 98.75 381 ILE A O 1
ATOM 2829 N N . PRO A 1 382 ? -6.522 -10.174 17.200 1.00 98.38 382 PRO A N 1
ATOM 2830 C CA . PRO A 1 382 ? -7.349 -11.332 16.882 1.00 98.38 382 PRO A CA 1
ATOM 2831 C C . PRO A 1 382 ? -8.807 -11.103 17.294 1.00 98.38 382 PRO A C 1
ATOM 2833 O O . PRO A 1 382 ? -9.111 -10.805 18.449 1.00 98.38 382 PRO A O 1
ATOM 2836 N N . LYS A 1 383 ? -9.740 -11.271 16.353 1.00 98.06 383 LYS A N 1
ATOM 2837 C CA . LYS A 1 383 ? -11.183 -11.132 16.613 1.00 98.06 383 LYS A CA 1
ATOM 2838 C C . LYS A 1 383 ? -11.701 -12.196 17.580 1.00 98.06 383 LYS A C 1
ATOM 2840 O O . LYS A 1 383 ? -12.650 -11.925 18.305 1.00 98.06 383 LYS A O 1
ATOM 2845 N N . SER A 1 384 ? -11.039 -13.351 17.646 1.00 97.25 384 SER A N 1
ATOM 2846 C CA . SER A 1 384 ? -11.339 -14.441 18.583 1.00 97.25 384 SER A CA 1
ATOM 2847 C C . SER A 1 384 ? -11.138 -14.081 20.059 1.00 97.25 384 SER A C 1
ATOM 2849 O O . SER A 1 384 ? -11.559 -14.846 20.920 1.00 97.25 384 SER A O 1
ATOM 2851 N N . LEU A 1 385 ? -10.505 -12.943 20.371 1.00 97.06 385 LEU A N 1
ATOM 2852 C CA . LEU A 1 385 ? -10.399 -12.445 21.747 1.00 97.06 385 LEU A CA 1
ATOM 2853 C C . LEU A 1 385 ? -11.733 -11.923 22.297 1.00 97.06 385 LEU A C 1
ATOM 2855 O O . LEU A 1 385 ? -11.881 -11.799 23.512 1.00 97.06 385 LEU A O 1
ATOM 2859 N N . PHE A 1 386 ? -12.687 -11.587 21.426 1.00 94.06 386 PHE A N 1
ATOM 2860 C CA . PHE A 1 386 ? -13.981 -11.049 21.829 1.00 94.06 386 PHE A CA 1
ATOM 2861 C C . PHE A 1 386 ? -15.043 -12.154 21.757 1.00 94.06 386 PHE A C 1
ATOM 2863 O O . PHE A 1 386 ? -15.151 -12.811 20.719 1.00 94.06 386 PHE A O 1
ATOM 2870 N N . PRO A 1 387 ? -15.820 -12.380 22.832 1.00 81.38 387 PRO A N 1
ATOM 2871 C CA . PRO A 1 387 ? -16.905 -13.352 22.809 1.00 81.38 387 PRO A CA 1
ATOM 2872 C C . PRO A 1 387 ? -17.961 -12.948 21.772 1.00 81.38 387 PRO A C 1
ATOM 2874 O O . PRO A 1 387 ? -18.242 -11.760 21.602 1.00 81.38 387 PRO A O 1
ATOM 2877 N N . THR A 1 388 ? -18.500 -13.950 21.077 1.00 65.75 388 THR A N 1
ATOM 2878 C CA . THR A 1 388 ? -19.558 -13.817 20.061 1.00 65.75 388 THR A CA 1
ATOM 2879 C C . THR A 1 388 ? -20.900 -13.425 20.646 1.00 65.75 388 THR A C 1
ATOM 2881 O O . THR A 1 388 ? -21.232 -13.985 21.718 1.00 65.75 388 THR A O 1
#